Protein 2A8J (pdb70)

B-factor: mean 34.02, std 10.89, range [12.86, 68.75]

Radius of gyration: 23.07 Å; Cα contacts (8 Å, |Δi|>4): 1951; chains: 2; bounding box: 62×59×60 Å

InterPro domains:
  IPR000246 Peptidase T2, asparaginase 2 [PF01112] (44-325)
  IPR000246 Peptidase T2, asparaginase 2 [PTHR10188] (42-398)
  IPR029055 Nucleophile aminohydrolases, N-terminal [SSF56235] (43-391)
  IPR037464 Threonine aspartase 1 [cd04514] (42-416)

Sequence (623 aa):
GGFVLVHAGAGYHSESKAKEYKHVCKRACQKAIEKLQAGALATDAVTAALVELEDSPFTNAGMGSNLNLLGEIECDASIMDGKSLNFGAVGALSGIKNPVSVANRLLCEGQKGKLGRIPPCFLVGEGAYRWAVDHGIPSCPTVGAVVVDHEGNVAAAVSSGGLALKHPGRVGQAALYGCGCWAENTGAHNPYSTAVSTSGCGEHLVRTILARECSHALQAEDAHQALLETMQNKFISSPFLASEDGVLGGVIVLRSCLLVEFLWSHTTESMCVGYMSAQDGKAKTHISRLPPGAVAGQSVAIEGGVCRLEGGFVLVHAGAGYHSESKAKEYKHVCKRACQKAIEKLQAGALATDAVTAALVELEDSPFTNAGMGSNLNLLGEIECDASIMDGKSLNFGAVGALSGIKNPVSVANRLLCEGQKGKLSRIPPCFLVGEGAYRWAVDHGIPSCTVGAVVVDHEGNVAAAVSSGGLALKHPGRVGQAALYGCGCWAENTGAHNPYSTAVSTSGCGEHLVRTILARECSHALQAEDAHQALLETMQNKFISSPFLASEDGVLGGVIVLRSCRCQTLLVEFLWSHTTESMCVGYMSAQDGKAKTHISRLPPGAVAGQSVAIEGGVCRLE

Structure (mmCIF, N/CA/C/O backbone):
data_2A8J
#
_entry.id   2A8J
#
_cell.length_a   60.574
_cell.length_b   89.659
_cell.length_c   104.955
_cell.angle_alpha   90.00
_cell.angle_beta   90.00
_cell.angle_gamma   90.00
#
_symmetry.space_group_name_H-M   'P 21 21 21'
#
loop_
_entity.id
_entity.type
_entity.pdbx_description
1 polymer 'Threonine aspartase 1'
2 non-polymer 'CHLORIDE ION'
3 water water
#
loop_
_atom_site.group_PDB
_atom_site.id
_atom_site.type_symbol
_atom_site.label_atom_id
_atom_site.label_alt_id
_atom_site.label_comp_id
_atom_site.label_asym_id
_atom_site.label_entity_id
_atom_site.label_seq_id
_atom_site.pdbx_PDB_ins_code
_atom_site.Cartn_x
_atom_site.Cartn_y
_atom_site.Cartn_z
_atom_site.occupancy
_atom_site.B_iso_or_equiv
_atom_site.auth_seq_id
_atom_site.auth_comp_id
_atom_site.auth_asym_id
_atom_site.auth_atom_id
_atom_site.pdbx_PDB_model_num
ATOM 1 N N . GLY A 1 41 ? 1.629 70.824 10.800 1.00 48.80 41 GLY A N 1
ATOM 2 C CA . GLY A 1 41 ? 2.396 70.026 9.798 1.00 48.61 41 GLY A CA 1
ATOM 3 C C . GLY A 1 41 ? 2.515 68.564 10.183 1.00 48.07 41 GLY A C 1
ATOM 4 O O . GLY A 1 41 ? 2.211 68.177 11.317 1.00 48.70 41 GLY A O 1
ATOM 5 N N . GLY A 1 42 ? 2.957 67.744 9.233 1.00 47.00 42 GLY A N 1
ATOM 6 C CA . GLY A 1 42 ? 3.108 66.325 9.496 1.00 44.17 42 GLY A CA 1
ATOM 7 C C . GLY A 1 42 ? 2.730 65.471 8.304 1.00 42.60 42 GLY A C 1
ATOM 8 O O . GLY A 1 42 ? 1.815 65.812 7.550 1.00 42.35 42 GLY A O 1
ATOM 9 N N . PHE A 1 43 ? 3.438 64.357 8.131 1.00 39.81 43 PHE A N 1
ATOM 10 C CA . PHE A 1 43 ? 3.175 63.440 7.025 1.00 37.95 43 PHE A CA 1
ATOM 11 C C . PHE A 1 43 ? 3.201 62.006 7.528 1.00 37.76 43 PHE A C 1
ATOM 12 O O . PHE A 1 43 ? 3.876 61.700 8.513 1.00 35.69 43 PHE A O 1
ATOM 20 N N . VAL A 1 44 ? 2.472 61.129 6.842 1.00 36.21 44 VAL A N 1
ATOM 21 C CA . VAL A 1 44 ? 2.427 59.725 7.223 1.00 33.99 44 VAL A CA 1
ATOM 22 C C . VAL A 1 44 ? 2.292 58.791 6.022 1.00 33.35 44 VAL A C 1
ATOM 23 O O . VAL A 1 44 ? 1.531 59.060 5.087 1.00 34.42 44 VAL A O 1
ATOM 27 N N . LEU A 1 45 ? 3.044 57.695 6.060 1.00 29.33 45 LEU A N 1
ATOM 28 C CA . LEU A 1 45 ? 3.021 56.682 5.016 1.00 26.92 45 LEU A CA 1
ATOM 29 C C . LEU A 1 45 ? 2.842 55.318 5.695 1.00 25.65 45 LEU A C 1
ATOM 30 O O . LEU A 1 45 ? 3.508 55.022 6.684 1.00 25.71 45 LEU A O 1
ATOM 35 N N . VAL A 1 46 ? 1.934 54.499 5.175 1.00 25.43 46 VAL A N 1
ATOM 36 C CA . VAL A 1 46 ? 1.682 53.182 5.759 1.00 25.30 46 VAL A CA 1
ATOM 37 C C . VAL A 1 46 ? 1.650 52.090 4.704 1.00 24.60 46 VAL A C 1
ATOM 38 O O . VAL A 1 46 ? 1.562 52.366 3.505 1.00 25.00 46 VAL A O 1
ATOM 42 N N . HIS A 1 47 ? 1.712 50.841 5.157 1.00 25.76 47 HIS A N 1
ATOM 43 C CA . HIS A 1 47 ? 1.682 49.711 4.246 1.00 24.95 47 HIS A CA 1
ATOM 44 C C . HIS A 1 47 ? 0.963 48.519 4.866 1.00 25.47 47 HIS A C 1
ATOM 45 O O . HIS A 1 47 ? 0.922 48.369 6.085 1.00 24.12 47 HIS A O 1
ATOM 52 N N . ALA A 1 48 ? 0.381 47.688 4.010 1.00 24.92 48 ALA A N 1
ATOM 53 C CA . ALA A 1 48 ? -0.314 46.487 4.444 1.00 27.01 48 ALA A CA 1
ATOM 54 C C . ALA A 1 48 ? -0.391 45.499 3.288 1.00 29.13 48 ALA A C 1
ATOM 55 O O . ALA A 1 48 ? -0.279 45.881 2.122 1.00 31.78 48 ALA A O 1
ATOM 57 N N . GLY A 1 49 ? -0.546 44.226 3.626 1.00 31.07 49 GLY A N 1
ATOM 58 C CA . GLY A 1 49 ? -0.687 43.181 2.626 1.00 32.56 49 GLY A CA 1
ATOM 59 C C . GLY A 1 49 ? 0.330 42.980 1.517 1.00 33.27 49 GLY A C 1
ATOM 60 O O . GLY A 1 49 ? -0.027 42.461 0.454 1.00 33.61 49 GLY A O 1
ATOM 61 N N . ALA A 1 50 ? 1.581 43.376 1.732 1.00 32.41 50 ALA A N 1
ATOM 62 C CA . ALA A 1 50 ? 2.599 43.173 0.713 1.00 31.40 50 ALA A CA 1
ATOM 63 C C . ALA A 1 50 ? 2.672 41.675 0.419 1.00 33.03 50 ALA A C 1
ATOM 64 O O . ALA A 1 50 ? 2.655 40.844 1.336 1.00 32.11 50 ALA A O 1
ATOM 66 N N . GLY A 1 51 ? 2.757 41.330 -0.860 1.00 31.53 51 GLY A N 1
ATOM 67 C CA . GLY A 1 51 ? 2.825 39.933 -1.233 1.00 33.99 51 GLY A CA 1
ATOM 68 C C . GLY A 1 51 ? 2.139 39.741 -2.566 1.00 35.73 51 GLY A C 1
ATOM 69 O O . GLY A 1 51 ? 2.284 40.569 -3.458 1.00 34.25 51 GLY A O 1
ATOM 70 N N . TYR A 1 52 ? 1.387 38.659 -2.709 1.00 37.72 52 TYR A N 1
ATOM 71 C CA . TYR A 1 52 ? 0.693 38.420 -3.960 1.00 40.86 52 TYR A CA 1
ATOM 72 C C . TYR A 1 52 ? -0.572 39.257 -4.095 1.00 39.86 52 TYR A C 1
ATOM 73 O O . TYR A 1 52 ? -1.325 39.446 -3.137 1.00 38.40 52 TYR A O 1
ATOM 82 N N . HIS A 1 53 ? -0.765 39.787 -5.299 1.00 39.21 53 HIS A N 1
ATOM 83 C CA . HIS A 1 53 ? -1.890 40.654 -5.617 1.00 40.54 53 HIS A CA 1
ATOM 84 C C . HIS A 1 53 ? -3.248 39.965 -5.563 1.00 42.84 53 HIS A C 1
ATOM 85 O O . HIS A 1 53 ? -3.538 39.069 -6.356 1.00 42.44 53 HIS A O 1
ATOM 92 N N . SER A 1 54 ? -4.084 40.403 -4.630 1.00 45.03 54 SER A N 1
ATOM 93 C CA . SER A 1 54 ? -5.418 39.839 -4.486 1.00 47.61 54 SER A CA 1
ATOM 94 C C . SER A 1 54 ? -6.467 40.766 -5.089 1.00 49.07 54 SER A C 1
ATOM 95 O O . SER A 1 54 ? -6.719 41.854 -4.570 1.00 47.46 54 SER A O 1
ATOM 98 N N . GLU A 1 55 ? -7.074 40.327 -6.188 1.00 51.05 55 GLU A N 1
ATOM 99 C CA . GLU A 1 55 ? -8.103 41.109 -6.858 1.00 53.45 55 GLU A CA 1
ATOM 100 C C . GLU A 1 55 ? -9.417 41.103 -6.076 1.00 53.94 55 GLU A C 1
ATOM 101 O O . GLU A 1 55 ? -10.501 41.078 -6.663 1.00 55.20 55 GLU A O 1
ATOM 107 N N . SER A 1 56 ? -9.308 41.127 -4.750 1.00 52.92 56 SER A N 1
ATOM 108 C CA . SER A 1 56 ? -10.466 41.146 -3.860 1.00 52.32 56 SER A CA 1
ATOM 109 C C . SER A 1 56 ? -10.079 41.841 -2.552 1.00 51.74 56 SER A C 1
ATOM 110 O O . SER A 1 56 ? -10.715 42.812 -2.137 1.00 52.55 56 SER A O 1
ATOM 113 N N . LYS A 1 57 ? -9.025 41.345 -1.910 1.00 49.98 57 LYS A N 1
ATOM 114 C CA . LYS A 1 57 ? -8.556 41.924 -0.658 1.00 48.23 57 LYS A CA 1
ATOM 115 C C . LYS A 1 57 ? -8.013 43.337 -0.855 1.00 47.72 57 LYS A C 1
ATOM 116 O O . LYS A 1 57 ? -7.918 44.111 0.095 1.00 47.12 57 LYS A O 1
ATOM 122 N N . ALA A 1 58 ? -7.662 43.668 -2.094 1.00 46.48 58 ALA A N 1
ATOM 123 C CA . ALA A 1 58 ? -7.125 44.989 -2.412 1.00 45.29 58 ALA A CA 1
ATOM 124 C C . ALA A 1 58 ? -8.008 46.115 -1.876 1.00 44.02 58 ALA A C 1
ATOM 125 O O . ALA A 1 58 ? -7.513 47.065 -1.267 1.00 44.66 58 AL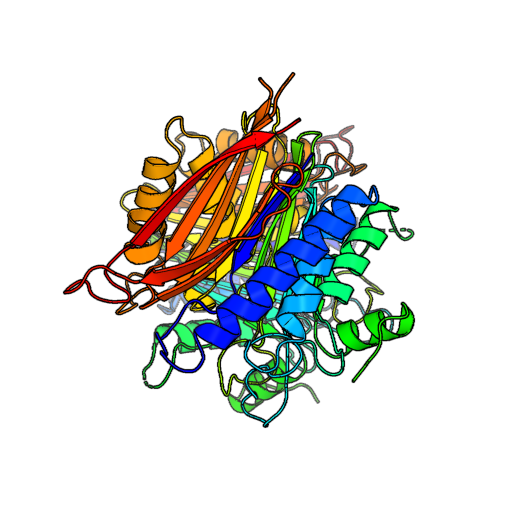A A O 1
ATOM 127 N N . LYS A 1 59 ? -9.314 46.008 -2.097 1.00 42.49 59 LYS A N 1
ATOM 128 C CA . LYS A 1 59 ? -10.239 47.037 -1.635 1.00 41.33 59 LYS A CA 1
ATOM 129 C C . LYS A 1 59 ? -10.171 47.202 -0.119 1.00 40.04 59 LYS A C 1
ATOM 130 O O . LYS A 1 59 ? -10.171 48.321 0.399 1.00 38.62 59 LYS A O 1
ATOM 136 N N . GLU A 1 60 ? -10.109 46.079 0.588 1.00 38.78 60 GLU A N 1
ATOM 137 C CA . GLU A 1 60 ? -10.048 46.099 2.043 1.00 39.81 60 GLU A CA 1
ATOM 138 C C . GLU A 1 60 ? -8.771 46.779 2.530 1.00 38.03 60 GLU A C 1
ATOM 139 O O . GLU A 1 60 ? -8.810 47.606 3.440 1.00 38.84 60 GLU A O 1
ATOM 145 N N . TYR A 1 61 ? -7.641 46.435 1.925 1.00 36.21 61 TYR A N 1
ATOM 146 C CA . TYR A 1 61 ? -6.373 47.035 2.332 1.00 36.25 61 TYR A CA 1
ATOM 147 C C . TYR A 1 61 ? -6.406 48.550 2.184 1.00 35.77 61 TYR A C 1
ATOM 148 O O . TYR A 1 61 ? -6.021 49.276 3.097 1.00 36.23 61 TYR A O 1
ATOM 157 N N . LYS A 1 62 ? -6.877 49.025 1.037 1.00 35.95 62 LYS A N 1
ATOM 158 C CA . LYS A 1 62 ? -6.953 50.461 0.792 1.00 38.06 62 LYS A CA 1
ATOM 159 C C . LYS A 1 62 ? -7.759 51.141 1.891 1.00 38.40 62 LYS A C 1
ATOM 160 O O . LYS A 1 62 ? -7.376 52.199 2.396 1.00 39.36 62 LYS A O 1
ATOM 166 N N . HIS A 1 63 ? -8.872 50.514 2.262 1.00 39.27 63 HIS A N 1
ATOM 167 C CA . HIS A 1 63 ? -9.758 51.037 3.294 1.00 39.80 63 HIS A CA 1
ATOM 168 C C . HIS A 1 63 ? -9.038 51.258 4.624 1.00 38.99 63 HIS A C 1
ATOM 169 O O . HIS A 1 63 ? -9.061 52.366 5.177 1.00 38.04 63 HIS A O 1
ATOM 176 N N . VAL A 1 64 ? -8.403 50.209 5.142 1.00 35.38 64 VAL A N 1
ATOM 177 C CA . VAL A 1 64 ? -7.707 50.334 6.408 1.00 33.82 64 VAL A CA 1
ATOM 178 C C . VAL A 1 64 ? -6.477 51.236 6.295 1.00 32.78 64 VAL A C 1
ATOM 179 O O . VAL A 1 64 ? -6.135 51.931 7.244 1.00 31.65 64 VAL A O 1
ATOM 183 N N . CYS A 1 65 ? -5.815 51.248 5.142 1.00 31.95 65 CYS A N 1
ATOM 184 C CA . CYS A 1 65 ? -4.653 52.118 5.000 1.00 33.73 65 CYS A CA 1
ATOM 185 C C . CYS A 1 65 ? -5.132 53.568 5.022 1.00 34.73 65 CYS A C 1
ATOM 186 O O . CYS A 1 65 ? -4.419 54.468 5.462 1.00 33.73 65 CYS A O 1
ATOM 189 N N . LYS A 1 66 ? -6.358 53.778 4.554 1.00 36.01 66 LYS A N 1
ATOM 190 C CA . LYS A 1 66 ? -6.960 55.103 4.531 1.00 36.70 66 LYS A CA 1
ATOM 191 C C . LYS A 1 66 ? -7.154 55.642 5.950 1.00 36.49 66 LYS A C 1
ATOM 192 O O . LYS A 1 66 ? -6.704 56.737 6.272 1.00 35.41 66 LYS A O 1
ATOM 198 N N . ARG A 1 67 ? -7.822 54.866 6.796 1.00 36.43 67 ARG A N 1
ATOM 199 C CA . ARG A 1 67 ? -8.087 55.293 8.163 1.00 37.51 67 ARG A CA 1
ATOM 200 C C . ARG A 1 67 ? -6.871 55.208 9.087 1.00 36.71 67 ARG A C 1
ATOM 201 O O . ARG A 1 67 ? -6.851 55.824 10.153 1.00 36.52 67 ARG A O 1
ATOM 209 N N . ALA A 1 68 ? -5.860 54.437 8.693 1.00 35.37 68 ALA A N 1
ATOM 210 C CA . ALA A 1 68 ? -4.653 54.348 9.504 1.00 33.63 68 ALA A CA 1
ATOM 211 C C . ALA A 1 68 ? -3.983 55.709 9.358 1.00 32.31 68 ALA A C 1
ATOM 212 O O . ALA A 1 68 ? -3.515 56.296 10.330 1.00 31.13 68 ALA A O 1
ATOM 214 N N . CYS A 1 69 ? -3.949 56.208 8.127 1.00 33.12 69 CYS A N 1
ATOM 215 C CA . CYS A 1 69 ? -3.354 57.506 7.855 1.00 34.08 69 CYS A CA 1
ATOM 216 C C . CYS A 1 69 ? -4.172 58.603 8.551 1.00 35.11 69 CYS A C 1
ATOM 217 O O . CYS A 1 69 ? -3.606 59.553 9.083 1.00 34.41 69 CYS A O 1
ATOM 220 N N . GLN A 1 70 ? -5.500 58.466 8.548 1.00 37.42 70 GLN A N 1
ATOM 221 C CA . GLN A 1 70 ? -6.378 59.454 9.183 1.00 39.21 70 GLN A CA 1
ATOM 222 C C . GLN A 1 70 ? -6.097 59.574 10.679 1.00 39.02 70 GLN A C 1
ATOM 223 O O . GLN A 1 70 ? -5.995 60.680 11.211 1.00 39.53 70 GLN A O 1
ATOM 229 N N . LYS A 1 71 ? -5.974 58.436 11.356 1.00 37.91 71 LYS A N 1
ATOM 230 C CA . LYS A 1 71 ? -5.700 58.432 12.788 1.00 37.60 71 LYS A CA 1
ATOM 231 C C . LYS A 1 71 ? -4.342 59.048 13.101 1.00 37.84 71 LYS A C 1
ATOM 232 O O . LYS A 1 71 ? -4.201 59.806 14.063 1.00 36.53 71 LYS A O 1
ATOM 238 N N . ALA A 1 72 ? -3.342 58.718 12.287 1.00 37.33 72 ALA A N 1
ATOM 239 C CA . ALA A 1 72 ? -2.000 59.252 12.482 1.00 38.02 72 ALA A CA 1
ATOM 240 C C . ALA A 1 72 ? -2.052 60.779 12.384 1.00 38.90 72 ALA A C 1
ATOM 241 O O . ALA A 1 72 ? -1.451 61.489 13.188 1.00 38.74 72 ALA A O 1
ATOM 243 N N . ILE A 1 73 ? -2.776 61.279 11.393 1.00 40.38 73 ILE A N 1
ATOM 244 C CA . ILE A 1 73 ? -2.896 62.716 11.208 1.00 42.58 73 ILE A CA 1
ATOM 245 C C . ILE A 1 73 ? -3.621 63.349 12.385 1.00 43.97 73 ILE A C 1
ATOM 246 O O . ILE A 1 73 ? -3.218 64.411 12.862 1.00 44.10 73 ILE A O 1
ATOM 251 N N . GLU A 1 74 ? -4.681 62.695 12.857 1.00 46.08 74 GLU A N 1
ATOM 252 C CA . GLU A 1 74 ? -5.432 63.206 13.999 1.00 47.86 74 GLU A CA 1
ATOM 253 C C . GLU A 1 74 ? -4.443 63.421 15.129 1.00 47.72 74 GLU A C 1
ATOM 254 O O . GLU A 1 74 ? -4.315 64.525 15.655 1.00 48.11 74 GLU A O 1
ATOM 260 N N . LYS A 1 75 ? -3.733 62.356 15.486 1.00 47.73 75 LYS A N 1
ATOM 261 C CA . LYS A 1 75 ? -2.749 62.417 16.559 1.00 47.75 75 LYS A CA 1
ATOM 262 C C . LYS A 1 75 ? -1.785 63.587 16.412 1.00 47.30 75 LYS A C 1
ATOM 263 O O . LYS A 1 75 ? -1.563 64.329 17.364 1.00 46.99 75 LYS A O 1
ATOM 269 N N . LEU A 1 76 ? -1.216 63.753 15.220 1.00 47.79 76 LEU A N 1
ATOM 270 C CA . LEU A 1 76 ? -0.269 64.838 14.971 1.00 48.20 76 LEU A CA 1
ATOM 271 C C . LEU A 1 76 ? -0.895 66.222 15.106 1.00 49.84 76 LEU A C 1
ATOM 272 O O . LEU A 1 76 ? -0.244 67.162 15.569 1.00 51.48 76 LEU A O 1
ATOM 277 N N . GLN A 1 77 ? -2.153 66.350 14.696 1.00 50.48 77 GLN A N 1
ATOM 278 C CA . GLN A 1 77 ? -2.845 67.629 14.774 1.00 50.90 77 GLN A CA 1
ATOM 279 C C . GLN A 1 77 ? -3.279 67.918 16.208 1.00 50.97 77 GLN A C 1
ATOM 280 O O . GLN A 1 77 ? -3.682 69.031 16.536 1.00 51.84 77 GLN A O 1
ATOM 286 N N . ALA A 1 78 ? -3.191 66.906 17.063 1.00 50.40 78 ALA A N 1
ATOM 287 C CA . ALA A 1 78 ? -3.544 67.064 18.464 1.00 49.20 78 ALA A CA 1
ATOM 288 C C . ALA A 1 78 ? -2.248 67.249 19.252 1.00 48.86 78 ALA A C 1
ATOM 289 O O . ALA A 1 78 ? -2.232 67.143 20.479 1.00 48.96 78 ALA A O 1
ATOM 291 N N . GLY A 1 79 ? -1.163 67.510 18.526 1.00 47.87 79 GLY A N 1
ATOM 292 C CA . GLY A 1 79 ? 0.136 67.720 19.148 1.00 47.48 79 GLY A CA 1
ATOM 293 C C . GLY A 1 79 ? 0.773 66.503 19.799 1.00 46.14 79 GLY A C 1
ATOM 294 O O . GLY A 1 79 ? 1.594 66.640 20.704 1.00 46.29 79 GLY A O 1
ATOM 295 N N . ALA A 1 80 ? 0.408 65.311 19.342 1.00 44.70 80 ALA A N 1
ATOM 296 C CA . ALA A 1 80 ? 0.960 64.088 19.916 1.00 43.35 80 ALA A CA 1
ATOM 297 C C . ALA A 1 80 ? 2.368 63.813 19.397 1.00 41.03 80 ALA A C 1
ATOM 298 O O . ALA A 1 80 ? 2.759 64.308 18.340 1.00 40.16 80 ALA A O 1
ATOM 300 N N . LEU A 1 81 ? 3.128 63.023 20.149 1.00 40.35 81 LEU A N 1
ATOM 301 C CA . LEU A 1 81 ? 4.489 62.673 19.755 1.00 38.60 81 LEU A CA 1
ATOM 302 C C . LEU A 1 81 ? 4.437 61.811 18.488 1.00 37.69 81 LEU A C 1
ATOM 303 O O . LEU A 1 81 ? 3.444 61.124 18.238 1.00 36.20 81 LEU A O 1
ATOM 308 N N . ALA A 1 82 ? 5.497 61.855 17.687 1.00 34.72 82 ALA A N 1
ATOM 309 C CA . ALA A 1 82 ? 5.540 61.068 16.464 1.00 33.30 82 ALA A CA 1
ATOM 310 C C . ALA A 1 82 ? 5.340 59.574 16.752 1.00 31.03 82 ALA A C 1
ATOM 311 O O . ALA A 1 82 ? 4.763 58.860 15.941 1.00 30.96 82 ALA A O 1
ATOM 313 N N . THR A 1 83 ? 5.800 59.103 17.907 1.00 30.64 83 THR A N 1
ATOM 314 C CA . THR A 1 83 ? 5.638 57.688 18.245 1.00 30.34 83 THR A CA 1
ATOM 315 C C . THR A 1 83 ? 4.184 57.308 18.523 1.00 30.82 83 THR A C 1
ATOM 316 O O . THR A 1 83 ? 3.764 56.180 18.234 1.00 29.16 83 THR A O 1
ATOM 320 N N . ASP A 1 84 ? 3.410 58.233 19.086 1.00 29.60 84 ASP A N 1
ATOM 321 C CA . ASP A 1 84 ? 2.005 57.938 19.364 1.00 29.99 84 ASP A CA 1
ATOM 322 C C . ASP A 1 84 ? 1.222 57.983 18.060 1.00 27.59 84 ASP A C 1
ATOM 323 O O . ASP A 1 84 ? 0.234 57.272 17.899 1.00 29.38 84 ASP A O 1
ATOM 328 N N . ALA A 1 85 ? 1.679 58.817 17.130 1.00 26.54 85 ALA A N 1
ATOM 329 C CA . ALA A 1 85 ? 1.025 58.945 15.840 1.00 25.44 85 ALA A CA 1
ATOM 330 C C . ALA A 1 85 ? 1.220 57.662 15.034 1.00 26.80 85 ALA A C 1
ATOM 331 O O . ALA A 1 85 ? 0.260 57.117 14.492 1.00 27.33 85 ALA A O 1
ATOM 333 N N . VAL A 1 86 ? 2.464 57.186 14.952 1.00 25.54 86 VAL A N 1
ATOM 334 C CA . VAL A 1 86 ? 2.749 55.961 14.208 1.00 25.49 86 VAL A CA 1
ATOM 335 C C . VAL A 1 86 ? 2.097 54.768 14.920 1.00 25.93 86 VAL A C 1
ATOM 336 O O . VAL A 1 86 ? 1.661 53.820 14.266 1.00 24.33 86 VAL A O 1
ATOM 340 N N . THR A 1 87 ? 2.014 54.822 16.255 1.00 25.86 87 THR A N 1
ATOM 341 C CA . THR A 1 87 ? 1.382 53.741 17.021 1.00 24.77 87 THR A CA 1
ATOM 342 C C . THR A 1 87 ? -0.116 53.676 16.725 1.00 25.08 87 THR A C 1
ATOM 343 O O . THR A 1 87 ? -0.693 52.594 16.624 1.00 25.08 87 THR A O 1
ATOM 347 N N . ALA A 1 88 ? -0.748 54.840 16.601 1.00 26.24 88 ALA A N 1
ATOM 348 C CA . ALA A 1 88 ? -2.185 54.898 16.328 1.00 25.68 88 ALA A CA 1
ATOM 349 C C . ALA A 1 88 ? -2.474 54.353 14.935 1.00 24.12 88 ALA A C 1
ATOM 350 O O . ALA A 1 88 ? -3.524 53.765 14.702 1.00 24.59 88 ALA A O 1
ATOM 352 N N . ALA A 1 89 ? -1.538 54.563 14.010 1.00 24.56 89 ALA A N 1
ATOM 353 C CA . ALA A 1 89 ? -1.690 54.065 12.652 1.00 22.92 89 ALA A CA 1
ATOM 354 C C . ALA A 1 89 ? -1.622 52.530 12.675 1.00 23.53 89 ALA A C 1
ATOM 355 O O . ALA A 1 89 ? -2.419 51.859 12.015 1.00 22.41 89 ALA A O 1
ATOM 357 N N . LEU A 1 90 ? -0.685 51.985 13.451 1.00 22.23 90 LEU A N 1
ATOM 358 C CA . LEU A 1 90 ? -0.520 50.538 13.554 1.00 22.75 90 LEU A CA 1
ATOM 359 C C . LEU A 1 90 ? -1.697 49.849 14.229 1.00 23.32 90 LEU A C 1
ATOM 360 O O . LEU A 1 90 ? -2.099 48.762 13.824 1.00 26.06 90 LEU A O 1
ATOM 365 N N . VAL A 1 91 ? -2.242 50.474 15.266 1.00 23.85 91 VAL A N 1
ATOM 366 C CA . VAL A 1 91 ? -3.391 49.920 15.968 1.00 22.77 91 VAL A CA 1
ATOM 367 C C . VAL A 1 91 ? -4.515 49.745 14.941 1.00 23.03 91 VAL A C 1
ATOM 368 O O . VAL A 1 91 ? -5.140 48.693 14.862 1.00 23.37 91 VAL A O 1
ATOM 372 N N . GLU A 1 92 ? -4.744 50.772 14.131 1.00 25.35 92 GLU A N 1
ATOM 373 C CA . GLU A 1 92 ? -5.792 50.718 13.117 1.00 27.68 92 GLU A CA 1
ATOM 374 C C . GLU A 1 92 ? -5.500 49.643 12.060 1.00 26.83 92 GLU A C 1
ATOM 375 O O . GLU A 1 92 ? -6.408 48.949 11.603 1.00 25.95 92 GLU A O 1
ATOM 381 N N . LEU A 1 93 ? -4.234 49.517 11.670 1.00 25.73 93 LEU A N 1
ATOM 382 C CA . LEU A 1 93 ? -3.843 48.521 10.680 1.00 24.73 93 LEU A CA 1
ATOM 383 C C . LEU A 1 93 ? -3.989 47.109 11.253 1.00 24.21 93 LEU A C 1
ATOM 384 O O . LEU A 1 93 ? -4.441 46.196 10.557 1.00 22.78 93 LEU A O 1
ATOM 389 N N . GLU A 1 94 ? -3.624 46.946 12.524 1.00 23.49 94 GLU A N 1
ATOM 390 C CA . GLU A 1 94 ? -3.717 45.655 13.205 1.00 23.52 94 GLU A CA 1
ATOM 391 C C . GLU A 1 94 ? -5.166 45.203 13.380 1.00 24.99 94 GLU A C 1
ATOM 392 O O . GLU A 1 94 ? -5.485 44.022 13.192 1.00 23.83 94 GLU A O 1
ATOM 398 N N . ASP A 1 95 ? -6.039 46.141 13.745 1.00 25.11 95 ASP A N 1
ATOM 399 C CA . ASP A 1 95 ? -7.442 45.823 13.987 1.00 27.21 95 ASP A CA 1
ATOM 400 C C . ASP A 1 95 ? -8.244 45.335 12.783 1.00 27.36 95 ASP A C 1
ATOM 401 O O . ASP A 1 95 ? -9.297 44.727 12.957 1.00 30.85 95 ASP A O 1
ATOM 406 N N . SER A 1 96 ? -7.773 45.597 11.568 1.00 27.09 96 SER A N 1
ATOM 407 C CA . SER A 1 96 ? -8.490 45.118 10.387 1.00 27.37 96 SER A CA 1
ATOM 408 C C . SER A 1 96 ? -8.387 43.594 10.349 1.00 26.50 96 SER A C 1
ATOM 409 O O . SER A 1 96 ? -7.288 43.041 10.363 1.00 26.61 96 SER A O 1
ATOM 412 N N . PRO A 1 97 ? -9.529 42.893 10.294 1.00 27.26 97 PRO A N 1
ATOM 413 C CA . PRO A 1 97 ? -9.491 41.424 10.259 1.00 26.83 97 PRO A CA 1
ATOM 414 C C . PRO A 1 97 ? -8.792 40.846 9.032 1.00 26.70 97 PRO A C 1
ATOM 415 O O . PRO A 1 97 ? -8.510 39.652 8.982 1.00 28.48 97 PRO A O 1
ATOM 419 N N . PHE A 1 98 ? -8.498 41.690 8.049 1.00 26.10 98 PHE A N 1
ATOM 420 C CA . PHE A 1 98 ? -7.834 41.223 6.836 1.00 27.92 98 PHE A CA 1
ATOM 421 C C . PHE A 1 98 ? -6.308 41.294 6.867 1.00 26.23 98 PHE A C 1
ATOM 422 O O . PHE A 1 98 ? -5.640 40.763 5.981 1.00 27.07 98 PHE A O 1
ATOM 430 N N . THR A 1 99 ? -5.745 41.943 7.877 1.00 25.24 99 THR A N 1
ATOM 431 C CA . THR A 1 99 ? -4.289 42.051 7.940 1.00 23.29 99 THR A CA 1
ATOM 432 C C . THR A 1 99 ? -3.672 40.979 8.818 1.00 22.87 99 THR A C 1
ATOM 433 O O . THR A 1 99 ? -4.235 40.600 9.855 1.00 21.88 99 THR A O 1
ATOM 437 N N . ASN A 1 100 ? -2.513 40.485 8.381 1.00 21.28 100 ASN A N 1
ATOM 438 C CA . ASN A 1 100 ? -1.763 39.483 9.117 1.00 21.67 100 ASN A CA 1
ATOM 439 C C . ASN A 1 100 ? -0.991 40.204 10.224 1.00 21.71 100 ASN A C 1
ATOM 440 O O . ASN A 1 100 ? 0.230 40.389 10.142 1.00 21.25 100 ASN A O 1
ATOM 445 N N . ALA A 1 101 ? -1.723 40.621 11.252 1.00 22.20 101 ALA A N 1
ATOM 446 C CA . ALA A 1 101 ? -1.157 41.338 12.396 1.00 22.68 101 ALA A CA 1
ATOM 447 C C . ALA A 1 101 ? -2.299 41.582 13.372 1.00 22.52 101 ALA A C 1
ATOM 448 O O . ALA A 1 101 ? -3.429 41.837 12.949 1.00 23.40 101 ALA A O 1
ATOM 450 N N . GLY A 1 102 ? -2.016 41.512 14.669 1.00 21.46 102 GLY A N 1
ATOM 451 C CA . GLY A 1 102 ? -3.072 41.725 15.645 1.00 22.31 102 GLY A CA 1
ATOM 452 C C . GLY A 1 102 ? -4.240 40.797 15.349 1.00 23.34 102 GLY A C 1
ATOM 453 O O . GLY A 1 102 ? -4.037 39.610 15.090 1.00 21.03 102 GLY A O 1
ATOM 454 N N . MET A 1 103 ? -5.465 41.314 15.390 1.00 22.63 103 MET A N 1
ATOM 455 C CA . MET A 1 103 ? -6.619 40.466 15.098 1.00 26.02 103 MET A CA 1
ATOM 456 C C . MET A 1 103 ? -6.597 39.992 13.649 1.00 24.61 103 MET A C 1
ATOM 457 O O . MET A 1 103 ? -6.425 40.784 12.726 1.00 23.84 103 MET A O 1
ATOM 462 N N . GLY A 1 104 ? -6.769 38.692 13.455 1.00 24.45 104 GLY A N 1
ATOM 463 C CA . GLY A 1 104 ? -6.743 38.157 12.107 1.00 25.29 104 GLY A CA 1
ATOM 464 C C . GLY A 1 104 ? -5.369 37.635 11.720 1.00 25.32 104 GLY A C 1
ATOM 465 O O . GLY A 1 104 ? -5.173 37.231 10.570 1.00 24.75 104 GLY A O 1
ATOM 466 N N . SER A 1 105 ? -4.418 37.663 12.660 1.00 24.18 105 SER A N 1
ATOM 467 C CA . SER A 1 105 ? -3.062 37.150 12.415 1.00 23.93 105 SER A CA 1
ATOM 468 C C . SER A 1 105 ? -3.154 35.662 12.060 1.00 23.91 105 SER A C 1
ATOM 469 O O . SER A 1 105 ? -4.088 34.987 12.478 1.00 25.13 105 SER A O 1
ATOM 472 N N . ASN A 1 106 ? -2.177 35.164 11.307 1.00 25.52 106 ASN A N 1
ATOM 473 C CA . ASN A 1 106 ? -2.121 33.754 10.910 1.00 27.04 106 ASN A CA 1
ATOM 474 C C . ASN A 1 106 ? -1.917 32.852 12.111 1.00 27.09 106 ASN A C 1
ATOM 475 O O . ASN A 1 106 ? -1.142 33.173 13.001 1.00 28.10 106 ASN A O 1
ATOM 480 N N . LEU A 1 107 ? -2.592 31.710 12.120 1.00 28.57 107 LEU A N 1
ATOM 481 C CA . LEU A 1 107 ? -2.450 30.757 13.213 1.00 30.32 107 LEU A CA 1
ATOM 482 C C . LEU A 1 107 ? -1.162 29.961 12.992 1.00 29.88 107 LEU A C 1
ATOM 483 O O . LEU A 1 107 ? -0.824 29.645 11.852 1.00 30.24 107 LEU A O 1
ATOM 488 N N . ASN A 1 108 ? -0.439 29.652 14.067 1.00 29.83 108 ASN A N 1
ATOM 489 C CA . ASN A 1 108 ? 0.794 28.880 13.937 1.00 31.72 108 ASN A CA 1
ATOM 490 C C . ASN A 1 108 ? 0.487 27.382 13.896 1.00 32.90 108 ASN A C 1
ATOM 491 O O . ASN A 1 108 ? -0.681 26.982 13.901 1.00 34.20 108 ASN A O 1
ATOM 496 N N . LEU A 1 109 ? 1.534 26.564 13.859 1.00 34.16 109 LEU A N 1
ATOM 497 C CA . LEU A 1 109 ? 1.386 25.109 13.804 1.00 35.72 109 LEU A CA 1
ATOM 498 C C . LEU A 1 109 ? 0.347 24.562 14.770 1.00 36.52 109 LEU A C 1
ATOM 499 O O . LEU A 1 109 ? -0.392 23.637 14.435 1.00 37.83 109 LEU A O 1
ATOM 504 N N . LEU A 1 110 ? 0.295 25.128 15.970 1.00 37.05 110 LEU A N 1
ATOM 505 C CA . LEU A 1 110 ? -0.654 24.684 16.986 1.00 37.08 110 LEU A CA 1
ATOM 506 C C . LEU A 1 110 ? -2.002 25.418 16.936 1.00 36.95 110 LEU A C 1
ATOM 507 O O . LEU A 1 110 ? -2.804 25.311 17.862 1.00 38.68 110 LEU A O 1
ATOM 512 N N . GLY A 1 111 ? -2.253 26.150 15.855 1.00 37.61 111 GLY A N 1
ATOM 513 C CA . GLY A 1 111 ? -3.502 26.886 15.738 1.00 37.25 111 GLY A CA 1
ATOM 514 C C . GLY A 1 111 ? -3.560 28.038 16.727 1.00 38.23 111 GLY A C 1
ATOM 515 O O . GLY A 1 111 ? -4.642 28.506 17.096 1.00 37.34 111 GLY A O 1
ATOM 516 N N . GLU A 1 112 ? -2.386 28.496 17.155 1.00 37.90 112 GLU A N 1
ATOM 517 C CA . GLU A 1 112 ? -2.277 29.596 18.111 1.00 36.96 112 GLU A CA 1
ATOM 518 C C . GLU A 1 112 ? -1.718 30.843 17.426 1.00 35.61 112 GLU A C 1
ATOM 519 O O . GLU A 1 112 ? -1.038 30.753 16.403 1.00 35.90 112 GLU A O 1
ATOM 525 N N . ILE A 1 113 ? -2.005 32.004 18.002 1.00 32.86 113 ILE A N 1
ATOM 526 C CA . ILE A 1 113 ? -1.532 33.269 17.458 1.00 29.04 113 ILE A CA 1
ATOM 527 C C . ILE A 1 113 ? -0.299 33.750 18.224 1.00 25.91 113 ILE A C 1
ATOM 528 O O . ILE A 1 113 ? -0.273 33.727 19.450 1.00 24.00 113 ILE A O 1
ATOM 533 N N . GLU A 1 114 ? 0.725 34.164 17.480 1.00 22.61 114 GLU A N 1
ATOM 534 C CA . GLU A 1 114 ? 1.975 34.674 18.048 1.00 21.90 114 GLU A CA 1
ATOM 535 C C . GLU A 1 114 ? 2.387 35.854 17.192 1.00 19.14 114 GLU A C 1
ATOM 536 O O . GLU A 1 114 ? 2.716 35.688 16.017 1.00 19.85 114 GLU A O 1
ATOM 542 N N . CYS A 1 115 ? 2.379 37.037 17.795 1.00 18.24 115 CYS A N 1
ATOM 543 C CA . CYS A 1 115 ? 2.672 38.279 17.095 1.00 18.77 115 CYS A CA 1
ATOM 544 C C . CYS A 1 115 ? 4.015 38.933 17.388 1.00 19.07 115 CYS A C 1
ATOM 545 O O . CYS A 1 115 ? 4.522 38.871 18.512 1.00 18.04 115 CYS A O 1
ATOM 548 N N . ASP A 1 116 ? 4.555 39.589 16.362 1.00 17.26 116 ASP A N 1
ATOM 549 C CA . ASP A 1 116 ? 5.822 40.310 16.447 1.00 19.51 116 ASP A CA 1
ATOM 550 C C . ASP A 1 116 ? 5.518 41.771 16.071 1.00 19.55 116 ASP A C 1
ATOM 551 O O . ASP A 1 116 ? 4.776 42.038 15.117 1.00 17.69 116 ASP A O 1
ATOM 556 N N . ALA A 1 117 ? 6.101 42.714 16.803 1.00 19.19 117 ALA A N 1
ATOM 557 C CA . ALA A 1 117 ? 5.899 44.130 16.510 1.00 18.49 117 ALA A CA 1
ATOM 558 C C . ALA A 1 117 ? 7.044 44.908 17.129 1.00 16.97 117 ALA A C 1
ATOM 559 O O . ALA A 1 117 ? 7.634 44.458 18.109 1.00 18.86 117 ALA A O 1
ATOM 561 N N . SER A 1 118 ? 7.381 46.051 16.539 1.00 17.20 118 SER A N 1
ATOM 562 C CA . SER A 1 118 ? 8.444 46.891 17.069 1.00 18.20 118 SER A CA 1
ATOM 563 C C . SER A 1 118 ? 8.211 48.343 16.651 1.00 17.96 118 SER A C 1
ATOM 564 O O . SER A 1 118 ? 7.453 48.625 15.721 1.00 19.67 118 SER A O 1
ATOM 567 N N . ILE A 1 119 ? 8.859 49.264 17.347 1.00 18.83 119 ILE A N 1
ATOM 568 C CA . ILE A 1 119 ? 8.696 50.684 17.053 1.00 19.36 119 ILE A CA 1
ATOM 569 C C . ILE A 1 119 ? 9.986 51.397 17.420 1.00 18.19 119 ILE A C 1
ATOM 570 O O . ILE A 1 119 ? 10.677 50.997 18.356 1.00 18.71 119 ILE A O 1
ATOM 575 N N . MET A 1 120 ? 10.322 52.440 16.670 1.00 20.86 120 MET A N 1
ATOM 576 C CA . MET A 1 120 ? 11.547 53.186 16.945 1.00 20.51 120 MET A CA 1
ATOM 577 C C . MET A 1 120 ? 11.297 54.691 16.824 1.00 20.62 120 MET A C 1
ATOM 578 O O . MET A 1 120 ? 10.578 55.136 15.933 1.00 19.91 120 MET A O 1
ATOM 583 N N . ASP A 1 121 ? 11.891 55.461 17.732 1.00 22.50 121 ASP A N 1
ATOM 584 C CA . ASP A 1 121 ? 11.752 56.918 17.739 1.00 24.29 121 ASP A CA 1
ATOM 585 C C . ASP A 1 121 ? 13.040 57.560 17.227 1.00 23.83 121 ASP A C 1
ATOM 586 O O . ASP A 1 121 ? 14.120 57.294 17.744 1.00 25.04 121 ASP A O 1
ATOM 591 N N . GLY A 1 122 ? 12.922 58.402 16.206 1.00 25.54 122 GLY A N 1
ATOM 592 C CA . GLY A 1 122 ? 14.091 59.051 15.637 1.00 28.46 122 GLY A CA 1
ATOM 593 C C . GLY A 1 122 ? 14.763 60.107 16.507 1.00 29.75 122 GLY A C 1
ATOM 594 O O . GLY A 1 122 ? 15.968 60.332 16.387 1.00 29.44 122 GLY A O 1
ATOM 595 N N . LYS A 1 123 ? 14.004 60.763 17.379 1.00 32.10 123 LYS A N 1
ATOM 596 C CA . LYS A 1 123 ? 14.592 61.787 18.239 1.00 34.23 123 LYS A CA 1
ATOM 597 C C . LYS A 1 123 ? 15.421 61.153 19.351 1.00 33.89 123 LYS A C 1
ATOM 598 O O . LYS A 1 123 ? 16.614 61.437 19.489 1.00 34.28 123 LYS A O 1
ATOM 604 N N . SER A 1 124 ? 14.787 60.287 20.137 1.00 33.25 124 SER A N 1
ATOM 605 C CA . SER A 1 124 ? 15.460 59.617 21.250 1.00 31.25 124 SER A CA 1
ATOM 606 C C . SER A 1 124 ? 16.298 58.421 20.803 1.00 30.72 124 SER A C 1
ATOM 607 O O . SER A 1 124 ? 17.193 57.974 21.523 1.00 30.00 124 SER A O 1
ATOM 610 N N . LEU A 1 125 ? 15.997 57.912 19.614 1.00 29.36 125 LEU A N 1
ATOM 611 C CA . LEU A 1 125 ? 16.673 56.743 19.059 1.00 28.54 125 LEU A CA 1
ATOM 612 C C . LEU A 1 125 ? 16.313 55.498 19.862 1.00 28.23 125 LEU A C 1
ATOM 613 O O . LEU A 1 125 ? 16.919 54.447 19.686 1.00 27.41 125 LEU A O 1
ATOM 618 N N . ASN A 1 126 ? 15.319 55.608 20.743 1.00 28.62 126 ASN A N 1
ATOM 619 C CA . ASN A 1 126 ? 14.928 54.443 21.524 1.00 28.96 126 ASN A CA 1
ATOM 620 C C . ASN A 1 126 ? 14.048 53.488 20.703 1.00 26.10 126 ASN A C 1
ATOM 621 O O . ASN A 1 126 ? 13.465 53.871 19.691 1.00 23.15 126 ASN A O 1
ATOM 626 N N . PHE A 1 127 ? 13.940 52.256 21.180 1.00 24.59 127 PHE A N 1
ATOM 627 C CA . PHE A 1 127 ? 13.235 51.202 20.467 1.00 23.38 127 PHE A CA 1
ATOM 628 C C . PHE A 1 127 ? 12.482 50.283 21.424 1.00 22.42 127 PHE A C 1
ATOM 629 O O . PHE A 1 127 ? 12.890 50.112 22.569 1.00 23.07 127 PHE A O 1
ATOM 637 N N . GLY A 1 128 ? 11.385 49.700 20.945 1.00 20.11 128 GLY A N 1
ATOM 638 C CA . GLY A 1 128 ? 10.604 48.778 21.748 1.00 18.60 128 GLY A CA 1
ATOM 639 C C . GLY A 1 128 ? 10.127 47.644 20.853 1.00 18.06 128 GLY A C 1
ATOM 640 O O . GLY A 1 128 ? 9.770 47.876 19.705 1.00 16.19 128 GLY A O 1
ATOM 641 N N . ALA A 1 129 ? 10.108 46.415 21.362 1.00 16.77 129 ALA A N 1
ATOM 642 C CA . ALA A 1 129 ? 9.685 45.300 20.533 1.00 17.29 129 ALA A CA 1
ATOM 643 C C . ALA A 1 129 ? 9.155 44.136 21.346 1.00 18.10 129 ALA A C 1
ATOM 644 O O . ALA A 1 129 ? 9.530 43.947 22.498 1.00 16.29 129 ALA A O 1
ATOM 646 N N . VAL A 1 130 ? 8.274 43.365 20.724 1.00 18.26 130 VAL A N 1
ATOM 647 C CA . VAL A 1 130 ? 7.713 42.172 21.340 1.00 17.69 130 VAL A CA 1
ATOM 648 C C . VAL A 1 130 ? 7.785 41.070 20.285 1.00 19.49 130 VAL A C 1
ATOM 649 O O . VAL A 1 130 ? 7.656 41.343 19.090 1.00 17.85 130 VAL A O 1
ATOM 653 N N . GLY A 1 131 ? 8.009 39.838 20.731 1.00 16.45 131 GLY A N 1
ATOM 654 C CA . GLY A 1 131 ? 8.071 38.716 19.812 1.00 19.33 131 GLY A CA 1
ATOM 655 C C . GLY A 1 131 ? 7.261 37.550 20.350 1.00 19.17 131 GLY A C 1
ATOM 656 O O . GLY A 1 131 ? 7.205 37.360 21.557 1.00 19.07 131 GLY A O 1
ATOM 657 N N . ALA A 1 132 ? 6.637 36.781 19.457 1.00 20.94 132 ALA A N 1
ATOM 658 C CA . ALA A 1 132 ? 5.823 35.626 19.834 1.00 20.73 132 ALA A CA 1
ATOM 659 C C . ALA A 1 132 ? 4.824 35.995 20.935 1.00 20.35 132 ALA A C 1
ATOM 660 O O . ALA A 1 132 ? 4.666 35.276 21.921 1.00 18.17 132 ALA A O 1
ATOM 662 N N . LEU A 1 133 ? 4.137 37.114 20.750 1.00 19.70 133 LEU A N 1
ATOM 663 C CA . LEU A 1 133 ? 3.180 37.578 21.736 1.00 20.06 133 LEU A CA 1
ATOM 664 C C . LEU A 1 133 ? 1.745 37.186 21.407 1.00 21.44 133 LEU A C 1
ATOM 665 O O . LEU A 1 133 ? 1.277 37.367 20.277 1.00 19.32 133 LEU A O 1
ATOM 670 N N . SER A 1 134 ? 1.047 36.660 22.406 1.00 22.47 134 SER A N 1
ATOM 671 C CA . SER A 1 134 ? -0.356 36.285 22.241 1.00 28.28 134 SER A CA 1
ATOM 672 C C . SER A 1 134 ? -1.150 36.799 23.432 1.00 28.20 134 SER A C 1
ATOM 673 O O . SER A 1 134 ? -0.579 37.108 24.476 1.00 28.78 134 SER A O 1
ATOM 676 N N . GLY A 1 135 ? -2.465 36.893 23.267 1.00 29.69 135 GLY A N 1
ATOM 677 C CA . GLY A 1 135 ? -3.313 37.355 24.351 1.00 28.33 135 GLY A CA 1
ATOM 678 C C . GLY A 1 135 ? -3.480 38.859 24.398 1.00 28.58 135 GLY A C 1
ATOM 679 O O . GLY A 1 135 ? -4.185 39.377 25.264 1.00 28.25 135 GLY A O 1
ATOM 680 N N . ILE A 1 136 ? -2.841 39.565 23.471 1.00 28.11 136 ILE A N 1
ATOM 681 C CA . ILE A 1 136 ? -2.923 41.028 23.428 1.00 25.46 136 ILE A CA 1
ATOM 682 C C . ILE A 1 136 ? -3.513 41.492 22.102 1.00 26.61 136 ILE A C 1
ATOM 683 O O . ILE A 1 136 ? -3.038 41.101 21.036 1.00 25.51 136 ILE A O 1
ATOM 688 N N . LYS A 1 137 ? -4.535 42.340 22.167 1.00 26.68 137 LYS A N 1
ATOM 689 C CA . LYS A 1 137 ? -5.182 42.828 20.955 1.00 27.42 137 LYS A CA 1
ATOM 690 C C . LYS A 1 137 ? -4.253 43.612 20.027 1.00 26.56 137 LYS A C 1
ATOM 691 O O . LYS A 1 137 ? -4.245 43.387 18.813 1.00 26.26 137 LYS A O 1
ATOM 697 N N . ASN A 1 138 ? -3.477 44.535 20.592 1.00 25.14 138 ASN A N 1
ATOM 698 C CA . ASN A 1 138 ? -2.578 45.348 19.785 1.00 24.98 138 ASN A CA 1
ATOM 699 C C . ASN A 1 138 ? -1.108 45.246 20.181 1.00 23.07 138 ASN A C 1
ATOM 700 O O . ASN A 1 138 ? -0.612 46.026 21.004 1.00 23.74 138 ASN A O 1
ATOM 705 N N . PRO A 1 139 ? -0.382 44.286 19.586 1.00 22.11 139 PRO A N 1
ATOM 706 C CA . PRO A 1 139 ? 1.039 44.116 19.904 1.00 19.89 139 PRO A CA 1
ATOM 707 C C . PRO A 1 139 ? 1.844 45.412 19.833 1.00 19.20 139 PRO A C 1
ATOM 708 O O . PRO A 1 139 ? 2.723 45.645 20.663 1.00 18.71 139 PRO A O 1
ATOM 712 N N . VAL A 1 140 ? 1.547 46.257 18.851 1.00 18.11 140 VAL A N 1
ATOM 713 C CA . VAL A 1 140 ? 2.289 47.499 18.714 1.00 20.26 140 VAL A CA 1
ATOM 714 C C . VAL A 1 140 ? 2.165 48.384 19.966 1.00 22.45 140 VAL A C 1
ATOM 715 O O . VAL A 1 140 ? 3.052 49.192 20.241 1.00 22.53 140 VAL A O 1
ATOM 719 N N . SER A 1 141 ? 1.072 48.230 20.715 1.00 22.85 141 SER A N 1
ATOM 720 C CA . SER A 1 141 ? 0.878 49.009 21.937 1.00 23.57 141 SER A CA 1
ATOM 721 C C . SER A 1 141 ? 1.873 48.551 22.999 1.00 23.33 141 SER A C 1
ATOM 722 O O . SER A 1 141 ? 2.359 49.360 23.773 1.00 24.91 141 SER A O 1
ATOM 725 N N . VAL A 1 142 ? 2.161 47.250 23.049 1.00 23.15 142 VAL A N 1
ATOM 726 C CA . VAL A 1 142 ? 3.131 46.746 24.015 1.00 22.42 142 VAL A CA 1
ATOM 727 C C . VAL A 1 142 ? 4.517 47.266 23.621 1.00 23.17 142 VAL A C 1
ATOM 728 O O . VAL A 1 142 ? 5.293 47.699 24.476 1.00 23.23 142 VAL A O 1
ATOM 732 N N . ALA A 1 143 ? 4.831 47.234 22.326 1.00 22.30 143 ALA A N 1
ATOM 733 C CA . ALA A 1 143 ? 6.135 47.724 21.867 1.00 23.13 143 ALA A CA 1
ATOM 734 C C . ALA A 1 143 ? 6.300 49.208 22.213 1.00 22.62 143 ALA A C 1
ATOM 735 O O . ALA A 1 143 ? 7.328 49.612 22.746 1.00 19.96 143 ALA A O 1
ATOM 737 N N . ASN A 1 144 ? 5.288 50.016 21.910 1.00 23.01 144 ASN A N 1
ATOM 738 C CA . ASN A 1 144 ? 5.358 51.453 22.193 1.00 25.18 144 ASN A CA 1
ATOM 739 C C . ASN A 1 144 ? 5.469 51.732 23.696 1.00 25.41 144 ASN A C 1
ATOM 740 O O . ASN A 1 144 ? 6.123 52.692 24.106 1.00 25.10 144 ASN A O 1
ATOM 745 N N . ARG A 1 145 ? 4.832 50.886 24.500 1.00 25.36 145 ARG A N 1
ATOM 746 C CA . ARG A 1 145 ? 4.874 51.028 25.949 1.00 28.28 145 ARG A CA 1
ATOM 747 C C . ARG A 1 145 ? 6.295 50.748 26.431 1.00 28.46 145 ARG A C 1
ATOM 748 O O . ARG A 1 145 ? 6.816 51.457 27.296 1.00 27.98 145 ARG A O 1
ATOM 756 N N . LEU A 1 146 ? 6.920 49.714 25.868 1.00 27.78 146 LEU A N 1
ATOM 757 C CA . LEU A 1 146 ? 8.290 49.366 26.221 1.00 26.88 146 LEU A CA 1
ATOM 758 C C . LEU A 1 146 ? 9.228 50.499 25.824 1.00 26.93 146 LEU A C 1
ATOM 759 O O . LEU A 1 146 ? 10.236 50.747 26.495 1.00 26.46 146 LEU A O 1
ATOM 764 N N . LEU A 1 147 ? 8.905 51.176 24.724 1.00 25.54 147 LEU A N 1
ATOM 765 C CA . LEU A 1 147 ? 9.720 52.291 24.245 1.00 26.48 147 LEU A CA 1
ATOM 766 C C . LEU A 1 147 ? 9.652 53.469 25.222 1.00 28.73 147 LEU A C 1
ATOM 767 O O . LEU A 1 147 ? 10.682 53.994 25.643 1.00 27.74 147 LEU A O 1
ATOM 772 N N . CYS A 1 148 ? 8.440 53.878 25.582 1.00 30.08 148 CYS A N 1
ATOM 773 C CA . CYS A 1 148 ? 8.266 54.998 26.504 1.00 34.59 148 CYS A CA 1
ATOM 774 C C . CYS A 1 148 ? 8.941 54.712 27.845 1.00 35.85 148 CYS A C 1
ATOM 775 O O . CYS A 1 148 ? 9.641 55.568 28.384 1.00 36.52 148 CYS A O 1
ATOM 778 N N . GLU A 1 149 ? 8.748 53.507 28.373 1.00 38.07 149 GLU A N 1
ATOM 779 C CA . GLU A 1 149 ? 9.379 53.129 29.633 1.00 40.85 149 GLU A CA 1
ATOM 780 C C . GLU A 1 149 ? 10.899 53.135 29.464 1.00 41.92 149 GLU A C 1
ATOM 781 O O . GLU A 1 149 ? 11.640 53.435 30.398 1.00 41.55 149 GLU A O 1
ATOM 787 N N . GLY A 1 150 ? 11.357 52.794 28.263 1.00 42.66 150 GLY A N 1
ATOM 788 C CA . GLY A 1 150 ? 12.783 52.774 27.994 1.00 43.50 150 GLY A CA 1
ATOM 789 C C . GLY A 1 150 ? 13.382 54.168 27.984 1.00 45.06 150 GLY A C 1
ATOM 790 O O . GLY A 1 150 ? 14.553 54.356 28.324 1.00 46.05 150 GLY A O 1
ATOM 791 N N . GLN A 1 151 ? 12.578 55.155 27.597 1.00 44.67 151 GLN A N 1
ATOM 792 C CA . GLN A 1 151 ? 13.039 56.536 27.536 1.00 44.17 151 GLN A CA 1
ATOM 793 C C . GLN A 1 151 ? 13.189 57.162 28.922 1.00 44.19 151 GLN A C 1
ATOM 794 O O . GLN A 1 151 ? 13.780 58.230 29.059 1.00 43.54 151 GLN A O 1
ATOM 800 N N . LYS A 1 152 ? 12.653 56.500 29.942 1.00 44.71 152 LYS A N 1
ATOM 801 C CA . LYS A 1 152 ? 12.746 57.004 31.311 1.00 46.47 152 LYS A CA 1
ATOM 802 C C . LYS A 1 152 ? 14.062 56.595 31.970 1.00 47.08 152 LYS A C 1
ATOM 803 O O . LYS A 1 152 ? 14.426 57.111 33.025 1.00 48.75 152 LYS A O 1
ATOM 809 N N . GLY A 1 153 ? 14.771 55.661 31.345 1.00 48.67 153 GLY A N 1
ATOM 810 C CA . GLY A 1 153 ? 16.045 55.210 31.878 1.00 49.74 153 GLY A CA 1
ATOM 811 C C . GLY A 1 153 ? 15.976 54.464 33.199 1.00 50.63 153 GLY A C 1
ATOM 812 O O . GLY A 1 153 ? 14.933 53.931 33.580 1.00 50.15 153 GLY A O 1
ATOM 813 N N . LYS A 1 154 ? 17.105 54.433 33.902 1.00 51.75 154 LYS A N 1
ATOM 814 C CA . LYS A 1 154 ? 17.204 53.751 35.188 1.00 52.59 154 LYS A CA 1
ATOM 815 C C . LYS A 1 154 ? 16.318 54.363 36.267 1.00 53.95 154 LYS A C 1
ATOM 816 O O . LYS A 1 154 ? 16.486 54.068 37.452 1.00 55.38 154 LYS A O 1
ATOM 822 N N . LEU A 1 155 ? 15.375 55.210 35.860 1.00 54.24 155 LEU A N 1
ATOM 823 C CA . LEU A 1 155 ? 14.463 55.852 36.800 1.00 54.13 155 LEU A CA 1
ATOM 824 C C . LEU A 1 155 ? 13.105 55.156 36.767 1.00 54.48 155 LEU A C 1
ATOM 825 O O . LEU A 1 155 ? 13.014 53.966 36.455 1.00 54.51 155 LEU A O 1
ATOM 830 N N . GLY A 1 158 ? 15.272 51.412 38.294 1.00 47.27 158 GLY A N 1
ATOM 831 C CA . GLY A 1 158 ? 16.593 51.317 38.889 1.00 47.30 158 GLY A CA 1
ATOM 832 C C . GLY A 1 158 ? 17.445 50.278 38.192 1.00 46.36 158 GLY A C 1
ATOM 833 O O . GLY A 1 158 ? 18.153 49.506 38.838 1.00 46.61 158 GLY A O 1
ATOM 834 N N . ARG A 1 159 ? 17.382 50.271 36.864 1.00 45.44 159 ARG A N 1
ATOM 835 C CA . ARG A 1 159 ? 18.131 49.320 36.049 1.00 44.82 159 ARG A CA 1
ATOM 836 C C . ARG A 1 159 ? 17.874 49.639 34.571 1.00 42.00 159 ARG A C 1
ATOM 837 O O . ARG A 1 159 ? 16.885 50.287 34.239 1.00 40.35 159 ARG A O 1
ATOM 845 N N . ILE A 1 160 ? 18.766 49.207 33.685 1.00 40.54 160 ILE A N 1
ATOM 846 C CA . ILE A 1 160 ? 18.566 49.463 32.257 1.00 38.69 160 ILE A CA 1
ATOM 847 C C . ILE A 1 160 ? 17.307 48.700 31.825 1.00 37.16 160 ILE A C 1
ATOM 848 O O . ILE A 1 160 ? 17.254 47.470 31.899 1.00 36.40 160 ILE A O 1
ATOM 853 N N . PRO A 1 161 ? 16.265 49.434 31.390 1.00 34.52 161 PRO A N 1
ATOM 854 C CA . PRO A 1 161 ? 14.972 48.902 30.946 1.00 33.33 161 PRO A CA 1
ATOM 855 C C . PRO A 1 161 ? 15.055 47.982 29.729 1.00 32.35 161 PRO A C 1
ATOM 856 O O . PRO A 1 161 ? 15.910 48.160 28.866 1.00 31.74 161 PRO A O 1
ATOM 860 N N . PRO A 1 162 ? 14.147 46.996 29.648 1.00 31.13 162 PRO A N 1
ATOM 861 C CA . PRO A 1 162 ? 14.082 46.025 28.553 1.00 31.29 162 PRO A CA 1
ATOM 862 C C . PRO A 1 162 ? 13.511 46.663 27.297 1.00 29.49 162 PRO A C 1
ATOM 863 O O . PRO A 1 162 ? 12.557 47.440 27.371 1.00 29.64 162 PRO A O 1
ATOM 867 N N . CYS A 1 163 ? 14.087 46.334 26.147 1.00 28.88 163 CYS A N 1
ATOM 868 C CA . CYS A 1 163 ? 13.586 46.867 24.889 1.00 27.71 163 CYS A CA 1
ATOM 869 C C . CYS A 1 163 ? 12.935 45.756 24.071 1.00 26.19 163 CYS A C 1
ATOM 870 O O . CYS A 1 163 ? 12.197 46.028 23.130 1.00 24.95 163 CYS A O 1
ATOM 873 N N . PHE A 1 164 ? 13.190 44.505 24.451 1.00 23.61 164 PHE A N 1
ATOM 874 C CA . PHE A 1 164 ? 12.650 43.369 23.714 1.00 21.96 164 PHE A CA 1
ATOM 875 C C . PHE A 1 164 ? 12.199 42.239 24.632 1.00 20.08 164 PHE A C 1
ATOM 876 O O . PHE A 1 164 ? 13.012 41.610 25.317 1.00 19.46 164 PHE A O 1
ATOM 884 N N . LEU A 1 165 ? 10.890 42.004 24.637 1.00 18.90 165 LEU A N 1
ATOM 885 C CA . LEU A 1 165 ? 10.271 40.957 25.442 1.00 17.53 165 LEU A CA 1
ATOM 886 C C . LEU A 1 165 ? 9.551 39.947 24.544 1.00 17.85 165 LEU A C 1
ATOM 887 O O . LEU A 1 165 ? 8.937 40.323 23.546 1.00 17.64 165 LEU A O 1
ATOM 892 N N . VAL A 1 166 ? 9.603 38.673 24.908 1.00 18.37 166 VAL A N 1
ATOM 893 C CA . VAL A 1 166 ? 8.922 37.663 24.117 1.00 20.46 166 VAL A CA 1
ATOM 894 C C . VAL A 1 166 ? 8.080 36.715 24.961 1.00 22.87 166 VAL A C 1
ATOM 895 O O . VAL A 1 166 ? 8.232 36.639 26.180 1.00 22.98 166 VAL A O 1
ATOM 899 N N . GLY A 1 167 ? 7.185 36.002 24.283 1.00 23.50 167 GLY A N 1
ATOM 900 C CA . GLY A 1 167 ? 6.335 35.017 24.919 1.00 25.22 167 GLY A CA 1
ATOM 901 C C . GLY A 1 167 ? 5.493 35.433 26.105 1.00 26.73 167 GLY A C 1
ATOM 902 O O . GLY A 1 167 ? 4.981 36.555 26.179 1.00 27.87 167 GLY A O 1
ATOM 903 N N . GLU A 1 168 ? 5.360 34.500 27.044 1.00 28.82 168 GLU A N 1
ATOM 904 C CA . GLU A 1 168 ? 4.565 34.705 28.248 1.00 30.85 168 GLU A CA 1
ATOM 905 C C . GLU A 1 168 ? 5.018 35.933 29.023 1.00 29.99 168 GLU A C 1
ATOM 906 O O . GLU A 1 168 ? 4.194 36.685 29.537 1.00 29.84 168 GLU A O 1
ATOM 912 N N . GLY A 1 169 ? 6.332 36.128 29.098 1.00 28.01 169 GLY A N 1
ATOM 913 C CA . GLY A 1 169 ? 6.873 37.262 29.818 1.00 26.44 169 GLY A CA 1
ATOM 914 C C . GLY A 1 169 ? 6.424 38.586 29.238 1.00 25.23 169 GLY A C 1
ATOM 915 O O . GLY A 1 169 ? 6.210 39.558 29.973 1.00 23.93 169 GLY A O 1
ATOM 916 N N . ALA A 1 170 ? 6.297 38.630 27.915 1.00 22.72 170 ALA A N 1
ATOM 917 C CA . ALA A 1 170 ? 5.852 39.837 27.234 1.00 23.31 170 ALA A CA 1
ATOM 918 C C . ALA A 1 170 ? 4.374 40.052 27.573 1.00 23.06 170 ALA A C 1
ATOM 919 O O . ALA A 1 170 ? 3.939 41.184 27.789 1.00 23.47 170 ALA A O 1
ATOM 921 N N . TYR A 1 171 ? 3.612 38.961 27.634 1.00 23.70 171 TYR A N 1
ATOM 922 C CA . TYR A 1 171 ? 2.187 39.052 27.964 1.00 27.74 171 TYR A CA 1
ATOM 923 C C . TYR A 1 171 ? 1.985 39.584 29.384 1.00 27.31 171 TYR A C 1
ATOM 924 O O . TYR A 1 171 ? 1.201 40.500 29.605 1.00 28.39 171 TYR A O 1
ATOM 933 N N . ARG A 1 172 ? 2.698 38.999 30.339 1.00 29.38 172 ARG A N 1
ATOM 934 C CA . ARG A 1 172 ? 2.584 39.406 31.736 1.00 30.61 172 ARG A CA 1
ATOM 935 C C . ARG A 1 172 ? 2.997 40.855 31.903 1.00 30.08 172 ARG A C 1
ATOM 936 O O . ARG A 1 172 ? 2.361 41.617 32.633 1.00 28.84 172 ARG A O 1
ATOM 944 N N . TRP A 1 173 ? 4.064 41.237 31.216 1.00 29.43 173 TRP A N 1
ATOM 945 C CA . TRP A 1 173 ? 4.554 42.601 31.293 1.00 29.15 173 TRP A CA 1
ATOM 946 C C . TRP A 1 173 ? 3.503 43.570 30.758 1.00 30.13 173 TRP A C 1
ATOM 947 O O . TRP A 1 173 ? 3.271 44.628 31.344 1.00 30.65 173 TRP A O 1
ATOM 958 N N . ALA A 1 174 ? 2.875 43.210 29.639 1.00 29.03 174 ALA A N 1
ATOM 959 C CA . ALA A 1 174 ? 1.858 44.060 29.031 1.00 29.59 174 ALA A CA 1
ATOM 960 C C . ALA A 1 174 ? 0.663 44.201 29.970 1.00 32.24 174 ALA A C 1
ATOM 961 O O . ALA A 1 174 ? 0.191 45.309 30.225 1.00 32.20 174 ALA A O 1
ATOM 963 N N . VAL A 1 175 ? 0.173 43.072 30.470 1.00 33.73 175 VAL A N 1
ATOM 964 C CA . VAL A 1 175 ? -0.967 43.083 31.377 1.00 38.62 175 VAL A CA 1
ATOM 965 C C . VAL A 1 175 ? -0.633 43.895 32.625 1.00 40.10 175 VAL A C 1
ATOM 966 O O . VAL A 1 175 ? -1.462 44.661 33.115 1.00 41.44 175 VAL A O 1
ATOM 970 N N . ASP A 1 176 ? 0.590 43.744 33.125 1.00 39.93 176 ASP A N 1
ATOM 971 C CA . ASP A 1 176 ? 1.007 44.466 34.317 1.00 40.75 176 ASP A CA 1
ATOM 972 C C . ASP A 1 176 ? 1.091 45.969 34.097 1.00 40.65 176 ASP A C 1
ATOM 973 O O . ASP A 1 176 ? 1.151 46.734 35.056 1.00 41.61 176 ASP A O 1
ATOM 978 N N . HIS A 1 177 ? 1.098 46.394 32.838 1.00 40.51 177 HIS A N 1
ATOM 979 C CA . HIS A 1 177 ? 1.149 47.816 32.533 1.00 40.55 177 HIS A CA 1
ATOM 980 C C . HIS A 1 177 ? -0.189 48.313 32.016 1.00 42.46 177 HIS A C 1
ATOM 981 O O . HIS A 1 177 ? -0.279 49.372 31.394 1.00 41.95 177 HIS A O 1
ATOM 988 N N . GLY A 1 178 ? -1.228 47.524 32.284 1.00 44.58 178 GLY A N 1
ATOM 989 C CA . GLY A 1 178 ? -2.578 47.886 31.892 1.00 46.30 178 GLY A CA 1
ATOM 990 C C . GLY A 1 178 ? -2.968 47.675 30.445 1.00 46.81 178 GLY A C 1
ATOM 991 O O . GLY A 1 178 ? -4.055 48.077 30.039 1.00 47.34 178 GLY A O 1
ATOM 992 N N . ILE A 1 179 ? -2.104 47.052 29.655 1.00 46.64 179 ILE A N 1
ATOM 993 C CA . ILE A 1 179 ? -2.444 46.834 28.260 1.00 45.75 179 ILE A CA 1
ATOM 994 C C . ILE A 1 179 ? -3.546 45.785 28.121 1.00 47.26 179 ILE A C 1
ATOM 995 O O . ILE A 1 179 ? -3.364 44.616 28.459 1.00 47.30 179 ILE A O 1
ATOM 1000 N N . PRO A 1 180 ? -4.713 46.208 27.610 1.00 48.73 180 PRO A N 1
ATOM 1001 C CA . PRO A 1 180 ? -5.915 45.403 27.385 1.00 50.29 180 PRO A CA 1
ATOM 1002 C C . PRO A 1 180 ? -5.690 43.961 26.941 1.00 51.24 180 PRO A C 1
ATOM 1003 O O . PRO A 1 180 ? -5.387 43.690 25.777 1.00 51.27 180 PRO A O 1
ATOM 1007 N N . SER A 1 181 ? -5.850 43.036 27.879 1.00 52.55 181 SER A N 1
ATOM 1008 C CA . SER A 1 181 ? -5.700 41.625 27.569 1.00 53.81 181 SER A CA 1
ATOM 1009 C C . SER A 1 181 ? -7.029 41.150 27.008 1.00 54.29 181 SER A C 1
ATOM 1010 O O . SER A 1 181 ? -8.083 41.421 27.585 1.00 55.19 181 SER A O 1
ATOM 1013 N N . CYS A 1 182 ? -6.985 40.456 25.878 1.00 53.92 182 CYS A N 1
ATOM 1014 C CA . CYS A 1 182 ? -8.201 39.943 25.265 1.00 54.24 182 CYS A CA 1
ATOM 1015 C C . CYS A 1 182 ? -8.862 38.939 26.207 1.00 54.50 182 CYS A C 1
ATOM 1016 O O . CYS A 1 182 ? -8.222 38.422 27.127 1.00 53.83 182 CYS A O 1
ATOM 1019 N N . PRO A 1 183 ? -10.161 38.661 25.996 1.00 54.62 183 PRO A N 1
ATOM 1020 C CA . PRO A 1 183 ? -10.892 37.705 26.834 1.00 54.28 183 PRO A CA 1
ATOM 1021 C C . PRO A 1 183 ? -10.281 36.312 26.692 1.00 54.23 183 PRO A C 1
ATOM 1022 O O . PRO A 1 183 ? -9.575 36.036 25.716 1.00 53.90 183 PRO A O 1
ATOM 1026 N N . THR A 1 234 ? 1.583 41.500 7.256 1.00 25.20 234 THR A N 1
ATOM 1027 C CA . THR A 1 234 ? 2.425 42.450 7.979 1.00 24.52 234 THR A CA 1
ATOM 1028 C C . THR A 1 234 ? 2.003 43.868 7.603 1.00 22.52 234 THR A C 1
ATOM 1029 O O . THR A 1 234 ? 1.701 44.146 6.443 1.00 21.53 234 THR A O 1
ATOM 1033 N N . VAL A 1 235 ? 1.962 44.750 8.595 1.00 21.47 235 VAL A N 1
ATOM 1034 C CA . VAL A 1 235 ? 1.571 46.138 8.380 1.00 19.27 235 VAL A CA 1
ATOM 1035 C C . VAL A 1 235 ? 2.643 47.038 8.977 1.00 19.75 235 VAL A C 1
ATOM 1036 O O . VAL A 1 235 ? 3.445 46.598 9.803 1.00 19.31 235 VAL A O 1
ATOM 1040 N N . GLY A 1 236 ? 2.657 48.303 8.570 1.00 20.05 236 GLY A N 1
ATOM 1041 C CA . GLY A 1 236 ? 3.652 49.212 9.104 1.00 20.71 236 GLY A CA 1
ATOM 1042 C C . GLY A 1 236 ? 3.353 50.654 8.755 1.00 22.39 236 GLY A C 1
ATOM 1043 O O . GLY A 1 236 ? 2.419 50.945 8.003 1.00 21.98 236 GLY A O 1
ATOM 1044 N N . ALA A 1 237 ? 4.163 51.557 9.291 1.00 21.69 237 ALA A N 1
ATOM 1045 C CA . ALA A 1 237 ? 3.975 52.973 9.042 1.00 23.17 237 ALA A CA 1
ATOM 1046 C C . ALA A 1 237 ? 5.210 53.758 9.421 1.00 24.16 237 ALA A C 1
ATOM 1047 O O . ALA A 1 237 ? 6.000 53.332 10.267 1.00 22.47 237 ALA A O 1
ATOM 1049 N N . VAL A 1 238 ? 5.367 54.910 8.780 1.00 25.31 238 VAL A N 1
ATOM 1050 C CA . VAL A 1 238 ? 6.466 55.816 9.061 1.00 25.27 238 VAL A CA 1
ATOM 1051 C C . VAL A 1 238 ? 5.816 57.184 9.195 1.00 28.45 238 VAL A C 1
ATOM 1052 O O . VAL A 1 238 ? 4.881 57.509 8.461 1.00 29.23 238 VAL A O 1
ATOM 1056 N N . VAL A 1 239 ? 6.298 57.974 10.146 1.00 29.63 239 VAL A N 1
ATOM 1057 C CA . VAL A 1 239 ? 5.730 59.289 10.400 1.00 31.07 239 VAL A CA 1
ATOM 1058 C C . VAL A 1 239 ? 6.803 60.332 10.675 1.00 31.90 239 VAL A C 1
ATOM 1059 O O . VAL A 1 239 ? 7.888 60.007 11.159 1.00 30.73 239 VAL A O 1
ATOM 1063 N N . VAL A 1 240 ? 6.485 61.582 10.350 1.00 34.06 240 VAL A N 1
ATOM 1064 C CA . VAL A 1 240 ? 7.362 62.720 10.595 1.00 36.40 240 VAL A CA 1
ATOM 1065 C C . VAL A 1 240 ? 6.446 63.872 11.018 1.00 38.25 240 VAL A C 1
ATOM 1066 O O . VAL A 1 240 ? 5.443 64.145 10.359 1.00 38.09 240 VAL A O 1
ATOM 1070 N N . ASP A 1 241 ? 6.769 64.530 12.128 1.00 39.65 241 ASP A N 1
ATOM 1071 C CA . ASP A 1 241 ? 5.932 65.628 12.605 1.00 41.77 241 ASP A CA 1
ATOM 1072 C C . ASP A 1 241 ? 6.369 66.997 12.088 1.00 43.43 241 ASP A C 1
ATOM 1073 O O . ASP A 1 241 ? 7.310 67.099 11.297 1.00 43.26 241 ASP A O 1
ATOM 1078 N N . HIS A 1 242 ? 5.681 68.047 12.535 1.00 46.68 242 HIS A N 1
ATOM 1079 C CA . HIS A 1 242 ? 5.988 69.407 12.095 1.00 48.87 242 HIS A CA 1
ATOM 1080 C C . HIS A 1 242 ? 7.395 69.856 12.473 1.00 49.32 242 HIS A C 1
ATOM 1081 O O . HIS A 1 242 ? 7.972 70.723 11.816 1.00 49.74 242 HIS A O 1
ATOM 1088 N N . GLU A 1 243 ? 7.951 69.257 13.521 1.00 48.75 243 GLU A N 1
ATOM 1089 C CA . GLU A 1 243 ? 9.297 69.598 13.970 1.00 48.18 243 GLU A CA 1
ATOM 1090 C C . GLU A 1 243 ? 10.370 68.825 13.204 1.00 47.00 243 GLU A C 1
ATOM 1091 O O . GLU A 1 243 ? 11.556 69.147 13.287 1.00 47.40 243 GLU A O 1
ATOM 1097 N N . GLY A 1 244 ? 9.952 67.805 12.461 1.00 45.03 244 GLY A N 1
ATOM 1098 C CA . GLY A 1 244 ? 10.904 67.013 11.700 1.00 42.10 244 GLY A CA 1
ATOM 1099 C C . GLY A 1 244 ? 11.335 65.742 12.413 1.00 39.73 244 GLY A C 1
ATOM 1100 O O . GLY A 1 244 ? 12.307 65.095 12.015 1.00 37.90 244 GLY A O 1
ATOM 1101 N N . ASN A 1 245 ? 10.623 65.393 13.480 1.00 37.50 245 ASN A N 1
ATOM 1102 C CA . ASN A 1 245 ? 10.925 64.180 14.230 1.00 36.24 245 ASN A CA 1
ATOM 1103 C C . ASN A 1 245 ? 10.281 63.019 13.487 1.00 33.61 245 ASN A C 1
ATOM 1104 O O . ASN A 1 245 ? 9.150 63.129 13.023 1.00 31.44 245 ASN A O 1
ATOM 1109 N N . VAL A 1 246 ? 11.000 61.909 13.382 1.00 33.09 246 VAL A N 1
ATOM 1110 C CA . VAL A 1 246 ? 10.479 60.748 12.678 1.00 31.50 246 VAL A CA 1
ATOM 1111 C C . VAL A 1 246 ? 10.308 59.544 13.586 1.00 31.04 246 VAL A C 1
ATOM 1112 O O . VAL A 1 246 ? 10.960 59.433 14.624 1.00 30.32 246 VAL A O 1
ATOM 1116 N N . ALA A 1 247 ? 9.418 58.647 13.178 1.00 29.14 247 ALA A N 1
ATOM 1117 C CA . ALA A 1 247 ? 9.136 57.428 13.921 1.00 28.83 247 ALA A CA 1
ATOM 1118 C C . ALA A 1 247 ? 8.660 56.350 12.958 1.00 28.22 247 ALA A C 1
ATOM 1119 O O . ALA A 1 247 ? 8.121 56.652 11.890 1.00 28.47 247 ALA A O 1
ATOM 1121 N N . ALA A 1 248 ? 8.865 55.094 13.344 1.00 27.56 248 ALA A N 1
ATOM 1122 C CA . ALA A 1 248 ? 8.468 53.961 12.521 1.00 24.85 248 ALA A CA 1
ATOM 1123 C C . ALA A 1 248 ? 8.037 52.773 13.380 1.00 23.98 248 ALA A C 1
ATOM 1124 O O . ALA A 1 248 ? 8.509 52.591 14.505 1.00 22.46 248 ALA A O 1
ATOM 1126 N N . ALA A 1 249 ? 7.124 51.973 12.845 1.00 23.48 249 ALA A N 1
ATOM 1127 C CA . ALA A 1 249 ? 6.639 50.788 13.546 1.00 22.43 249 ALA A CA 1
ATOM 1128 C C . ALA A 1 249 ? 6.195 49.735 12.525 1.00 21.83 249 ALA A C 1
ATOM 1129 O O . ALA A 1 249 ? 5.887 50.048 11.372 1.00 22.26 249 ALA A O 1
ATOM 1131 N N . VAL A 1 250 ? 6.187 48.484 12.956 1.00 21.69 250 VAL A N 1
ATOM 1132 C CA . VAL A 1 250 ? 5.805 47.371 12.106 1.00 19.70 250 VAL A CA 1
ATOM 1133 C C . VAL A 1 250 ? 5.180 46.329 13.024 1.00 20.02 250 VAL A C 1
ATOM 1134 O O . VAL A 1 250 ? 5.572 46.195 14.185 1.00 18.96 250 VAL A O 1
ATOM 1138 N N . SER A 1 251 ? 4.190 45.614 12.511 1.00 17.79 251 SER A N 1
ATOM 1139 C CA . SER A 1 251 ? 3.497 44.599 13.286 1.00 17.24 251 SER A CA 1
ATOM 1140 C C . SER A 1 251 ? 3.119 43.467 12.334 1.00 16.92 251 SER A C 1
ATOM 1141 O O . SER A 1 251 ? 2.710 43.727 11.207 1.00 18.05 251 SER A O 1
ATOM 1144 N N . SER A 1 252 ? 3.252 42.221 12.784 1.00 18.64 252 SER A N 1
ATOM 1145 C CA . SER A 1 252 ? 2.928 41.076 11.942 1.00 17.80 252 SER A CA 1
ATOM 1146 C C . SER A 1 252 ? 2.521 39.845 12.746 1.00 19.47 252 SER A C 1
ATOM 1147 O O . SER A 1 252 ? 2.852 39.710 13.929 1.00 21.12 252 SER A O 1
ATOM 1150 N N . GLY A 1 253 ? 1.785 38.956 12.089 1.00 18.55 253 GLY A N 1
ATOM 1151 C CA . GLY A 1 253 ? 1.355 37.727 12.722 1.00 19.66 253 GLY A CA 1
ATOM 1152 C C . GLY A 1 253 ? 2.305 36.622 12.301 1.00 20.24 253 GLY A C 1
ATOM 1153 O O . GLY A 1 253 ? 2.207 35.477 12.764 1.00 20.61 253 GLY A O 1
ATOM 1154 N N . GLY A 1 254 ? 3.229 36.970 11.408 1.00 21.83 254 GLY A N 1
ATOM 1155 C CA . GLY A 1 254 ? 4.203 36.005 10.937 1.00 23.15 254 GLY A CA 1
ATOM 1156 C C . GLY A 1 254 ? 3.619 34.953 10.004 1.00 25.10 254 GLY A C 1
ATOM 1157 O O . GLY A 1 254 ? 2.474 35.059 9.558 1.00 22.98 254 GLY A O 1
ATOM 1158 N N . LEU A 1 255 ? 4.416 33.925 9.731 1.00 26.06 255 LEU A N 1
ATOM 1159 C CA . LEU A 1 255 ? 4.039 32.846 8.816 1.00 27.51 255 LEU A CA 1
ATOM 1160 C C . LEU A 1 255 ? 2.976 31.860 9.286 1.00 24.70 255 LEU A C 1
ATOM 1161 O O . LEU A 1 255 ? 3.032 31.327 10.393 1.00 24.37 255 LEU A O 1
ATOM 1166 N N . ALA A 1 256 ? 2.010 31.604 8.410 1.00 26.01 256 ALA A N 1
ATOM 1167 C CA . ALA A 1 256 ? 0.945 30.654 8.706 1.00 26.15 256 ALA A CA 1
ATOM 1168 C C . ALA A 1 256 ? 1.554 29.283 9.012 1.00 24.86 256 ALA A C 1
ATOM 1169 O O . ALA A 1 256 ? 2.448 28.830 8.313 1.00 26.83 256 ALA A O 1
ATOM 1171 N N . LEU A 1 257 ? 1.062 28.642 10.067 1.00 26.38 257 LEU A N 1
ATOM 1172 C CA . LEU A 1 257 ? 1.527 27.331 10.506 1.00 29.08 257 LEU A CA 1
ATOM 1173 C C . LEU A 1 257 ? 2.973 27.269 10.988 1.00 29.58 257 LEU A C 1
ATOM 1174 O O . LEU A 1 257 ? 3.528 26.182 11.169 1.00 29.00 257 LEU A O 1
ATOM 1179 N N . LYS A 1 258 ? 3.581 28.432 11.215 1.00 29.09 258 LYS A N 1
ATOM 1180 C CA . LYS A 1 258 ? 4.958 28.480 11.698 1.00 26.41 258 LYS A CA 1
ATOM 1181 C C . LYS A 1 258 ? 5.068 27.686 12.986 1.00 24.54 258 LYS A C 1
ATOM 1182 O O . LYS A 1 258 ? 4.088 27.534 13.718 1.00 25.16 258 LYS A O 1
ATOM 1188 N N . HIS A 1 259 ? 6.267 27.187 13.268 1.00 24.97 259 HIS A N 1
ATOM 1189 C CA . HIS A 1 259 ? 6.496 26.431 14.486 1.00 25.82 259 HIS A CA 1
ATOM 1190 C C . HIS A 1 259 ? 6.354 27.422 15.634 1.00 25.57 259 HIS A C 1
ATOM 1191 O O . HIS A 1 259 ? 6.691 28.598 15.483 1.00 24.60 259 HIS A O 1
ATOM 1198 N N . PRO A 1 260 ? 5.821 26.971 16.780 1.00 24.42 260 PRO A N 1
ATOM 1199 C CA . PRO A 1 260 ? 5.648 27.844 17.946 1.00 25.19 260 PRO A CA 1
ATOM 1200 C C . PRO A 1 260 ? 6.982 28.484 18.346 1.00 24.63 260 PRO A C 1
ATOM 1201 O O . PRO A 1 260 ? 8.012 27.815 18.353 1.00 24.41 260 PRO A O 1
ATOM 1205 N N . GLY A 1 261 ? 6.954 29.775 18.671 1.00 24.31 261 GLY A N 1
ATOM 1206 C CA . GLY A 1 261 ? 8.165 30.465 19.088 1.00 20.86 261 GLY A CA 1
ATOM 1207 C C . GLY A 1 261 ? 8.982 31.096 17.976 1.00 22.07 261 GLY A C 1
ATOM 1208 O O . GLY A 1 261 ? 9.978 31.769 18.238 1.00 21.64 261 GLY A O 1
ATOM 1209 N N . ARG A 1 262 ? 8.565 30.898 16.731 1.00 22.26 262 ARG A N 1
ATOM 1210 C CA . ARG A 1 262 ? 9.296 31.468 15.610 1.00 22.24 262 ARG A CA 1
ATOM 1211 C C . ARG A 1 262 ? 9.076 32.967 15.541 1.00 21.81 262 ARG A C 1
ATOM 1212 O O . ARG A 1 262 ? 7.938 33.427 15.407 1.00 21.25 262 ARG A O 1
ATOM 1220 N N . VAL A 1 263 ? 10.174 33.714 15.614 1.00 20.65 263 VAL A N 1
ATOM 1221 C CA . VAL A 1 263 ? 10.144 35.176 15.580 1.00 20.58 263 VAL A CA 1
ATOM 1222 C C . VAL A 1 263 ? 10.715 35.733 14.275 1.00 21.67 263 VAL A C 1
ATOM 1223 O O . VAL A 1 263 ? 11.801 35.348 13.837 1.00 23.19 263 VAL A O 1
ATOM 1227 N N . GLY A 1 264 ? 9.982 36.662 13.673 1.00 22.73 264 GLY A N 1
ATOM 1228 C CA . GLY A 1 264 ? 10.400 37.257 12.415 1.00 21.49 264 GLY A CA 1
ATOM 1229 C C . GLY A 1 264 ? 10.969 38.661 12.515 1.00 21.54 264 GLY A C 1
ATOM 1230 O O . GLY A 1 264 ? 11.269 39.154 13.605 1.00 20.22 264 GLY A O 1
ATOM 1231 N N . GLN A 1 265 ? 11.097 39.314 11.365 1.00 20.12 265 GLN A N 1
ATOM 1232 C CA . GLN A 1 265 ? 11.677 40.647 11.291 1.00 19.86 265 GLN A CA 1
ATOM 1233 C C . GLN A 1 265 ? 10.929 41.766 12.012 1.00 20.22 265 GLN A C 1
ATOM 1234 O O . GLN A 1 265 ? 11.554 42.731 12.446 1.00 21.23 265 GLN A O 1
ATOM 1240 N N . ALA A 1 266 ? 9.613 41.646 12.154 1.00 20.44 266 ALA A N 1
ATOM 1241 C CA . ALA A 1 266 ? 8.831 42.696 12.821 1.00 21.84 266 ALA A CA 1
ATOM 1242 C C . ALA A 1 266 ? 9.214 42.933 14.287 1.00 20.76 266 ALA A C 1
ATOM 1243 O O . ALA A 1 266 ? 8.886 43.970 14.874 1.00 21.73 266 ALA A O 1
ATOM 1245 N N . ALA A 1 267 ? 9.904 41.968 14.874 1.00 21.08 267 ALA A N 1
ATOM 1246 C CA . ALA A 1 267 ? 10.333 42.077 16.256 1.00 21.79 267 ALA A CA 1
ATOM 1247 C C . ALA A 1 267 ? 11.826 42.394 16.387 1.00 20.78 267 ALA A C 1
ATOM 1248 O O . ALA A 1 267 ? 12.298 42.743 17.476 1.00 22.26 267 ALA A O 1
ATOM 1250 N N . LEU A 1 268 ? 12.565 42.309 15.285 1.00 19.60 268 LEU A N 1
ATOM 1251 C CA . LEU A 1 268 ? 14.015 42.509 15.346 1.00 20.02 268 LEU A CA 1
ATOM 1252 C C . LEU A 1 268 ? 14.594 43.885 15.011 1.00 20.66 268 LEU A C 1
ATOM 1253 O O . LEU A 1 268 ? 14.395 44.415 13.914 1.00 20.45 268 LEU A O 1
ATOM 1258 N N . TYR A 1 269 ? 15.350 44.430 15.967 1.00 19.16 269 TYR A N 1
ATOM 1259 C CA . TYR A 1 269 ? 15.996 45.737 15.838 1.00 21.02 269 TYR A CA 1
ATOM 1260 C C . TYR A 1 269 ? 16.772 45.828 14.526 1.00 20.82 269 TYR A C 1
ATOM 1261 O O . TYR A 1 269 ? 17.542 44.933 14.187 1.00 19.59 269 TYR A O 1
ATOM 1270 N N . GLY A 1 270 ? 16.553 46.912 13.786 1.00 20.55 270 GLY A N 1
ATOM 1271 C CA . GLY A 1 270 ? 17.250 47.108 12.521 1.00 22.83 270 GLY A CA 1
ATOM 1272 C C . GLY A 1 270 ? 16.632 46.424 11.311 1.00 21.93 270 GLY A C 1
ATOM 1273 O O . GLY A 1 270 ? 16.882 46.816 10.168 1.00 19.71 270 GLY A O 1
ATOM 1274 N N . CYS A 1 271 ? 15.799 45.419 11.558 1.00 23.13 271 CYS A N 1
ATOM 1275 C CA . CYS A 1 271 ? 15.185 44.665 10.473 1.00 21.62 271 CYS A CA 1
ATOM 1276 C C . CYS A 1 271 ? 13.743 45.052 10.115 1.00 20.62 271 CYS A C 1
ATOM 1277 O O . CYS A 1 271 ? 13.427 45.269 8.942 1.00 22.66 271 CYS A O 1
ATOM 1280 N N . GLY A 1 272 ? 12.874 45.138 11.116 1.00 19.71 272 GLY A N 1
ATOM 1281 C CA . GLY A 1 272 ? 11.485 45.473 10.861 1.00 18.36 272 GLY A CA 1
ATOM 1282 C C . GLY A 1 272 ? 11.214 46.943 10.610 1.00 18.11 272 GLY A C 1
ATOM 1283 O O . GLY A 1 272 ? 10.390 47.291 9.771 1.00 18.05 272 GLY A O 1
ATOM 1284 N N . CYS A 1 273 ? 11.895 47.815 11.338 1.00 16.78 273 CYS A N 1
ATOM 1285 C CA . CYS A 1 273 ? 11.683 49.248 11.149 1.00 17.66 273 CYS A CA 1
ATOM 1286 C C . CYS A 1 273 ? 12.905 50.004 11.605 1.00 18.34 273 CYS A C 1
ATOM 1287 O O . CYS A 1 273 ? 13.823 49.423 12.180 1.00 18.34 273 CYS A O 1
ATOM 1290 N N . TRP A 1 274 ? 12.923 51.303 11.333 1.00 16.89 274 TRP A N 1
ATOM 1291 C CA . TRP A 1 274 ? 14.034 52.137 11.754 1.00 20.39 274 TRP A CA 1
ATOM 1292 C C . TRP A 1 274 ? 13.608 53.591 11.694 1.00 20.21 274 TRP A C 1
ATOM 1293 O O . TRP A 1 274 ? 12.780 53.965 10.860 1.00 19.13 274 TRP A O 1
ATOM 1304 N N . ALA A 1 275 ? 14.156 54.401 12.592 1.00 22.50 275 ALA A N 1
ATOM 1305 C CA . ALA A 1 275 ? 13.844 55.826 12.620 1.00 23.53 275 ALA A CA 1
ATOM 1306 C C . ALA A 1 275 ? 15.040 56.530 13.240 1.00 24.55 275 ALA A C 1
ATOM 1307 O O . ALA A 1 275 ? 15.459 56.199 14.351 1.00 23.75 275 ALA A O 1
ATOM 1309 N N . GLU A 1 276 ? 15.586 57.506 12.523 1.00 24.69 276 GLU A N 1
ATOM 1310 C CA . GLU A 1 276 ? 16.757 58.217 12.999 1.00 27.98 276 GLU A CA 1
ATOM 1311 C C . GLU A 1 276 ? 16.717 59.681 12.578 1.00 28.86 276 GLU A C 1
ATOM 1312 O O . GLU A 1 276 ? 16.749 59.987 11.386 1.00 28.81 276 GLU A O 1
ATOM 1318 N N . ASN A 1 277 ? 16.644 60.577 13.557 1.00 29.58 277 ASN A N 1
ATOM 1319 C CA . ASN A 1 277 ? 16.621 62.014 13.279 1.00 32.75 277 ASN A CA 1
ATOM 1320 C C . ASN A 1 277 ? 17.958 62.465 12.700 1.00 32.54 277 ASN A C 1
ATOM 1321 O O . ASN A 1 277 ? 18.973 61.784 12.851 1.00 31.40 277 ASN A O 1
ATOM 1326 N N . THR A 1 278 ? 17.952 63.621 12.045 1.00 36.18 278 THR A N 1
ATOM 1327 C CA . THR A 1 278 ? 19.169 64.189 11.469 1.00 39.02 278 THR A CA 1
ATOM 1328 C C . THR A 1 278 ? 20.247 64.288 12.540 1.00 39.83 278 THR A C 1
ATOM 1329 O O . THR A 1 278 ? 19.961 64.621 13.688 1.00 39.44 278 THR A O 1
ATOM 1333 N N . GLY A 1 279 ? 21.486 64.010 12.152 1.00 41.52 279 GLY A N 1
ATOM 1334 C CA . GLY A 1 279 ? 22.589 64.083 13.087 1.00 44.71 279 GLY A CA 1
ATOM 1335 C C . GLY A 1 279 ? 23.874 64.445 12.369 1.00 47.30 279 GLY A C 1
ATOM 1336 O O . GLY A 1 279 ? 23.848 64.824 11.194 1.00 47.77 279 GLY A O 1
ATOM 1337 N N . ALA A 1 280 ? 24.998 64.328 13.068 1.00 48.83 280 ALA A N 1
ATOM 1338 C CA . ALA A 1 280 ? 26.298 64.644 12.486 1.00 50.98 280 ALA A CA 1
ATOM 1339 C C . ALA A 1 280 ? 26.585 63.767 11.267 1.00 52.95 280 ALA A C 1
ATOM 1340 O O . ALA A 1 280 ? 27.068 64.254 10.240 1.00 53.39 280 ALA A O 1
ATOM 1342 N N . HIS A 1 281 ? 26.282 62.476 11.391 1.00 54.63 281 HIS A N 1
ATOM 1343 C CA . HIS A 1 281 ? 26.511 61.510 10.316 1.00 56.71 281 HIS A CA 1
ATOM 1344 C C . HIS A 1 281 ? 25.189 61.124 9.662 1.00 57.01 281 HIS A C 1
ATOM 1345 O O . HIS A 1 281 ? 25.103 60.104 8.974 1.00 57.34 281 HIS A O 1
ATOM 1352 N N . ASN A 1 282 ? 24.162 61.938 9.884 1.00 56.93 282 ASN A N 1
ATOM 1353 C CA . ASN A 1 282 ? 22.842 61.663 9.334 1.00 56.01 282 ASN A CA 1
ATOM 1354 C C . ASN A 1 282 ? 22.195 62.962 8.863 1.00 54.62 282 ASN A C 1
ATOM 1355 O O . ASN A 1 282 ? 21.325 63.511 9.533 1.00 55.85 282 ASN A O 1
ATOM 1360 N N . PRO A 1 283 ? 22.620 63.468 7.695 1.00 52.92 283 PRO A N 1
ATOM 1361 C CA . PRO A 1 283 ? 22.109 64.707 7.098 1.00 50.39 283 PRO A CA 1
ATOM 1362 C C . PRO A 1 283 ? 20.590 64.739 6.950 1.00 48.05 283 PRO A C 1
ATOM 1363 O O . PRO A 1 283 ? 19.989 65.808 6.859 1.00 47.61 283 PRO A O 1
ATOM 1367 N N . TYR A 1 284 ? 19.974 63.562 6.931 1.00 44.59 284 TYR A N 1
ATOM 1368 C CA . TYR A 1 284 ? 18.528 63.458 6.769 1.00 41.06 284 TYR A CA 1
ATOM 1369 C C . TYR A 1 284 ? 17.868 62.687 7.894 1.00 39.84 284 TYR A C 1
ATOM 1370 O O . TYR A 1 284 ? 18.465 61.784 8.466 1.00 39.43 284 TYR A O 1
ATOM 1379 N N . SER A 1 285 ? 16.628 63.047 8.203 1.00 38.21 285 SER A N 1
ATOM 1380 C CA . SER A 1 285 ? 15.862 62.327 9.205 1.00 37.32 285 SER A CA 1
ATOM 1381 C C . SER A 1 285 ? 15.171 61.262 8.367 1.00 36.23 285 SER A C 1
ATOM 1382 O O . SER A 1 285 ? 14.474 61.590 7.406 1.00 36.22 285 SER A O 1
ATOM 1385 N N . THR A 1 286 ? 15.376 59.994 8.707 1.00 32.82 286 THR A N 1
ATOM 1386 C CA . THR A 1 286 ? 14.768 58.917 7.938 1.00 31.87 286 THR A CA 1
ATOM 1387 C C . THR A 1 286 ? 13.984 57.924 8.787 1.00 29.43 286 THR A C 1
ATOM 1388 O O . THR A 1 286 ? 14.319 57.666 9.945 1.00 27.58 286 THR A O 1
ATOM 1392 N N . ALA A 1 287 ? 12.933 57.373 8.189 1.00 28.15 287 ALA A N 1
ATOM 1393 C CA . ALA A 1 287 ? 12.075 56.397 8.850 1.00 25.01 287 ALA A CA 1
ATOM 1394 C C . ALA A 1 287 ? 11.809 55.286 7.850 1.00 23.27 287 ALA A C 1
ATOM 1395 O O . ALA A 1 287 ? 11.535 55.548 6.686 1.00 24.49 287 ALA A O 1
ATOM 1397 N N . VAL A 1 288 ? 11.887 54.040 8.307 1.00 23.81 288 VAL A N 1
ATOM 1398 C CA . VAL A 1 288 ? 11.694 52.893 7.432 1.00 20.91 288 VAL A CA 1
ATOM 1399 C C . VAL A 1 288 ? 10.835 51.823 8.111 1.00 21.43 288 VAL A C 1
ATOM 1400 O O . VAL A 1 288 ? 10.878 51.664 9.332 1.00 21.13 288 VAL A O 1
ATOM 1404 N N . SER A 1 289 ? 10.034 51.121 7.315 1.00 19.23 289 SER A N 1
ATOM 1405 C CA . SER A 1 289 ? 9.202 50.022 7.800 1.00 18.82 289 SER A CA 1
ATOM 1406 C C . SER A 1 289 ? 9.193 48.974 6.681 1.00 20.90 289 SER A C 1
ATOM 1407 O O . SER A 1 289 ? 9.080 49.321 5.500 1.00 20.14 289 SER A O 1
ATOM 1410 N N . THR A 1 290 ? 9.306 47.702 7.053 1.00 20.49 290 THR A N 1
ATOM 1411 C CA . THR A 1 290 ? 9.379 46.625 6.068 1.00 20.64 290 THR A CA 1
ATOM 1412 C C . THR A 1 290 ? 8.247 45.597 6.126 1.00 20.77 290 THR A C 1
ATOM 1413 O O . THR A 1 290 ? 7.417 45.595 7.036 1.00 18.75 290 THR A O 1
ATOM 1417 N N . SER A 1 291 ? 8.235 44.713 5.136 1.00 21.32 291 SER A N 1
ATOM 1418 C CA . SER A 1 291 ? 7.231 43.664 5.043 1.00 21.70 291 SER A CA 1
ATOM 1419 C C . SER A 1 291 ? 7.764 42.601 4.086 1.00 22.38 291 SER A C 1
ATOM 1420 O O . SER A 1 291 ? 8.723 42.849 3.358 1.00 21.02 291 SER A O 1
ATOM 1423 N N . GLY A 1 292 ? 7.149 41.424 4.100 1.00 20.60 292 GLY A N 1
ATOM 1424 C CA . GLY A 1 292 ? 7.587 40.350 3.225 1.00 23.90 292 GLY A CA 1
ATOM 1425 C C . GLY A 1 292 ? 8.109 39.160 4.007 1.00 25.48 292 GLY A C 1
ATOM 1426 O O . GLY A 1 292 ? 7.770 38.977 5.179 1.00 22.85 292 GLY A O 1
ATOM 1427 N N . CYS A 1 293 ? 8.937 38.349 3.357 1.00 25.97 293 CYS A N 1
ATOM 1428 C CA . CYS A 1 293 ? 9.514 37.171 3.991 1.00 27.33 293 CYS A CA 1
ATOM 1429 C C . CYS A 1 293 ? 10.424 37.540 5.158 1.00 26.34 293 CYS A C 1
ATOM 1430 O O . CYS A 1 293 ? 11.519 38.056 4.961 1.00 25.11 293 CYS A O 1
ATOM 1433 N N . GLY A 1 294 ? 9.972 37.249 6.372 1.00 27.02 294 GLY A N 1
ATOM 1434 C CA . GLY A 1 294 ? 10.747 37.573 7.555 1.00 28.22 294 GLY A CA 1
ATOM 1435 C C . GLY A 1 294 ? 12.234 37.266 7.498 1.00 29.71 294 GLY A C 1
ATOM 1436 O O . GLY A 1 294 ? 13.065 38.152 7.694 1.00 28.53 294 GLY A O 1
ATOM 1437 N N . GLU A 1 295 ? 12.583 36.014 7.222 1.00 28.86 295 GLU A N 1
ATOM 1438 C CA . GLU A 1 295 ? 13.987 35.620 7.180 1.00 28.67 295 GLU A CA 1
ATOM 1439 C C . GLU A 1 295 ? 14.828 36.455 6.218 1.00 27.86 295 GLU A C 1
ATOM 1440 O O . GLU A 1 295 ? 15.970 36.804 6.523 1.00 25.51 295 GLU A O 1
ATOM 1446 N N . HIS A 1 296 ? 14.258 36.784 5.063 1.00 25.75 296 HIS A N 1
ATOM 1447 C CA . HIS A 1 296 ? 14.971 37.566 4.062 1.00 26.45 296 HIS A CA 1
ATOM 1448 C C . HIS A 1 296 ? 15.297 38.970 4.551 1.00 25.76 296 HIS A C 1
ATOM 1449 O O . HIS A 1 296 ? 16.384 39.480 4.294 1.00 26.02 296 HIS A O 1
ATOM 1456 N N . LEU A 1 297 ? 14.341 39.586 5.244 1.00 25.02 297 LEU A N 1
ATOM 1457 C CA . LEU A 1 297 ? 14.503 40.936 5.769 1.00 22.86 297 LEU A CA 1
ATOM 1458 C C . LEU A 1 297 ? 15.501 40.961 6.930 1.00 23.67 297 LEU A C 1
ATOM 1459 O O . LEU A 1 297 ? 16.252 41.923 7.097 1.00 22.09 297 LEU A O 1
ATOM 1464 N N . VAL A 1 298 ? 15.506 39.895 7.722 1.00 22.78 298 VAL A N 1
ATOM 1465 C CA . VAL A 1 298 ? 16.414 39.800 8.864 1.00 24.08 298 VAL A CA 1
ATOM 1466 C C . VAL A 1 298 ? 17.873 39.655 8.418 1.00 22.97 298 VAL A C 1
ATOM 1467 O O . VAL A 1 298 ? 18.735 40.430 8.838 1.00 21.63 298 VAL A O 1
ATOM 1471 N N . ARG A 1 299 ? 18.136 38.676 7.551 1.00 21.67 299 ARG A N 1
ATOM 1472 C CA . ARG A 1 299 ? 19.497 38.414 7.082 1.00 21.09 299 ARG A CA 1
ATOM 1473 C C . ARG A 1 299 ? 20.157 39.620 6.441 1.00 19.44 299 ARG A C 1
ATOM 1474 O O . ARG A 1 299 ? 21.369 39.755 6.480 1.00 20.16 299 ARG A O 1
ATOM 1482 N N . THR A 1 300 ? 19.358 40.499 5.853 1.00 19.91 300 THR A N 1
ATOM 1483 C CA . THR A 1 300 ? 19.897 41.687 5.208 1.00 20.58 300 THR A CA 1
ATOM 1484 C C . THR A 1 300 ? 19.734 42.946 6.055 1.00 20.80 300 THR A C 1
ATOM 1485 O O . THR A 1 300 ? 20.117 44.027 5.617 1.00 20.56 300 THR A O 1
ATOM 1489 N N . ILE A 1 301 ? 19.162 42.805 7.253 1.00 22.48 301 ILE A N 1
ATOM 1490 C CA . ILE A 1 301 ? 18.944 43.944 8.155 1.00 20.07 301 ILE A CA 1
ATOM 1491 C C . ILE A 1 301 ? 18.486 45.116 7.293 1.00 21.55 301 ILE A C 1
ATOM 1492 O O . ILE A 1 301 ? 19.008 46.230 7.384 1.00 17.36 301 ILE A O 1
ATOM 1497 N N . LEU A 1 302 ? 17.492 44.833 6.450 1.00 22.32 302 LEU A N 1
ATOM 1498 C CA . LEU A 1 302 ? 16.966 45.786 5.487 1.00 21.96 302 LEU A CA 1
ATOM 1499 C C . LEU A 1 302 ? 16.589 47.181 5.950 1.00 19.91 302 LEU A C 1
ATOM 1500 O O . LEU A 1 302 ? 17.029 48.159 5.361 1.00 20.48 302 LEU A O 1
ATOM 1505 N N . ALA A 1 303 ? 15.755 47.276 6.978 1.00 19.60 303 ALA A N 1
ATOM 1506 C CA . ALA A 1 303 ? 15.300 48.574 7.470 1.00 20.74 303 ALA A CA 1
ATOM 1507 C C . ALA A 1 303 ? 16.465 49.531 7.716 1.00 22.47 303 ALA A C 1
ATOM 1508 O O . ALA A 1 303 ? 16.487 50.648 7.179 1.00 21.38 303 ALA A O 1
ATOM 1510 N N . ARG A 1 304 ? 17.441 49.091 8.506 1.00 23.67 304 ARG A N 1
ATOM 1511 C CA . ARG A 1 304 ? 18.595 49.936 8.805 1.00 26.13 304 ARG A CA 1
ATOM 1512 C C . ARG A 1 304 ? 19.436 50.197 7.558 1.00 25.29 304 ARG A C 1
ATOM 1513 O O . ARG A 1 304 ? 19.989 51.280 7.393 1.00 24.63 304 ARG A O 1
ATOM 1521 N N . GLU A 1 305 ? 19.543 49.197 6.690 1.00 24.48 305 GLU A N 1
ATOM 1522 C CA . GLU A 1 305 ? 20.328 49.354 5.473 1.00 25.76 305 GLU A CA 1
ATOM 1523 C C . GLU A 1 305 ? 19.759 50.468 4.607 1.00 25.16 305 GLU A C 1
ATOM 1524 O O . GLU A 1 305 ? 20.512 51.283 4.067 1.00 26.73 305 GLU A O 1
ATOM 1530 N N . CYS A 1 306 ? 18.433 50.498 4.471 1.00 23.92 306 CYS A N 1
ATOM 1531 C CA . CYS A 1 306 ? 17.766 51.518 3.664 1.00 25.35 306 CYS A CA 1
ATOM 1532 C C . CYS A 1 306 ? 18.018 52.901 4.263 1.00 26.95 306 CYS A C 1
ATOM 1533 O O . CYS A 1 306 ? 18.296 53.865 3.546 1.00 25.43 306 CYS A O 1
ATOM 1536 N N . SER A 1 307 ? 17.922 52.997 5.583 1.00 26.65 307 SER A N 1
ATOM 1537 C CA . SER A 1 307 ? 18.147 54.272 6.239 1.00 29.06 307 SER A CA 1
ATOM 1538 C C . SER A 1 307 ? 19.555 54.801 5.936 1.00 28.91 307 SER A C 1
ATOM 1539 O O . SER A 1 307 ? 19.742 56.000 5.708 1.00 28.25 307 SER A O 1
ATOM 1542 N N . HIS A 1 308 ? 20.545 53.912 5.935 1.00 28.42 308 HIS A N 1
ATOM 1543 C CA . HIS A 1 308 ? 21.916 54.335 5.656 1.00 29.13 308 HIS A CA 1
ATOM 1544 C C . HIS A 1 308 ? 22.118 54.743 4.198 1.00 29.63 308 HIS A C 1
ATOM 1545 O O . HIS A 1 308 ? 22.778 55.746 3.911 1.00 27.36 308 HIS A O 1
ATOM 1552 N N . ALA A 1 309 ? 21.538 53.975 3.278 1.00 27.50 309 ALA A N 1
ATOM 1553 C CA . ALA A 1 309 ? 21.657 54.278 1.857 1.00 28.62 309 ALA A CA 1
ATOM 1554 C C . ALA A 1 309 ? 20.987 55.615 1.555 1.00 27.99 309 ALA A C 1
ATOM 1555 O O . ALA A 1 309 ? 21.427 56.356 0.670 1.00 28.97 309 ALA A O 1
ATOM 1557 N N . LEU A 1 310 ? 19.921 55.907 2.296 1.00 28.19 310 LEU A N 1
ATOM 1558 C CA . LEU A 1 310 ? 19.148 57.131 2.118 1.00 31.02 310 LEU A CA 1
ATOM 1559 C C . LEU A 1 310 ? 19.865 58.396 2.545 1.00 32.33 310 LEU A C 1
ATOM 1560 O O . LEU A 1 310 ? 19.320 59.492 2.433 1.00 32.55 310 LEU A O 1
ATOM 1565 N N . GLN A 1 311 ? 21.082 58.255 3.048 1.00 34.17 311 GLN A N 1
ATOM 1566 C CA . GLN A 1 311 ? 21.827 59.431 3.447 1.00 36.09 311 GLN A CA 1
ATOM 1567 C C . GLN A 1 311 ? 22.457 60.049 2.204 1.00 37.02 311 GLN A C 1
ATOM 1568 O O . GLN A 1 311 ? 23.052 61.124 2.269 1.00 37.86 311 GLN A O 1
ATOM 1574 N N . ALA A 1 312 ? 22.312 59.369 1.070 1.00 36.44 312 ALA A N 1
ATOM 1575 C CA . ALA A 1 312 ? 22.854 59.869 -0.192 1.00 36.86 312 ALA A CA 1
ATOM 1576 C C . ALA A 1 312 ? 21.915 60.920 -0.784 1.00 37.45 312 ALA A C 1
ATOM 1577 O O . ALA A 1 312 ? 20.791 61.110 -0.311 1.00 38.80 312 ALA A O 1
ATOM 1579 N N . GLU A 1 313 ? 22.389 61.600 -1.821 1.00 37.33 313 GLU A N 1
ATOM 1580 C CA . GLU A 1 313 ? 21.635 62.655 -2.484 1.00 38.01 313 GLU A CA 1
ATOM 1581 C C . GLU A 1 313 ? 20.346 62.159 -3.150 1.00 37.32 313 GLU A C 1
ATOM 1582 O O . GLU A 1 313 ? 19.256 62.674 -2.885 1.00 35.40 313 GLU A O 1
ATOM 1588 N N . ASP A 1 314 ? 20.484 61.153 -4.007 1.00 36.45 314 ASP A N 1
ATOM 1589 C CA . ASP A 1 314 ? 19.361 60.583 -4.752 1.00 36.75 314 ASP A CA 1
ATOM 1590 C C . ASP A 1 314 ? 18.623 59.484 -3.980 1.00 34.76 314 ASP A C 1
ATOM 1591 O O . ASP A 1 314 ? 19.035 58.324 -3.989 1.00 31.71 314 ASP A O 1
ATOM 1596 N N . ALA A 1 315 ? 17.524 59.856 -3.329 1.00 32.68 315 ALA A N 1
ATOM 1597 C CA . ALA A 1 315 ? 16.730 58.911 -2.551 1.00 32.53 315 ALA A CA 1
ATOM 1598 C C . ALA A 1 315 ? 16.258 57.752 -3.415 1.00 32.17 315 ALA A C 1
ATOM 1599 O O . ALA A 1 315 ? 16.405 56.587 -3.040 1.00 30.44 315 ALA A O 1
ATOM 1601 N N . HIS A 1 316 ? 15.693 58.075 -4.576 1.00 32.81 316 HIS A N 1
ATOM 1602 C CA . HIS A 1 316 ? 15.195 57.050 -5.488 1.00 33.26 316 HIS A CA 1
ATOM 1603 C C . HIS A 1 316 ? 16.279 56.042 -5.862 1.00 33.18 316 HIS A C 1
ATOM 1604 O O . HIS A 1 316 ? 16.078 54.836 -5.728 1.00 32.65 316 HIS A O 1
ATOM 1611 N N . GLN A 1 317 ? 17.430 56.525 -6.324 1.00 32.71 317 GLN A N 1
ATOM 1612 C CA . GLN A 1 317 ? 18.497 55.608 -6.691 1.00 32.29 317 GLN A CA 1
ATOM 1613 C C . GLN A 1 317 ? 19.050 54.900 -5.458 1.00 31.45 317 GLN A C 1
ATOM 1614 O O . GLN A 1 317 ? 19.458 53.737 -5.542 1.00 30.15 317 GLN A O 1
ATOM 1620 N N . ALA A 1 318 ? 19.053 55.586 -4.314 1.00 29.43 318 ALA A N 1
ATOM 1621 C CA . ALA A 1 318 ? 19.566 54.983 -3.081 1.00 29.10 318 ALA A CA 1
ATOM 1622 C C . ALA A 1 318 ? 18.737 53.759 -2.686 1.00 26.17 318 ALA A C 1
ATOM 1623 O O . ALA A 1 318 ? 19.282 52.724 -2.305 1.00 25.12 318 ALA A O 1
ATOM 1625 N N . LEU A 1 319 ? 17.418 53.884 -2.765 1.00 25.99 319 LEU A N 1
ATOM 1626 C CA . LEU A 1 319 ? 16.547 52.770 -2.420 1.00 26.93 319 LEU A CA 1
ATOM 1627 C C . LEU A 1 319 ? 16.675 51.662 -3.453 1.00 27.50 319 LEU A C 1
ATOM 1628 O O . LEU A 1 319 ? 16.834 50.494 -3.098 1.00 26.12 319 LEU A O 1
ATOM 1633 N N . LEU A 1 320 ? 16.618 52.028 -4.733 1.00 29.11 320 LEU A N 1
ATOM 1634 C CA . LEU A 1 320 ? 16.729 51.037 -5.801 1.00 27.71 320 LEU A CA 1
ATOM 1635 C C . LEU A 1 320 ? 17.998 50.204 -5.669 1.00 27.38 320 LEU A C 1
ATOM 1636 O O . LEU A 1 320 ? 17.961 48.972 -5.767 1.00 25.88 320 LEU A O 1
ATOM 1641 N N . GLU A 1 321 ? 19.124 50.878 -5.449 1.00 27.19 321 GLU A N 1
ATOM 1642 C CA . GLU A 1 321 ? 20.402 50.195 -5.289 1.00 27.46 321 GLU A CA 1
ATOM 1643 C C . GLU A 1 321 ? 20.373 49.217 -4.122 1.00 27.10 321 GLU A C 1
ATOM 1644 O O . GLU A 1 321 ? 20.933 48.124 -4.206 1.00 26.12 321 GLU A O 1
ATOM 1650 N N . THR A 1 322 ? 19.723 49.621 -3.036 1.00 25.64 322 THR A N 1
ATOM 1651 C CA . THR A 1 322 ? 19.618 48.772 -1.855 1.00 25.97 322 THR A CA 1
ATOM 1652 C C . THR A 1 322 ? 18.741 47.549 -2.119 1.00 25.13 322 THR A C 1
ATOM 1653 O O . THR A 1 322 ? 19.091 46.434 -1.734 1.00 23.48 322 THR A O 1
ATOM 1657 N N . MET A 1 323 ? 17.602 47.756 -2.775 1.00 24.25 323 MET A N 1
ATOM 1658 C CA . MET A 1 323 ? 16.697 46.646 -3.052 1.00 25.06 323 MET A CA 1
ATOM 1659 C C . MET A 1 323 ? 17.328 45.675 -4.030 1.00 26.87 323 MET A C 1
ATOM 1660 O O . MET A 1 323 ? 17.075 44.472 -3.980 1.00 25.38 323 MET A O 1
ATOM 1665 N N . GLN A 1 324 ? 18.167 46.197 -4.916 1.00 28.73 324 GLN A N 1
ATOM 1666 C CA . GLN A 1 324 ? 18.815 45.351 -5.908 1.00 31.27 324 GLN A CA 1
ATOM 1667 C C . GLN A 1 324 ? 20.080 44.684 -5.382 1.00 30.53 324 GLN A C 1
ATOM 1668 O O . GLN A 1 324 ? 20.177 43.456 -5.356 1.00 30.57 324 GLN A O 1
ATOM 1674 N N . ASN A 1 325 ? 21.033 45.496 -4.934 1.00 29.45 325 ASN A N 1
ATOM 1675 C CA . ASN A 1 325 ? 22.312 44.995 -4.446 1.00 30.41 325 ASN A CA 1
ATOM 1676 C C . ASN A 1 325 ? 22.341 44.447 -3.019 1.00 28.40 325 ASN A C 1
ATOM 1677 O O . ASN A 1 325 ? 22.979 43.423 -2.759 1.00 28.66 325 ASN A O 1
ATOM 1682 N N . LYS A 1 326 ? 21.653 45.125 -2.105 1.00 26.43 326 LYS A N 1
ATOM 1683 C CA . LYS A 1 326 ? 21.633 44.724 -0.703 1.00 25.23 326 LYS A CA 1
ATOM 1684 C C . LYS A 1 326 ? 20.476 43.801 -0.337 1.00 24.69 326 LYS A C 1
ATOM 1685 O O . LYS A 1 326 ? 20.356 43.380 0.812 1.00 21.15 326 LYS A O 1
ATOM 1691 N N . PHE A 1 327 ? 19.609 43.509 -1.298 1.00 23.71 327 PHE A N 1
ATOM 1692 C CA . PHE A 1 327 ? 18.481 42.636 -1.025 1.00 24.02 327 PHE A CA 1
ATOM 1693 C C . PHE A 1 327 ? 18.389 41.518 -2.054 1.00 24.70 327 PHE A C 1
ATOM 1694 O O . PHE A 1 327 ? 18.763 40.381 -1.772 1.00 25.20 327 PHE A O 1
ATOM 1702 N N . ILE A 1 328 ? 17.898 41.829 -3.251 1.00 25.62 328 ILE A N 1
ATOM 1703 C CA . ILE A 1 328 ? 17.783 40.798 -4.280 1.00 26.98 328 ILE A CA 1
ATOM 1704 C C . ILE A 1 328 ? 19.101 40.064 -4.495 1.00 25.15 328 ILE A C 1
ATOM 1705 O O . ILE A 1 328 ? 19.149 38.844 -4.400 1.00 25.54 328 ILE A O 1
ATOM 1710 N N . SER A 1 329 ? 20.170 40.810 -4.747 1.00 23.46 329 SER A N 1
ATOM 1711 C CA . SER A 1 329 ? 21.472 40.212 -4.997 1.00 25.47 329 SER A CA 1
ATOM 1712 C C . SER A 1 329 ? 22.404 40.122 -3.789 1.00 26.21 329 SER A C 1
ATOM 1713 O O . SER A 1 329 ? 23.628 40.094 -3.943 1.00 25.44 329 SER A O 1
ATOM 1716 N N . SER A 1 330 ? 21.835 40.075 -2.588 1.00 26.19 330 SER A N 1
ATOM 1717 C CA . SER A 1 330 ? 22.651 39.974 -1.383 1.00 25.53 330 SER A CA 1
ATOM 1718 C C . SER A 1 330 ? 23.260 38.572 -1.265 1.00 25.40 330 SER A C 1
ATOM 1719 O O . SER A 1 330 ? 22.564 37.576 -1.426 1.00 23.96 330 SER A O 1
ATOM 1722 N N . PRO A 1 331 ? 24.573 38.480 -0.983 1.00 27.44 331 PRO A N 1
ATOM 1723 C CA . PRO A 1 331 ? 25.221 37.171 -0.847 1.00 26.76 331 PRO A CA 1
ATOM 1724 C C . PRO A 1 331 ? 24.593 36.414 0.315 1.00 26.11 331 PRO A C 1
ATOM 1725 O O . PRO A 1 331 ? 24.613 35.179 0.362 1.00 24.38 331 PRO A O 1
ATOM 1729 N N . PHE A 1 332 ? 24.028 37.167 1.255 1.00 25.25 332 PHE A N 1
ATOM 1730 C CA . PHE A 1 332 ? 23.392 36.564 2.417 1.00 25.74 332 PHE A CA 1
ATOM 1731 C C . PHE A 1 332 ? 22.118 35.824 2.031 1.00 24.82 332 PHE A C 1
ATOM 1732 O O . PHE A 1 332 ? 21.634 34.989 2.780 1.00 26.34 332 PHE A O 1
ATOM 1740 N N . LEU A 1 333 ? 21.592 36.121 0.847 1.00 25.31 333 LEU A N 1
ATOM 1741 C CA . LEU A 1 333 ? 20.375 35.477 0.369 1.00 26.70 333 LEU A CA 1
ATOM 1742 C C . LEU A 1 333 ? 20.618 34.736 -0.945 1.00 28.86 333 LEU A C 1
ATOM 1743 O O . LEU A 1 333 ? 19.673 34.404 -1.665 1.00 29.67 333 LEU A O 1
ATOM 1748 N N . ALA A 1 334 ? 21.884 34.480 -1.254 1.00 30.09 334 ALA A N 1
ATOM 1749 C CA . ALA A 1 334 ? 22.247 33.797 -2.492 1.00 33.70 334 ALA A CA 1
ATOM 1750 C C . ALA A 1 334 ? 21.589 32.431 -2.670 1.00 35.30 334 ALA A C 1
ATOM 1751 O O . ALA A 1 334 ? 21.209 32.061 -3.780 1.00 36.14 334 ALA A O 1
ATOM 1753 N N . SER A 1 335 ? 21.454 31.683 -1.583 1.00 37.42 335 SER A N 1
ATOM 1754 C CA . SER A 1 335 ? 20.849 30.358 -1.656 1.00 39.15 335 SER A CA 1
ATOM 1755 C C . SER A 1 335 ? 19.344 30.423 -1.883 1.00 41.22 335 SER A C 1
ATOM 1756 O O . SER A 1 335 ? 18.701 29.397 -2.118 1.00 41.70 335 SER A O 1
ATOM 1759 N N . GLU A 1 336 ? 18.779 31.624 -1.822 1.00 41.01 336 GLU A N 1
ATOM 1760 C CA . GLU A 1 336 ? 17.347 31.765 -2.011 1.00 41.93 336 GLU A CA 1
ATOM 1761 C C . GLU A 1 336 ? 16.906 31.845 -3.453 1.00 42.35 336 GLU A C 1
ATOM 1762 O O . GLU A 1 336 ? 17.523 32.513 -4.284 1.00 42.63 336 GLU A O 1
ATOM 1768 N N . ASP A 1 337 ? 15.823 31.135 -3.737 1.00 43.38 337 ASP A N 1
ATOM 1769 C CA . ASP A 1 337 ? 15.237 31.117 -5.063 1.00 44.04 337 ASP A CA 1
ATOM 1770 C C . ASP A 1 337 ? 14.111 32.140 -4.991 1.00 43.37 337 ASP A C 1
ATOM 1771 O O . ASP A 1 337 ? 12.935 31.798 -4.839 1.00 43.21 337 ASP A O 1
ATOM 1776 N N . GLY A 1 338 ? 14.496 33.406 -5.075 1.00 41.41 338 GLY A N 1
ATOM 1777 C CA . GLY A 1 338 ? 13.531 34.483 -4.992 1.00 39.81 338 GLY A CA 1
ATOM 1778 C C . GLY A 1 338 ? 13.668 35.175 -3.649 1.00 37.57 338 GLY A C 1
ATOM 1779 O O . GLY A 1 338 ? 13.774 34.516 -2.615 1.00 36.96 338 GLY A O 1
ATOM 1780 N N . VAL A 1 339 ? 13.683 36.503 -3.675 1.00 35.64 339 VAL A N 1
ATOM 1781 C CA . VAL A 1 339 ? 13.808 37.325 -2.472 1.00 32.70 339 VAL A CA 1
ATOM 1782 C C . VAL A 1 339 ? 12.551 38.192 -2.403 1.00 29.84 339 VAL A C 1
ATOM 1783 O O . VAL A 1 339 ? 12.315 39.012 -3.285 1.00 30.26 339 VAL A O 1
ATOM 1787 N N . LEU A 1 340 ? 11.757 38.008 -1.350 1.00 27.31 340 LEU A N 1
ATOM 1788 C CA . LEU A 1 340 ? 10.487 38.718 -1.180 1.00 25.31 340 LEU A CA 1
ATOM 1789 C C . LEU A 1 340 ? 10.464 39.752 -0.050 1.00 25.35 340 LEU A C 1
ATOM 1790 O O . LEU A 1 340 ? 10.611 39.421 1.127 1.00 23.33 340 LEU A O 1
ATOM 1795 N N . GLY A 1 341 ? 10.261 41.010 -0.413 1.00 24.77 341 GLY A N 1
ATOM 1796 C CA . GLY A 1 341 ? 10.218 42.050 0.596 1.00 23.81 341 GLY A CA 1
ATOM 1797 C C . GLY A 1 341 ? 9.627 43.339 0.080 1.00 24.87 341 GLY A C 1
ATOM 1798 O O . GLY A 1 341 ? 9.571 43.580 -1.126 1.00 26.43 341 GLY A O 1
ATOM 1799 N N . GLY A 1 342 ? 9.163 44.162 1.006 1.00 23.59 342 GLY A N 1
ATOM 1800 C CA . GLY A 1 342 ? 8.597 45.447 0.655 1.00 25.23 342 GLY A CA 1
ATOM 1801 C C . GLY A 1 342 ? 9.017 46.429 1.732 1.00 26.41 342 GLY A C 1
ATOM 1802 O O . GLY A 1 342 ? 9.257 46.036 2.878 1.00 23.40 342 GLY A O 1
ATOM 1803 N N . VAL A 1 343 ? 9.132 47.700 1.375 1.00 25.23 343 VAL A N 1
ATOM 1804 C CA . VAL A 1 343 ? 9.508 48.701 2.354 1.00 25.93 343 VAL A CA 1
ATOM 1805 C C . VAL A 1 343 ? 8.899 50.041 2.013 1.00 25.75 343 VAL A C 1
ATOM 1806 O O . VAL A 1 343 ? 8.691 50.364 0.843 1.00 25.56 343 VAL A O 1
ATOM 1810 N N . ILE A 1 344 ? 8.581 50.804 3.050 1.00 23.67 344 ILE A N 1
ATOM 1811 C CA . ILE A 1 344 ? 8.080 52.151 2.859 1.00 24.19 344 ILE A CA 1
ATOM 1812 C C . ILE A 1 344 ? 9.146 53.023 3.503 1.00 24.11 344 ILE A C 1
ATOM 1813 O O . ILE A 1 344 ? 9.694 52.679 4.558 1.00 22.50 344 ILE A O 1
ATOM 1818 N N . VAL A 1 345 ? 9.447 54.139 2.850 1.00 24.80 345 VAL A N 1
ATOM 1819 C CA . VAL A 1 345 ? 10.479 55.051 3.304 1.00 26.53 345 VAL A CA 1
ATOM 1820 C C . VAL A 1 345 ? 10.061 56.518 3.365 1.00 26.91 345 VAL A C 1
ATOM 1821 O O . VAL A 1 345 ? 9.308 57.012 2.529 1.00 26.07 345 VAL A O 1
ATOM 1825 N N . LEU A 1 346 ? 10.588 57.209 4.362 1.00 28.77 346 LEU A N 1
ATOM 1826 C CA . LEU A 1 346 ? 10.312 58.619 4.565 1.00 31.57 346 LEU A CA 1
ATOM 1827 C C . LEU A 1 346 ? 11.636 59.316 4.895 1.00 33.60 346 LEU A C 1
ATOM 1828 O O . LEU A 1 346 ? 12.392 58.867 5.761 1.00 32.01 346 LEU A O 1
ATOM 1833 N N . ARG A 1 347 ? 11.923 60.400 4.185 1.00 35.38 347 ARG A N 1
ATOM 1834 C CA . ARG A 1 347 ? 13.148 61.164 4.413 1.00 37.69 347 ARG A CA 1
ATOM 1835 C C . ARG A 1 347 ? 12.798 62.655 4.414 1.00 39.94 347 ARG A C 1
ATOM 1836 O O . ARG A 1 347 ? 12.135 63.145 3.500 1.00 40.57 347 ARG A O 1
ATOM 1844 N N . SER A 1 348 ? 13.240 63.374 5.439 1.00 42.45 348 SER A N 1
ATOM 1845 C CA . SER A 1 348 ? 12.948 64.801 5.538 1.00 45.87 348 SER A CA 1
ATOM 1846 C C . SER A 1 348 ? 14.179 65.631 5.889 1.00 46.33 348 SER A C 1
ATOM 1847 O O . SER A 1 348 ? 15.227 65.089 6.236 1.00 46.09 348 SER A O 1
ATOM 1850 N N . CYS A 1 349 ? 14.042 66.951 5.797 1.00 48.57 349 CYS A N 1
ATOM 1851 C CA . CYS A 1 349 ? 15.141 67.859 6.115 1.00 49.22 349 CYS A CA 1
ATOM 1852 C C . CYS A 1 349 ? 14.666 69.310 6.164 1.00 49.16 349 CYS A C 1
ATOM 1853 O O . CYS A 1 349 ? 13.773 69.707 5.412 1.00 48.03 349 CYS A O 1
ATOM 1856 N N . LEU A 1 364 ? 9.934 72.065 5.529 1.00 43.40 364 LEU A N 1
ATOM 1857 C CA . LEU A 1 364 ? 10.252 70.642 5.605 1.00 42.41 364 LEU A CA 1
ATOM 1858 C C . LEU A 1 364 ? 10.010 69.940 4.280 1.00 41.62 364 LEU A C 1
ATOM 1859 O O . LEU A 1 364 ? 8.887 69.909 3.779 1.00 42.56 364 LEU A O 1
ATOM 1864 N N . LEU A 1 365 ? 11.075 69.385 3.715 1.00 41.14 365 LEU A N 1
ATOM 1865 C CA . LEU A 1 365 ? 10.998 68.661 2.457 1.00 40.61 365 LEU A CA 1
ATOM 1866 C C . LEU A 1 365 ? 10.921 67.173 2.784 1.00 39.82 365 LEU A C 1
ATOM 1867 O O . LEU A 1 365 ? 11.892 66.591 3.275 1.00 39.95 365 LEU A O 1
ATOM 1872 N N . VAL A 1 366 ? 9.769 66.566 2.518 1.00 38.20 366 VAL A N 1
ATOM 1873 C CA . VAL A 1 366 ? 9.571 65.146 2.794 1.00 36.71 366 VAL A CA 1
ATOM 1874 C C . VAL A 1 366 ? 9.487 64.316 1.522 1.00 36.32 366 VAL A C 1
ATOM 1875 O O . VAL A 1 366 ? 8.562 64.471 0.729 1.00 37.56 366 VAL A O 1
ATOM 1879 N N . GLU A 1 367 ? 10.462 63.437 1.336 1.00 36.08 367 GLU A N 1
ATOM 1880 C CA . GLU A 1 367 ? 10.481 62.553 0.184 1.00 37.22 367 GLU A CA 1
ATOM 1881 C C . GLU A 1 367 ? 10.027 61.199 0.706 1.00 37.47 367 GLU A C 1
ATOM 1882 O O . GLU A 1 367 ? 10.624 60.647 1.630 1.00 37.97 367 GLU A O 1
ATOM 1888 N N . PHE A 1 368 ? 8.950 60.679 0.135 1.00 36.66 368 PHE A N 1
ATOM 1889 C CA . PHE A 1 368 ? 8.411 59.404 0.576 1.00 36.43 368 PHE A CA 1
ATOM 1890 C C . PHE A 1 368 ? 8.389 58.406 -0.569 1.00 34.86 368 PHE A C 1
ATOM 1891 O O . PHE A 1 368 ? 8.019 58.745 -1.692 1.00 36.36 368 PHE A O 1
ATOM 1899 N N . LEU A 1 369 ? 8.793 57.175 -0.282 1.00 32.02 369 LEU A N 1
ATOM 1900 C CA . LEU A 1 369 ? 8.826 56.142 -1.302 1.00 30.86 369 LEU A CA 1
ATOM 1901 C C . LEU A 1 369 ? 8.478 54.773 -0.753 1.00 29.87 369 LEU A C 1
ATOM 1902 O O . LEU A 1 369 ? 8.545 54.533 0.454 1.00 30.18 369 LEU A O 1
ATOM 1907 N N . TRP A 1 370 ? 8.103 53.882 -1.662 1.00 27.35 370 TRP A N 1
ATOM 1908 C CA . TRP A 1 370 ? 7.797 52.501 -1.328 1.00 27.77 370 TRP A CA 1
ATOM 1909 C C . TRP A 1 370 ? 8.403 51.653 -2.435 1.00 26.88 370 TRP A C 1
ATOM 1910 O O . TRP A 1 370 ? 8.475 52.079 -3.595 1.00 26.90 370 TRP A O 1
ATOM 1921 N N . SER A 1 371 ? 8.870 50.467 -2.070 1.00 24.80 371 SER A N 1
ATOM 1922 C CA . SER A 1 371 ? 9.480 49.565 -3.028 1.00 23.69 371 SER A CA 1
ATOM 1923 C C . SER A 1 371 ? 9.205 48.141 -2.566 1.00 24.25 371 SER A C 1
ATOM 1924 O O . SER A 1 371 ? 9.031 47.889 -1.371 1.00 23.67 371 SER A O 1
ATOM 1927 N N . HIS A 1 372 ? 9.151 47.215 -3.510 1.00 22.71 372 HIS A N 1
ATOM 1928 C CA . HIS A 1 372 ? 8.890 45.824 -3.173 1.00 24.98 372 HIS A CA 1
ATOM 1929 C C . HIS A 1 372 ? 9.315 44.883 -4.288 1.00 26.05 372 HIS A C 1
ATOM 1930 O O . HIS A 1 372 ? 9.460 45.296 -5.440 1.00 27.50 372 HIS A O 1
ATOM 1937 N N . THR A 1 373 ? 9.541 43.623 -3.928 1.00 26.19 373 THR A N 1
ATOM 1938 C CA . THR A 1 373 ? 9.925 42.604 -4.887 1.00 26.68 373 THR A CA 1
ATOM 1939 C C . THR A 1 373 ? 8.786 41.610 -4.949 1.00 26.47 373 THR A C 1
ATOM 1940 O O . THR A 1 373 ? 8.838 40.631 -5.685 1.00 27.59 373 THR A O 1
ATOM 1944 N N . THR A 1 374 ? 7.760 41.871 -4.145 1.00 28.50 374 THR A N 1
ATOM 1945 C CA . THR A 1 374 ? 6.571 41.027 -4.089 1.00 26.70 374 THR A CA 1
ATOM 1946 C C . THR A 1 374 ? 5.675 41.452 -5.252 1.00 26.81 374 THR A C 1
ATOM 1947 O O . THR A 1 374 ? 5.856 42.527 -5.817 1.00 25.87 374 THR A O 1
ATOM 1951 N N . GLU A 1 375 ? 4.709 40.613 -5.598 1.00 26.49 375 GLU A N 1
ATOM 1952 C CA . GLU A 1 375 ? 3.789 40.920 -6.685 1.00 28.41 375 GLU A CA 1
ATOM 1953 C C . GLU A 1 375 ? 3.231 42.321 -6.473 1.00 27.25 375 GLU A C 1
ATOM 1954 O O . GLU A 1 375 ? 3.235 43.148 -7.382 1.00 27.69 375 GLU A O 1
ATOM 1960 N N . SER A 1 376 ? 2.770 42.587 -5.255 1.00 26.45 376 SER A N 1
ATOM 1961 C CA . SER A 1 376 ? 2.193 43.887 -4.936 1.00 25.27 376 SER A CA 1
ATOM 1962 C C . SER A 1 376 ? 2.293 44.261 -3.457 1.00 25.75 376 SER A C 1
ATOM 1963 O O . SER A 1 376 ? 2.773 43.490 -2.629 1.00 25.58 376 SER A O 1
ATOM 1966 N N . MET A 1 377 ? 1.811 45.457 -3.145 1.00 25.21 377 MET A N 1
ATOM 1967 C CA . MET A 1 377 ? 1.809 45.970 -1.785 1.00 27.15 377 MET A CA 1
ATOM 1968 C C . MET A 1 377 ? 0.900 47.183 -1.748 1.00 25.91 377 MET A C 1
ATOM 1969 O O . MET A 1 377 ? 0.950 48.014 -2.653 1.00 28.52 377 MET A O 1
ATOM 1974 N N . CYS A 1 378 ? 0.065 47.285 -0.716 1.00 25.02 378 CYS A N 1
ATOM 1975 C CA . CYS A 1 378 ? -0.830 48.432 -0.593 1.00 26.72 378 CYS A CA 1
ATOM 1976 C C . CYS A 1 378 ? -0.219 49.491 0.315 1.00 27.14 378 CYS A C 1
ATOM 1977 O O . CYS A 1 378 ? 0.370 49.174 1.348 1.00 25.03 378 CYS A O 1
ATOM 1980 N N . VAL A 1 379 ? -0.341 50.751 -0.091 1.00 27.92 379 VAL A N 1
ATOM 1981 C CA . VAL A 1 379 ? 0.171 51.857 0.696 1.00 29.62 379 VAL A CA 1
ATOM 1982 C C . VAL A 1 379 ? -0.854 52.979 0.760 1.00 31.42 379 VAL A C 1
ATOM 1983 O O . VAL A 1 379 ? -1.708 53.121 -0.117 1.00 30.31 379 VAL A O 1
ATOM 1987 N N . GLY A 1 380 ? -0.758 53.767 1.820 1.00 31.79 380 GLY A N 1
ATOM 1988 C CA . GLY A 1 380 ? -1.643 54.896 2.000 1.00 33.55 380 GLY A CA 1
ATOM 1989 C C . GLY A 1 380 ? -0.784 56.015 2.552 1.00 35.83 380 GLY A C 1
ATOM 1990 O O . GLY A 1 380 ? 0.064 55.773 3.412 1.00 36.49 380 GLY A O 1
ATOM 1991 N N . TYR A 1 381 ? -0.961 57.231 2.052 1.00 36.11 381 TYR A N 1
ATOM 1992 C CA . TYR A 1 381 ? -0.181 58.344 2.570 1.00 37.53 381 TYR A CA 1
ATOM 1993 C C . TYR A 1 381 ? -0.999 59.627 2.676 1.00 39.38 381 TYR A C 1
ATOM 1994 O O . TYR A 1 381 ? -1.955 59.839 1.922 1.00 38.40 381 TYR A O 1
ATOM 2003 N N . MET A 1 382 ? -0.612 60.480 3.621 1.00 41.23 382 MET A N 1
ATOM 2004 C CA . MET A 1 382 ? -1.313 61.732 3.839 1.00 42.94 382 MET A CA 1
ATOM 2005 C C . MET A 1 382 ? -0.491 62.803 4.547 1.00 44.74 382 MET A C 1
ATOM 2006 O O . MET A 1 382 ? 0.389 62.505 5.356 1.00 44.01 382 MET A O 1
ATOM 2011 N N . SER A 1 383 ? -0.795 64.055 4.214 1.00 46.00 383 SER A N 1
ATOM 2012 C CA . SER A 1 383 ? -0.150 65.224 4.797 1.00 47.11 383 SER A CA 1
ATOM 2013 C C . SER A 1 383 ? -1.216 65.859 5.690 1.00 48.47 383 SER A C 1
ATOM 2014 O O . SER A 1 383 ? -2.400 65.837 5.348 1.00 48.98 383 SER A O 1
ATOM 2017 N N . ALA A 1 384 ? -0.814 66.405 6.834 1.00 49.40 384 ALA A N 1
ATOM 2018 C CA . ALA A 1 384 ? -1.773 67.016 7.752 1.00 51.80 384 ALA A CA 1
ATOM 2019 C C . ALA A 1 384 ? -2.504 68.185 7.104 1.00 53.47 384 ALA A C 1
ATOM 2020 O O . ALA A 1 384 ? -3.624 68.518 7.488 1.00 54.20 384 ALA A O 1
ATOM 2022 N N . GLN A 1 385 ? -1.859 68.805 6.121 1.00 55.78 385 GLN A N 1
ATOM 2023 C CA . GLN A 1 385 ? -2.429 69.937 5.399 1.00 57.62 385 GLN A CA 1
ATOM 2024 C C . GLN A 1 385 ? -2.856 69.433 4.023 1.00 58.18 385 GLN A C 1
ATOM 2025 O O . GLN A 1 385 ? -2.794 70.161 3.031 1.00 58.70 385 GLN A O 1
ATOM 2031 N N . ASP A 1 386 ? -3.294 68.177 3.982 1.00 58.56 386 ASP A N 1
ATOM 2032 C CA . ASP A 1 386 ? -3.711 67.530 2.743 1.00 58.59 386 ASP A CA 1
ATOM 2033 C C . ASP A 1 386 ? -5.181 67.112 2.763 1.00 58.08 386 ASP A C 1
ATOM 2034 O O . ASP A 1 386 ? -5.870 67.202 1.745 1.00 58.46 386 ASP A O 1
ATOM 2039 N N . GLY A 1 387 ? -5.663 66.662 3.918 1.00 56.74 387 GLY A N 1
ATOM 2040 C CA . GLY A 1 387 ? -7.051 66.245 4.016 1.00 55.75 387 GLY A CA 1
ATOM 2041 C C . GLY A 1 387 ? -7.319 65.008 3.177 1.00 55.58 387 GLY A C 1
ATOM 2042 O O . GLY A 1 387 ? -7.054 64.992 1.973 1.00 55.66 387 GLY A O 1
ATOM 2043 N N . LYS A 1 388 ? -7.853 63.971 3.817 1.00 54.65 388 LYS A N 1
ATOM 2044 C CA . LYS A 1 388 ? -8.147 62.707 3.151 1.00 53.64 388 LYS A CA 1
ATOM 2045 C C . LYS A 1 388 ? -6.873 62.007 2.697 1.00 52.07 388 LYS A C 1
ATOM 2046 O O . LYS A 1 388 ? -6.030 62.594 2.017 1.00 51.26 388 LYS A O 1
ATOM 2052 N N . ALA A 1 389 ? -6.743 60.742 3.076 1.00 50.58 389 ALA A N 1
ATOM 2053 C CA . ALA A 1 389 ? -5.579 59.952 2.712 1.00 49.70 389 ALA A CA 1
ATOM 2054 C C . ALA A 1 389 ? -5.723 59.354 1.319 1.00 48.84 389 ALA A C 1
ATOM 2055 O O . ALA A 1 389 ? -6.833 59.129 0.837 1.00 50.26 389 ALA A O 1
ATOM 2057 N N . LYS A 1 390 ? -4.591 59.109 0.670 1.00 47.57 390 LYS A N 1
ATOM 2058 C CA . LYS A 1 390 ? -4.581 58.513 -0.658 1.00 45.68 390 LYS A CA 1
ATOM 2059 C C . LYS A 1 390 ? -4.052 57.092 -0.528 1.00 44.14 390 LYS A C 1
ATOM 2060 O O . LYS A 1 390 ? -3.073 56.853 0.177 1.00 43.04 390 LYS A O 1
ATOM 2066 N N . THR A 1 391 ? -4.715 56.146 -1.183 1.00 41.41 391 THR A N 1
ATOM 2067 C CA . THR A 1 391 ? -4.275 54.763 -1.129 1.00 41.27 391 THR A CA 1
ATOM 2068 C C . THR A 1 391 ? -3.875 54.330 -2.522 1.00 40.29 391 THR A C 1
ATOM 2069 O O . THR A 1 391 ? -4.304 54.916 -3.519 1.00 41.88 391 THR A O 1
ATOM 2073 N N . HIS A 1 392 ? -3.049 53.299 -2.596 1.00 38.90 392 HIS A N 1
ATOM 2074 C CA . HIS A 1 392 ? -2.557 52.845 -3.881 1.00 37.00 392 HIS A CA 1
ATOM 2075 C C . HIS A 1 392 ? -2.032 51.424 -3.795 1.00 35.95 392 HIS A C 1
ATOM 2076 O O . HIS A 1 392 ? -1.312 51.076 -2.860 1.00 33.76 392 HIS A O 1
ATOM 2083 N N . ILE A 1 393 ? -2.408 50.606 -4.771 1.00 33.87 393 ILE A N 1
ATOM 2084 C CA . ILE A 1 393 ? -1.950 49.230 -4.824 1.00 32.69 393 ILE A CA 1
ATOM 2085 C C . ILE A 1 393 ? -0.742 49.215 -5.747 1.00 33.20 393 ILE A C 1
ATOM 2086 O O . ILE A 1 393 ? -0.890 49.309 -6.964 1.00 33.00 393 ILE A O 1
ATOM 2091 N N . SER A 1 394 ? 0.452 49.115 -5.175 1.00 30.46 394 SER A N 1
ATOM 2092 C CA . SER A 1 394 ? 1.659 49.086 -5.984 1.00 31.16 394 SER A CA 1
ATOM 2093 C C . SER A 1 394 ? 1.842 47.686 -6.543 1.00 31.59 394 SER A C 1
ATOM 2094 O O . SER A 1 394 ? 1.733 46.698 -5.814 1.00 32.63 394 SER A O 1
ATOM 2097 N N . ARG A 1 395 ? 2.119 47.605 -7.840 1.00 31.36 395 ARG A N 1
ATOM 2098 C CA . ARG A 1 395 ? 2.310 46.321 -8.497 1.00 32.42 395 ARG A CA 1
ATOM 2099 C C . ARG A 1 395 ? 3.585 46.279 -9.321 1.00 32.04 395 ARG A C 1
ATOM 2100 O O . ARG A 1 395 ? 4.054 47.309 -9.814 1.00 32.42 395 ARG A O 1
ATOM 2108 N N . LEU A 1 396 ? 4.153 45.085 -9.449 1.00 31.13 396 LEU A N 1
ATOM 2109 C CA . LEU A 1 396 ? 5.362 44.896 -10.236 1.00 33.93 396 LEU A CA 1
ATOM 2110 C C . LEU A 1 396 ? 5.013 45.083 -11.708 1.00 36.63 396 LEU A C 1
ATOM 2111 O O . LEU A 1 396 ? 3.928 44.704 -12.148 1.00 36.45 396 LEU A O 1
ATOM 2116 N N . PRO A 1 397 ? 5.935 45.667 -12.489 1.00 38.40 397 PRO A N 1
ATOM 2117 C CA . PRO A 1 397 ? 5.721 45.901 -13.920 1.00 40.02 397 PRO A CA 1
ATOM 2118 C C . PRO A 1 397 ? 5.366 44.606 -14.652 1.00 41.83 397 PRO A C 1
ATOM 2119 O O . PRO A 1 397 ? 5.724 43.511 -14.212 1.00 40.83 397 PRO A O 1
ATOM 2123 N N . PRO A 1 398 ? 4.658 44.716 -15.786 1.00 43.81 398 PRO A N 1
ATOM 2124 C CA . PRO A 1 398 ? 4.272 43.534 -16.562 1.00 43.71 398 PRO A CA 1
ATOM 2125 C C . PRO A 1 398 ? 5.487 42.693 -16.957 1.00 43.81 398 PRO A C 1
ATOM 2126 O O . PRO A 1 398 ? 6.514 43.226 -17.396 1.00 43.06 398 PRO A O 1
ATOM 2130 N N . GLY A 1 399 ? 5.369 41.379 -16.789 1.00 43.97 399 GLY A N 1
ATOM 2131 C CA . GLY A 1 399 ? 6.460 40.491 -17.145 1.00 42.61 399 GLY A CA 1
ATOM 2132 C C . GLY A 1 399 ? 7.547 40.383 -16.094 1.00 42.89 399 GLY A C 1
ATOM 2133 O O . GLY A 1 399 ? 8.430 39.527 -16.202 1.00 42.58 399 GLY A O 1
ATOM 2134 N N . ALA A 1 400 ? 7.499 41.248 -15.084 1.00 40.76 400 ALA A N 1
ATOM 2135 C CA . ALA A 1 400 ? 8.496 41.215 -14.019 1.00 39.10 400 ALA A CA 1
ATOM 2136 C C . ALA A 1 400 ? 8.179 40.023 -13.132 1.00 37.84 400 ALA A C 1
ATOM 2137 O O . ALA A 1 400 ? 7.020 39.773 -12.811 1.00 38.54 400 ALA A O 1
ATOM 2139 N N . VAL A 1 401 ? 9.205 39.285 -12.737 1.00 34.90 401 VAL A N 1
ATOM 2140 C CA . VAL A 1 401 ? 8.986 38.120 -11.898 1.00 33.85 401 VAL A CA 1
ATOM 2141 C C . VAL A 1 401 ? 9.122 38.478 -10.420 1.00 31.47 401 VAL A C 1
ATOM 2142 O O . VAL A 1 401 ? 10.118 39.066 -10.005 1.00 29.97 401 VAL A O 1
ATOM 2146 N N . ALA A 1 402 ? 8.113 38.119 -9.638 1.00 29.70 402 ALA A N 1
ATOM 2147 C CA . ALA A 1 402 ? 8.127 38.394 -8.210 1.00 30.37 402 ALA A CA 1
ATOM 2148 C C . ALA A 1 402 ? 9.328 37.714 -7.575 1.00 29.41 402 ALA A C 1
ATOM 2149 O O . ALA A 1 402 ? 9.649 36.573 -7.902 1.00 29.49 402 ALA A O 1
ATOM 2151 N N . GLY A 1 403 ? 9.995 38.424 -6.672 1.00 30.15 403 GLY A N 1
ATOM 2152 C CA . GLY A 1 403 ? 11.153 37.869 -5.995 1.00 29.69 403 GLY A CA 1
ATOM 2153 C C . GLY A 1 403 ? 12.431 37.932 -6.808 1.00 30.90 403 GLY A C 1
ATOM 2154 O O . GLY A 1 403 ? 13.478 37.508 -6.337 1.00 30.57 403 GLY A O 1
ATOM 2155 N N . GLN A 1 404 ? 12.347 38.461 -8.025 1.00 34.34 404 GLN A N 1
ATOM 2156 C CA . GLN A 1 404 ? 13.509 38.565 -8.910 1.00 37.00 404 GLN A CA 1
ATOM 2157 C C . GLN A 1 404 ? 13.665 39.977 -9.460 1.00 36.81 404 GLN A C 1
ATOM 2158 O O . GLN A 1 404 ? 14.698 40.315 -10.039 1.00 38.19 404 GLN A O 1
ATOM 2164 N N . SER A 1 405 ? 12.632 40.796 -9.292 1.00 35.74 405 SER A N 1
ATOM 2165 C CA . SER A 1 405 ? 12.668 42.164 -9.789 1.00 35.15 405 SER A CA 1
ATOM 2166 C C . SER A 1 405 ? 12.163 43.142 -8.746 1.00 34.65 405 SER A C 1
ATOM 2167 O O . SER A 1 405 ? 11.635 42.743 -7.704 1.00 34.58 405 SER A O 1
ATOM 2170 N N . VAL A 1 406 ? 12.309 44.426 -9.057 1.00 33.59 406 VAL A N 1
ATOM 2171 C CA . VAL A 1 406 ? 11.928 45.504 -8.160 1.00 34.06 406 VAL A CA 1
ATOM 2172 C C . VAL A 1 406 ? 10.926 46.498 -8.735 1.00 33.38 406 VAL A C 1
ATOM 2173 O O . VAL A 1 406 ? 10.906 46.767 -9.933 1.00 34.24 406 VAL A O 1
ATOM 2177 N N . ALA A 1 407 ? 10.105 47.048 -7.851 1.00 31.88 407 ALA A N 1
ATOM 2178 C CA . ALA A 1 407 ? 9.135 48.061 -8.218 1.00 30.22 407 ALA A CA 1
ATOM 2179 C C . ALA A 1 407 ? 9.381 49.188 -7.222 1.00 31.92 407 ALA A C 1
ATOM 2180 O O . ALA A 1 407 ? 9.560 48.942 -6.022 1.00 29.94 407 ALA A O 1
ATOM 2182 N N . ILE A 1 408 ? 9.415 50.420 -7.711 1.00 30.72 408 ILE A N 1
ATOM 2183 C CA . ILE A 1 408 ? 9.643 51.546 -6.822 1.00 31.16 408 ILE A CA 1
ATOM 2184 C C . ILE A 1 408 ? 8.901 52.785 -7.292 1.00 32.60 408 ILE A C 1
ATOM 2185 O O . ILE A 1 408 ? 8.964 53.161 -8.466 1.00 31.75 408 ILE A O 1
ATOM 2190 N N . GLU A 1 409 ? 8.193 53.412 -6.361 1.00 33.20 409 GLU A N 1
ATOM 2191 C CA . GLU A 1 409 ? 7.414 54.605 -6.650 1.00 33.92 409 GLU A CA 1
ATOM 2192 C C . GLU A 1 409 ? 7.521 55.530 -5.448 1.00 35.82 409 GLU A C 1
ATOM 2193 O O . GLU A 1 409 ? 7.857 55.093 -4.346 1.00 35.44 409 GLU A O 1
ATOM 2199 N N . GLY A 1 410 ? 7.227 56.806 -5.655 1.00 33.40 410 GLY A N 1
ATOM 2200 C CA . GLY A 1 410 ? 7.297 57.742 -4.553 1.00 37.17 410 GLY A CA 1
ATOM 2201 C C . GLY A 1 410 ? 6.993 59.159 -4.978 1.00 38.30 410 GLY A C 1
ATOM 2202 O O . GLY A 1 410 ? 6.522 59.399 -6.090 1.00 39.81 410 GLY A O 1
ATOM 2203 N N . GLY A 1 411 ? 7.257 60.101 -4.084 1.00 38.69 411 GLY A N 1
ATOM 2204 C CA . GLY A 1 411 ? 7.008 61.491 -4.395 1.00 40.99 411 GLY A CA 1
ATOM 2205 C C . GLY A 1 411 ? 7.607 62.396 -3.346 1.00 42.28 411 GLY A C 1
ATOM 2206 O O . GLY A 1 411 ? 8.338 61.943 -2.462 1.00 39.93 411 GLY A O 1
ATOM 2207 N N . VAL A 1 412 ? 7.301 63.683 -3.455 1.00 43.84 412 VAL A N 1
ATOM 2208 C CA . VAL A 1 412 ? 7.797 64.665 -2.511 1.00 46.58 412 VAL A CA 1
ATOM 2209 C C . VAL A 1 412 ? 6.614 65.426 -1.937 1.00 48.34 412 VAL A C 1
ATOM 2210 O O . VAL A 1 412 ? 5.525 65.434 -2.514 1.00 48.61 412 VAL A O 1
ATOM 2214 N N . CYS A 1 413 ? 6.833 66.062 -0.796 1.00 49.72 413 CYS A N 1
ATOM 2215 C CA . CYS A 1 413 ? 5.784 66.811 -0.127 1.00 51.51 413 CYS A CA 1
ATOM 2216 C C . CYS A 1 413 ? 6.451 67.873 0.732 1.00 52.89 413 CYS A C 1
ATOM 2217 O O . CYS A 1 413 ? 7.475 67.607 1.361 1.00 52.60 413 CYS A O 1
ATOM 2220 N N . ARG A 1 414 ? 5.892 69.078 0.748 1.00 55.09 414 ARG A N 1
ATOM 2221 C CA . ARG A 1 414 ? 6.467 70.147 1.555 1.00 57.38 414 ARG A CA 1
ATOM 2222 C C . ARG A 1 414 ? 5.554 70.531 2.712 1.00 58.46 414 ARG A C 1
ATOM 2223 O O . ARG A 1 414 ? 4.437 71.017 2.509 1.00 58.18 414 ARG A O 1
ATOM 2231 N N . LEU A 1 415 ? 6.048 70.306 3.927 1.00 58.94 415 LEU A N 1
ATOM 2232 C CA . LEU A 1 415 ? 5.307 70.608 5.145 1.00 60.08 415 LEU A CA 1
ATOM 2233 C C . LEU A 1 415 ? 5.593 72.006 5.679 1.00 60.81 415 LEU A C 1
ATOM 2234 O O . LEU A 1 415 ? 6.545 72.665 5.260 1.00 60.40 415 LEU A O 1
ATOM 2239 N N . GLU A 1 416 ? 4.757 72.444 6.615 1.00 61.93 416 GLU A N 1
ATOM 2240 C CA . GLU A 1 416 ? 4.904 73.757 7.232 1.00 63.04 416 GLU A CA 1
ATOM 2241 C C . GLU A 1 416 ? 4.593 73.693 8.725 1.00 63.51 416 GLU A C 1
ATOM 2242 O O . GLU A 1 416 ? 3.964 72.698 9.156 1.00 63.42 416 GLU A O 1
ATOM 2248 N N . GLY B 1 41 ? 45.386 22.371 10.565 1.00 44.85 41 GLY B N 1
ATOM 2249 C CA . GLY B 1 41 ? 45.340 23.863 10.682 1.00 43.96 41 GLY B CA 1
ATOM 2250 C C . GLY B 1 41 ? 44.058 24.362 11.324 1.00 42.82 41 GLY B C 1
ATOM 2251 O O . GLY B 1 41 ? 43.001 23.726 11.226 1.00 44.09 41 GLY B O 1
ATOM 2252 N N . GLY B 1 42 ? 44.149 25.508 11.991 1.00 40.61 42 GLY B N 1
ATOM 2253 C CA . GLY B 1 42 ? 42.980 26.072 12.637 1.00 35.19 42 GLY B CA 1
ATOM 2254 C C . GLY B 1 42 ? 43.328 26.969 13.809 1.00 32.96 42 GLY B C 1
ATOM 2255 O O . GLY B 1 42 ? 44.404 26.850 14.400 1.00 30.50 42 GLY B O 1
ATOM 2256 N N . PHE B 1 43 ? 42.410 27.871 14.141 1.00 29.46 43 PHE B N 1
ATOM 2257 C CA . PHE B 1 43 ? 42.605 28.790 15.246 1.00 27.81 43 PHE B CA 1
ATOM 2258 C C . PHE B 1 43 ? 41.281 29.085 15.951 1.00 27.91 43 PHE B C 1
ATOM 2259 O O . PHE B 1 43 ? 40.214 29.122 15.328 1.00 25.78 43 PHE B O 1
ATOM 2267 N N . VAL B 1 44 ? 41.361 29.302 17.255 1.00 25.20 44 VAL B N 1
ATOM 2268 C CA . VAL B 1 44 ? 40.177 29.600 18.049 1.00 25.07 44 VAL B CA 1
ATOM 2269 C C . VAL B 1 44 ? 40.518 30.653 19.090 1.00 23.89 44 VAL B C 1
ATOM 2270 O O . VAL B 1 44 ? 41.646 30.711 19.582 1.00 24.60 44 VAL B O 1
ATOM 2274 N N . LEU B 1 45 ? 39.539 31.495 19.399 1.00 24.62 45 LEU B N 1
ATOM 2275 C CA . LEU B 1 45 ? 39.676 32.535 20.414 1.00 22.96 45 LEU B CA 1
ATOM 2276 C C . LEU B 1 45 ? 38.345 32.516 21.157 1.00 24.05 45 LEU B C 1
ATOM 2277 O O . LEU B 1 45 ? 37.291 32.475 20.528 1.00 23.84 45 LEU B O 1
ATOM 2282 N N . VAL B 1 46 ? 38.389 32.532 22.488 1.00 22.71 46 VAL B N 1
ATOM 2283 C CA . VAL B 1 46 ? 37.161 32.499 23.277 1.00 22.55 46 VAL B CA 1
ATOM 2284 C C . VAL B 1 46 ? 37.194 33.484 24.433 1.00 23.51 46 VAL B C 1
ATOM 2285 O O . VAL B 1 46 ? 38.245 34.046 24.757 1.00 23.39 46 VAL B O 1
ATOM 2289 N N . HIS B 1 47 ? 36.033 33.702 25.048 1.00 24.74 47 HIS B N 1
ATOM 2290 C CA . HIS B 1 47 ? 35.936 34.609 26.190 1.00 28.06 47 HIS B CA 1
ATOM 2291 C C . HIS B 1 47 ? 34.847 34.067 27.110 1.00 29.36 47 HIS B C 1
ATOM 2292 O O . HIS B 1 47 ? 33.947 33.365 26.652 1.00 27.59 47 HIS B O 1
ATOM 2299 N N . ALA B 1 48 ? 34.919 34.375 28.403 1.00 32.43 48 ALA B N 1
ATOM 2300 C CA . ALA B 1 48 ? 33.905 33.852 29.314 1.00 35.46 48 ALA B CA 1
ATOM 2301 C C . ALA B 1 48 ? 33.495 34.706 30.514 1.00 38.21 48 ALA B C 1
ATOM 2302 O O . ALA B 1 48 ? 33.134 34.154 31.559 1.00 41.63 48 ALA B O 1
ATOM 2304 N N . GLY B 1 49 ? 33.523 36.030 30.392 1.00 38.47 49 GLY B N 1
ATOM 2305 C CA . GLY B 1 49 ? 33.125 36.837 31.533 1.00 37.56 49 GLY B CA 1
ATOM 2306 C C . GLY B 1 49 ? 33.456 38.317 31.541 1.00 36.09 49 GLY B C 1
ATOM 2307 O O . GLY B 1 49 ? 33.969 38.827 32.542 1.00 38.11 49 GLY B O 1
ATOM 2308 N N . ALA B 1 50 ? 33.160 39.018 30.453 1.00 33.88 50 ALA B N 1
ATOM 2309 C CA . ALA B 1 50 ? 33.424 40.454 30.393 1.00 34.27 50 ALA B CA 1
ATOM 2310 C C . ALA B 1 50 ? 32.570 41.176 31.430 1.00 33.26 50 ALA B C 1
ATOM 2311 O O . ALA B 1 50 ? 31.357 41.305 31.263 1.00 33.35 50 ALA B O 1
ATOM 2313 N N . GLY B 1 51 ? 33.205 41.646 32.497 1.00 33.58 51 GLY B N 1
ATOM 2314 C CA . GLY B 1 51 ? 32.478 42.349 33.541 1.00 34.18 51 GLY B CA 1
ATOM 2315 C C . GLY B 1 51 ? 33.402 42.755 34.672 1.00 35.20 51 GLY B C 1
ATOM 2316 O O . GLY B 1 51 ? 34.518 43.214 34.424 1.00 34.28 51 GLY B O 1
ATOM 2317 N N . TYR B 1 52 ? 32.937 42.588 35.909 1.00 35.20 52 TYR B N 1
ATOM 2318 C CA . TYR B 1 52 ? 33.725 42.929 37.093 1.00 37.10 52 TYR B CA 1
ATOM 2319 C C . TYR B 1 52 ? 34.913 41.980 37.225 1.00 39.18 52 TYR B C 1
ATOM 2320 O O . TYR B 1 52 ? 34.802 40.785 36.934 1.00 36.42 52 TYR B O 1
ATOM 2329 N N . HIS B 1 53 ? 36.043 42.510 37.683 1.00 42.74 53 HIS B N 1
ATOM 2330 C CA . HIS B 1 53 ? 37.231 41.695 37.880 1.00 46.44 53 HIS B CA 1
ATOM 2331 C C . HIS B 1 53 ? 37.103 40.972 39.217 1.00 48.28 53 HIS B C 1
ATOM 2332 O O . HIS B 1 53 ? 36.652 41.558 40.200 1.00 47.81 53 HIS B O 1
ATOM 2339 N N . SER B 1 54 ? 37.502 39.703 39.256 1.00 50.01 54 SER B N 1
ATOM 2340 C CA . SER B 1 54 ? 37.413 38.924 40.486 1.00 51.92 54 SER B CA 1
ATOM 2341 C C . SER B 1 54 ? 38.568 37.948 40.684 1.00 53.98 54 SER B C 1
ATOM 2342 O O . SER B 1 54 ? 38.574 36.858 40.106 1.00 53.43 54 SER B O 1
ATOM 2345 N N . GLU B 1 55 ? 39.538 38.342 41.508 1.00 56.25 55 GLU B N 1
ATOM 2346 C CA . GLU B 1 55 ? 40.692 37.498 41.809 1.00 58.09 55 GLU B CA 1
ATOM 2347 C C . GLU B 1 55 ? 40.224 36.384 42.739 1.00 59.00 55 GLU B C 1
ATOM 2348 O O . GLU B 1 55 ? 40.536 36.380 43.933 1.00 59.88 55 GLU B O 1
ATOM 2354 N N . SER B 1 56 ? 39.464 35.444 42.195 1.00 58.87 56 SER B N 1
ATOM 2355 C CA . SER B 1 56 ? 38.965 34.351 43.005 1.00 59.21 56 SER B CA 1
ATOM 2356 C C . SER B 1 56 ? 38.103 33.463 42.145 1.00 59.06 56 SER B C 1
ATOM 2357 O O . SER B 1 56 ? 37.696 32.371 42.545 1.00 60.68 56 SER B O 1
ATOM 2358 N N . LYS B 1 57 ? 37.820 33.961 40.948 1.00 58.14 57 LYS B N 1
ATOM 2359 C CA . LYS B 1 57 ? 37.019 33.249 39.968 1.00 56.30 57 LYS B CA 1
ATOM 2360 C C . LYS B 1 57 ? 37.754 33.439 38.644 1.00 55.61 57 LYS B C 1
ATOM 2361 O O . LYS B 1 57 ? 37.307 32.991 37.586 1.00 54.52 57 LYS B O 1
ATOM 2367 N N . ALA B 1 58 ? 38.900 34.110 38.731 1.00 54.08 58 ALA B N 1
ATOM 2368 C CA . ALA B 1 58 ? 39.738 34.384 37.573 1.00 53.54 58 ALA B CA 1
ATOM 2369 C C . ALA B 1 58 ? 40.420 33.102 37.123 1.00 52.57 58 ALA B C 1
ATOM 2370 O O . ALA B 1 58 ? 40.587 32.862 35.927 1.00 53.13 58 ALA B O 1
ATOM 2372 N N . LYS B 1 59 ? 40.820 32.281 38.086 1.00 51.14 59 LYS B N 1
ATOM 2373 C CA . LYS B 1 59 ? 41.474 31.023 37.767 1.00 50.28 59 LYS B CA 1
ATOM 2374 C C . LYS B 1 59 ? 40.422 30.108 37.158 1.00 48.79 59 LYS B C 1
ATOM 2375 O O . LYS B 1 59 ? 40.709 29.320 36.254 1.00 48.68 59 LYS B O 1
ATOM 2381 N N . GLU B 1 60 ? 39.196 30.231 37.657 1.00 47.54 60 GLU B N 1
ATOM 2382 C CA . GLU B 1 60 ? 38.084 29.428 37.165 1.00 45.99 60 GLU B CA 1
ATOM 2383 C C . GLU B 1 60 ? 37.805 29.748 35.696 1.00 44.30 60 GLU B C 1
ATOM 2384 O O . GLU B 1 60 ? 37.614 28.844 34.881 1.00 41.15 60 GLU B O 1
ATOM 2390 N N . TYR B 1 61 ? 37.783 31.038 35.365 1.00 42.31 61 TYR B N 1
ATOM 2391 C CA . TYR B 1 61 ? 37.533 31.473 33.993 1.00 42.13 61 TYR B CA 1
ATOM 2392 C C . TYR B 1 61 ? 38.623 31.009 33.034 1.00 41.34 61 TYR B C 1
ATOM 2393 O O . TYR B 1 61 ? 38.335 30.557 31.926 1.00 40.98 61 TYR B O 1
ATOM 2402 N N . LYS B 1 62 ? 39.875 31.124 33.460 1.00 40.07 62 LYS B N 1
ATOM 2403 C CA . LYS B 1 62 ? 40.993 30.700 32.626 1.00 39.56 62 LYS B CA 1
ATOM 2404 C C . LYS B 1 62 ? 40.894 29.201 32.376 1.00 40.17 62 LYS B C 1
ATOM 2405 O O . LYS B 1 62 ? 41.029 28.737 31.246 1.00 41.31 62 LYS B O 1
ATOM 2411 N N . HIS B 1 63 ? 40.635 28.445 33.434 1.00 40.27 63 HIS B N 1
ATOM 2412 C CA . HIS B 1 63 ? 40.525 26.996 33.318 1.00 41.74 63 HIS B CA 1
ATOM 2413 C C . HIS B 1 63 ? 39.517 26.560 32.254 1.00 40.39 63 HIS B C 1
ATOM 2414 O O . HIS B 1 63 ? 39.827 25.726 31.400 1.00 39.76 63 HIS B O 1
ATOM 2421 N N . VAL B 1 64 ? 38.311 27.119 32.296 1.00 37.89 64 VAL B N 1
ATOM 2422 C CA . VAL B 1 64 ? 37.301 26.727 31.325 1.00 34.81 64 VAL B CA 1
ATOM 2423 C C . VAL B 1 64 ? 37.630 27.240 29.920 1.00 32.96 64 VAL B C 1
ATOM 2424 O O . VAL B 1 64 ? 37.357 26.559 28.934 1.00 32.17 64 VAL B O 1
ATOM 2428 N N . CYS B 1 65 ? 38.230 28.425 29.822 1.00 31.60 65 CYS B N 1
ATOM 2429 C CA . CYS B 1 65 ? 38.601 28.968 28.516 1.00 31.19 65 CYS B CA 1
ATOM 2430 C C . CYS B 1 65 ? 39.616 28.057 27.838 1.00 32.05 65 CYS B C 1
ATOM 2431 O O . CYS B 1 65 ? 39.510 27.784 26.644 1.00 29.40 65 CYS B O 1
ATOM 2434 N N . LYS B 1 66 ? 40.599 27.585 28.604 1.00 33.55 66 LYS B N 1
ATOM 2435 C CA . LYS B 1 66 ? 41.608 26.690 28.048 1.00 35.20 66 LYS B CA 1
ATOM 2436 C C . LYS B 1 66 ? 40.947 25.423 27.517 1.00 33.67 66 LYS B C 1
ATOM 2437 O O . LYS B 1 66 ? 41.251 24.975 26.420 1.00 33.39 66 LYS B O 1
ATOM 2443 N N . ARG B 1 67 ? 40.040 24.845 28.298 1.00 34.37 67 ARG B N 1
ATOM 2444 C CA . ARG B 1 67 ? 39.346 23.636 27.868 1.00 34.44 67 ARG B CA 1
ATOM 2445 C C . ARG B 1 67 ? 38.480 23.889 26.635 1.00 32.27 67 ARG B C 1
ATOM 2446 O O . ARG B 1 67 ? 38.422 23.061 25.732 1.00 33.41 67 ARG B O 1
ATOM 2454 N N . ALA B 1 68 ? 37.803 25.029 26.596 1.00 31.09 68 ALA B N 1
ATOM 2455 C CA . ALA B 1 68 ? 36.957 25.347 25.451 1.00 31.30 68 ALA B CA 1
ATOM 2456 C C . ALA B 1 68 ? 37.787 25.352 24.166 1.00 31.17 68 ALA B C 1
ATOM 2457 O O . ALA B 1 68 ? 37.395 24.766 23.159 1.00 32.22 68 ALA B O 1
ATOM 2459 N N . CYS B 1 69 ? 38.936 26.015 24.201 1.00 31.88 69 CYS B N 1
ATOM 2460 C CA . CYS B 1 69 ? 39.797 26.067 23.026 1.00 33.11 69 CYS B CA 1
ATOM 2461 C C . CYS B 1 69 ? 40.210 24.657 22.611 1.00 34.00 69 CYS B C 1
ATOM 2462 O O . CYS B 1 69 ? 40.176 24.312 21.427 1.00 32.53 69 CYS B O 1
ATOM 2465 N N . GLN B 1 70 ? 40.599 23.848 23.594 1.00 33.91 70 GLN B N 1
ATOM 2466 C CA . GLN B 1 70 ? 41.029 22.480 23.325 1.00 38.17 70 GLN B CA 1
ATOM 2467 C C . GLN B 1 70 ? 39.939 21.676 22.630 1.00 37.39 70 GLN B C 1
ATOM 2468 O O . GLN B 1 70 ? 40.221 20.922 21.705 1.00 38.61 70 GLN B O 1
ATOM 2474 N N . LYS B 1 71 ? 38.695 21.834 23.068 1.00 36.55 71 LYS B N 1
ATOM 2475 C CA . LYS B 1 71 ? 37.603 21.107 22.434 1.00 37.78 71 LYS B CA 1
ATOM 2476 C C . LYS B 1 71 ? 37.359 21.616 21.023 1.00 36.05 71 LYS B C 1
ATOM 2477 O O . LYS B 1 71 ? 36.996 20.844 20.135 1.00 35.85 71 LYS B O 1
ATOM 2483 N N . ALA B 1 72 ? 37.569 22.916 20.820 1.00 33.77 72 ALA B N 1
ATOM 2484 C CA . ALA B 1 72 ? 37.384 23.528 19.509 1.00 33.78 72 ALA B CA 1
ATOM 2485 C C . ALA B 1 72 ? 38.447 23.015 18.542 1.00 33.93 72 ALA B C 1
ATOM 2486 O O . ALA B 1 72 ? 38.145 22.677 17.399 1.00 30.47 72 ALA B O 1
ATOM 2488 N N . ILE B 1 73 ? 39.694 22.967 19.004 1.00 35.18 73 ILE B N 1
ATOM 2489 C CA . ILE B 1 73 ? 40.787 22.487 18.163 1.00 37.75 73 ILE B CA 1
ATOM 2490 C C . ILE B 1 73 ? 40.651 20.985 17.935 1.00 39.50 73 ILE B C 1
ATOM 2491 O O . ILE B 1 73 ? 40.882 20.496 16.831 1.00 40.37 73 ILE B O 1
ATOM 2496 N N . GLU B 1 74 ? 40.270 20.258 18.982 1.00 40.91 74 GLU B N 1
ATOM 2497 C CA . GLU B 1 74 ? 40.085 18.816 18.872 1.00 43.20 74 GLU B CA 1
ATOM 2498 C C . GLU B 1 74 ? 39.042 18.520 17.802 1.00 42.68 74 GLU B C 1
ATOM 2499 O O . GLU B 1 74 ? 39.214 17.618 16.991 1.00 42.36 74 GLU B O 1
ATOM 2505 N N . LYS B 1 75 ? 37.965 19.298 17.801 1.00 43.24 75 LYS B N 1
ATOM 2506 C CA . LYS B 1 75 ? 36.897 19.132 16.824 1.00 43.94 75 LYS B CA 1
ATOM 2507 C C . LYS B 1 75 ? 37.415 19.403 15.420 1.00 43.53 75 LYS B C 1
ATOM 2508 O O . LYS B 1 75 ? 37.080 18.694 14.475 1.00 42.96 75 LYS B O 1
ATOM 2514 N N . LEU B 1 76 ? 38.240 20.435 15.297 1.00 44.00 76 LEU B N 1
ATOM 2515 C CA . LEU B 1 76 ? 38.811 20.824 14.015 1.00 43.78 76 LEU B CA 1
ATOM 2516 C C . LEU B 1 76 ? 39.822 19.782 13.529 1.00 45.06 76 LEU B C 1
ATOM 2517 O O . LEU B 1 76 ? 39.873 19.463 12.339 1.00 44.39 76 LEU B O 1
ATOM 2522 N N . GLN B 1 77 ? 40.619 19.246 14.449 1.00 45.75 77 GLN B N 1
ATOM 2523 C CA . GLN B 1 77 ? 41.614 18.237 14.093 1.00 47.10 77 GLN B CA 1
ATOM 2524 C C . GLN B 1 77 ? 40.926 16.945 13.663 1.00 47.43 77 GLN B C 1
ATOM 2525 O O . GLN B 1 77 ? 41.512 16.124 12.961 1.00 47.81 77 GLN B O 1
ATOM 2531 N N . ALA B 1 78 ? 39.677 16.773 14.082 1.00 46.21 78 ALA B N 1
ATOM 2532 C CA . ALA B 1 78 ? 38.916 15.582 13.733 1.00 44.76 78 ALA B CA 1
ATOM 2533 C C . ALA B 1 78 ? 38.157 15.763 12.418 1.00 44.58 78 ALA B C 1
ATOM 2534 O O . ALA B 1 78 ? 37.390 14.887 12.010 1.00 43.94 78 ALA B O 1
ATOM 2536 N N . GLY B 1 79 ? 38.374 16.902 11.762 1.00 43.72 79 GLY B N 1
ATOM 2537 C CA . GLY B 1 79 ? 37.715 17.175 10.494 1.00 42.77 79 GLY B CA 1
ATOM 2538 C C . GLY B 1 79 ? 36.296 17.719 10.597 1.00 42.83 79 GLY B C 1
ATOM 2539 O O . GLY B 1 79 ? 35.493 17.550 9.678 1.00 42.11 79 GLY B O 1
ATOM 2540 N N . ALA B 1 80 ? 35.980 18.379 11.709 1.00 42.76 80 ALA B N 1
ATOM 2541 C CA . ALA B 1 80 ? 34.645 18.938 11.907 1.00 40.76 80 ALA B CA 1
ATOM 2542 C C . ALA B 1 80 ? 34.550 20.333 11.296 1.00 40.08 80 ALA B C 1
ATOM 2543 O O . ALA B 1 80 ? 35.570 20.977 11.055 1.00 41.01 80 ALA B O 1
ATOM 2545 N N . LEU B 1 81 ? 33.323 20.785 11.033 1.00 38.98 81 LEU B N 1
ATOM 2546 C CA . LEU B 1 81 ? 33.084 22.108 10.452 1.00 37.17 81 LEU B CA 1
ATOM 2547 C C . LEU B 1 81 ? 33.441 23.180 11.477 1.00 35.51 81 LEU B C 1
ATOM 2548 O O . LEU B 1 81 ? 33.460 22.916 12.681 1.00 34.28 81 LEU B O 1
ATOM 2553 N N . ALA B 1 82 ? 33.732 24.385 10.998 1.00 34.46 82 ALA B N 1
ATOM 2554 C CA . ALA B 1 82 ? 34.079 25.485 11.890 1.00 33.99 82 ALA B CA 1
ATOM 2555 C C . ALA B 1 82 ? 32.924 25.715 12.873 1.00 33.10 82 ALA B C 1
ATOM 2556 O O . ALA B 1 82 ? 33.145 26.019 14.043 1.00 31.68 82 ALA B O 1
ATOM 2558 N N . THR B 1 83 ? 31.695 25.554 12.389 1.00 32.25 83 THR B N 1
ATOM 2559 C CA . THR B 1 83 ? 30.515 25.725 13.230 1.00 33.69 83 THR B CA 1
ATOM 2560 C C . THR B 1 83 ? 30.458 24.693 14.368 1.00 33.33 83 THR B C 1
ATOM 2561 O O . THR B 1 83 ? 30.142 25.042 15.505 1.00 32.84 83 THR B O 1
ATOM 2565 N N . ASP B 1 84 ? 30.763 23.430 14.078 1.00 32.86 84 ASP B N 1
ATOM 2566 C CA . ASP B 1 84 ? 30.758 22.415 15.135 1.00 31.92 84 ASP B CA 1
ATOM 2567 C C . ASP B 1 84 ? 31.884 22.734 16.111 1.00 30.23 84 ASP B C 1
ATOM 2568 O O . ASP B 1 84 ? 31.784 22.461 17.303 1.00 30.14 84 ASP B O 1
ATOM 2573 N N . ALA B 1 85 ? 32.963 23.311 15.596 1.00 29.92 85 ALA B N 1
ATOM 2574 C CA . ALA B 1 85 ? 34.096 23.668 16.438 1.00 29.06 85 ALA B CA 1
ATOM 2575 C C . ALA B 1 85 ? 33.730 24.782 17.424 1.00 28.29 85 ALA B C 1
ATOM 2576 O O . ALA B 1 85 ? 34.106 24.723 18.593 1.00 27.49 85 ALA B O 1
ATOM 2578 N N . VAL B 1 86 ? 33.002 25.800 16.969 1.00 27.84 86 VAL B N 1
ATOM 2579 C CA . VAL B 1 86 ? 32.626 26.871 17.888 1.00 28.93 86 VAL B CA 1
ATOM 2580 C C . VAL B 1 86 ? 31.557 26.395 18.865 1.00 27.03 86 VAL B C 1
ATOM 2581 O O . VAL B 1 86 ? 31.508 26.846 20.013 1.00 28.65 86 VAL B O 1
ATOM 2585 N N . THR B 1 87 ? 30.708 25.478 18.412 1.00 27.18 87 THR B N 1
ATOM 2586 C CA . THR B 1 87 ? 29.646 24.947 19.254 1.00 27.06 87 THR B CA 1
ATOM 2587 C C . THR B 1 87 ? 30.238 24.165 20.415 1.00 28.72 87 THR B C 1
ATOM 2588 O O . THR B 1 87 ? 29.811 24.323 21.560 1.00 30.05 87 THR B O 1
ATOM 2592 N N . ALA B 1 88 ? 31.233 23.329 20.119 1.00 30.10 88 ALA B N 1
ATOM 2593 C CA . ALA B 1 88 ? 31.875 22.516 21.145 1.00 29.65 88 ALA B CA 1
ATOM 2594 C C . ALA B 1 88 ? 32.556 23.400 22.187 1.00 29.82 88 ALA B C 1
ATOM 2595 O O . ALA B 1 88 ? 32.518 23.100 23.377 1.00 29.89 88 ALA B O 1
ATOM 2597 N N . ALA B 1 89 ? 33.176 24.491 21.741 1.00 29.73 89 ALA B N 1
ATOM 2598 C CA . ALA B 1 89 ? 33.832 25.410 22.669 1.00 29.52 89 ALA B CA 1
ATOM 2599 C C . ALA B 1 89 ? 32.789 26.039 23.596 1.00 28.98 89 ALA B C 1
ATOM 2600 O O . ALA B 1 89 ? 32.996 26.132 24.809 1.00 29.34 89 ALA B O 1
ATOM 2602 N N . LEU B 1 90 ? 31.666 26.468 23.021 1.00 29.76 90 LEU B N 1
ATOM 2603 C CA . LEU B 1 90 ? 30.600 27.091 23.804 1.00 28.78 90 LEU B CA 1
ATOM 2604 C C . LEU B 1 90 ? 29.941 26.088 24.749 1.00 28.41 90 LEU B C 1
ATOM 2605 O O . LEU B 1 90 ? 29.546 26.443 25.856 1.00 27.91 90 LEU B O 1
ATOM 2610 N N . VAL B 1 91 ? 29.814 24.838 24.309 1.00 30.19 91 VAL B N 1
ATOM 2611 C CA . VAL B 1 91 ? 29.224 23.803 25.152 1.00 30.45 91 VAL B CA 1
ATOM 2612 C C . VAL B 1 91 ? 30.067 23.694 26.417 1.00 30.97 91 VAL B C 1
ATOM 2613 O O . VAL B 1 91 ? 29.535 23.640 27.527 1.00 31.81 91 VAL B O 1
ATOM 2617 N N . GLU B 1 92 ? 31.385 23.687 26.241 1.00 29.60 92 GLU B N 1
ATOM 2618 C CA . GLU B 1 92 ? 32.304 23.605 27.369 1.00 29.34 92 GLU B CA 1
ATOM 2619 C C . GLU B 1 92 ? 32.174 24.832 28.275 1.00 28.55 92 GLU B C 1
ATOM 2620 O O . GLU B 1 92 ? 32.160 24.702 29.502 1.00 26.77 92 GLU B O 1
ATOM 2626 N N . LEU B 1 93 ? 32.087 26.018 27.671 1.00 27.71 93 LEU B N 1
ATOM 2627 C CA . LEU B 1 93 ? 31.957 27.264 28.433 1.00 28.90 93 LEU B CA 1
ATOM 2628 C C . LEU B 1 93 ? 30.648 27.315 29.220 1.00 28.73 93 LEU B C 1
ATOM 2629 O O . LEU B 1 93 ? 30.638 27.687 30.396 1.00 30.80 93 LEU B O 1
ATOM 2634 N N . GLU B 1 94 ? 29.544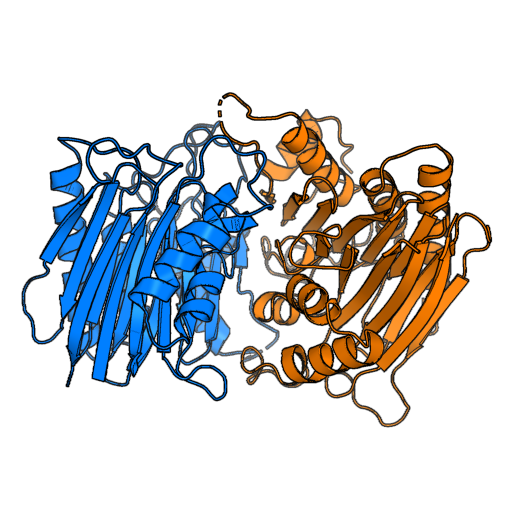 26.959 28.563 1.00 29.03 94 GLU B N 1
ATOM 2635 C CA . GLU B 1 94 ? 28.230 26.957 29.209 1.00 28.96 94 GLU B CA 1
ATOM 2636 C C . GLU B 1 94 ? 28.233 26.046 30.440 1.00 29.62 94 GLU B C 1
ATOM 2637 O O . GLU B 1 94 ? 27.754 26.436 31.509 1.00 28.31 94 GLU B O 1
ATOM 2643 N N . ASP B 1 95 ? 28.775 24.838 30.285 1.00 31.46 95 ASP B N 1
ATOM 2644 C CA . ASP B 1 95 ? 28.809 23.871 31.388 1.00 33.02 95 ASP B CA 1
ATOM 2645 C C . ASP B 1 95 ? 29.549 24.350 32.638 1.00 33.37 95 ASP B C 1
ATOM 2646 O O . ASP B 1 95 ? 29.322 23.835 33.728 1.00 33.61 95 ASP B O 1
ATOM 2651 N N . SER B 1 96 ? 30.434 25.330 32.492 1.00 33.98 96 SER B N 1
ATOM 2652 C CA . SER B 1 96 ? 31.150 25.846 33.653 1.00 34.00 96 SER B CA 1
ATOM 2653 C C . SER B 1 96 ? 30.159 26.528 34.590 1.00 34.96 96 SER B C 1
ATOM 2654 O O . SER B 1 96 ? 29.494 27.485 34.204 1.00 33.74 96 SER B O 1
ATOM 2657 N N . PRO B 1 97 ? 30.055 26.051 35.841 1.00 34.81 97 PRO B N 1
ATOM 2658 C CA . PRO B 1 97 ? 29.116 26.666 36.784 1.00 34.53 97 PRO B CA 1
ATOM 2659 C C . PRO B 1 97 ? 29.465 28.112 37.123 1.00 32.91 97 PRO B C 1
ATOM 2660 O O . PRO B 1 97 ? 28.692 28.803 37.783 1.00 32.02 97 PRO B O 1
ATOM 2664 N N . PHE B 1 98 ? 30.621 28.572 36.659 1.00 32.42 98 PHE B N 1
ATOM 2665 C CA . PHE B 1 98 ? 31.043 29.937 36.943 1.00 31.49 98 PHE B CA 1
ATOM 2666 C C . PHE B 1 98 ? 30.707 30.942 35.845 1.00 29.91 98 PHE B C 1
ATOM 2667 O O . PHE B 1 98 ? 30.902 32.137 36.028 1.00 28.27 98 PHE B O 1
ATOM 2675 N N . THR B 1 99 ? 30.194 30.469 34.713 1.00 27.73 99 THR B N 1
ATOM 2676 C CA . THR B 1 99 ? 29.841 31.385 33.626 1.00 27.22 99 THR B CA 1
ATOM 2677 C C . THR B 1 99 ? 28.339 31.697 33.586 1.00 27.19 99 THR B C 1
ATOM 2678 O O . THR B 1 99 ? 27.507 30.862 33.949 1.00 26.28 99 THR B O 1
ATOM 2682 N N . ASN B 1 100 ? 28.002 32.912 33.160 1.00 24.81 100 ASN B N 1
ATOM 2683 C CA . ASN B 1 100 ? 26.605 33.315 33.037 1.00 24.09 100 ASN B CA 1
ATOM 2684 C C . ASN B 1 100 ? 26.074 32.867 31.670 1.00 24.30 100 ASN B C 1
ATOM 2685 O O . ASN B 1 100 ? 25.837 33.682 30.777 1.00 25.03 100 ASN B O 1
ATOM 2690 N N . ALA B 1 101 ? 25.909 31.557 31.520 1.00 23.15 101 ALA B N 1
ATOM 2691 C CA . ALA B 1 101 ? 25.400 30.946 30.298 1.00 25.00 101 ALA B CA 1
ATOM 2692 C C . ALA B 1 101 ? 25.155 29.486 30.650 1.00 27.00 101 ALA B C 1
ATOM 2693 O O . ALA B 1 101 ? 25.892 28.928 31.448 1.00 26.88 101 ALA B O 1
ATOM 2695 N N . GLY B 1 102 ? 24.130 28.874 30.062 1.00 27.77 102 GLY B N 1
ATOM 2696 C CA . GLY B 1 102 ? 23.835 27.485 30.368 1.00 30.85 102 GLY B CA 1
ATOM 2697 C C . GLY B 1 102 ? 23.829 27.236 31.870 1.00 32.67 102 GLY B C 1
ATOM 2698 O O . GLY B 1 102 ? 23.348 28.068 32.644 1.00 32.08 102 GLY B O 1
ATOM 2699 N N . MET B 1 103 ? 24.366 26.090 32.280 1.00 35.21 103 MET B N 1
ATOM 2700 C CA . MET B 1 103 ? 24.438 25.717 33.692 1.00 35.90 103 MET B CA 1
ATOM 2701 C C . MET B 1 103 ? 25.044 26.846 34.513 1.00 34.35 103 MET B C 1
ATOM 2702 O O . MET B 1 103 ? 26.189 27.218 34.298 1.00 35.58 103 MET B O 1
ATOM 2707 N N . GLY B 1 104 ? 24.281 27.392 35.453 1.00 33.02 104 GLY B N 1
ATOM 2708 C CA . GLY B 1 104 ? 24.807 28.465 36.277 1.00 31.41 104 GLY B CA 1
ATOM 2709 C C . GLY B 1 104 ? 24.449 29.871 35.833 1.00 31.37 104 GLY B C 1
ATOM 2710 O O . GLY B 1 104 ? 25.004 30.846 36.343 1.00 31.62 104 GLY B O 1
ATOM 2711 N N . SER B 1 105 ? 23.531 29.990 34.882 1.00 30.94 105 SER B N 1
ATOM 2712 C CA . SER B 1 105 ? 23.112 31.305 34.409 1.00 30.02 105 SER B CA 1
ATOM 2713 C C . SER B 1 105 ? 22.435 32.075 35.542 1.00 29.65 105 SER B C 1
ATOM 2714 O O . SER B 1 105 ? 21.961 31.478 36.512 1.00 28.23 105 SER B O 1
ATOM 2717 N N . ASN B 1 106 ? 22.389 33.398 35.419 1.00 28.90 106 ASN B N 1
ATOM 2718 C CA . ASN B 1 106 ? 21.741 34.230 36.428 1.00 28.93 106 ASN B CA 1
ATOM 2719 C C . ASN B 1 106 ? 20.251 33.936 36.467 1.00 29.00 106 ASN B C 1
ATOM 2720 O O . ASN B 1 106 ? 19.605 33.870 35.425 1.00 28.63 106 ASN B O 1
ATOM 2725 N N . LEU B 1 107 ? 19.700 33.766 37.663 1.00 27.36 107 LEU B N 1
ATOM 2726 C CA . LEU B 1 107 ? 18.270 33.521 37.788 1.00 28.97 107 LEU B CA 1
ATOM 2727 C C . LEU B 1 107 ? 17.532 34.812 37.427 1.00 27.46 107 LEU B C 1
ATOM 2728 O O . LEU B 1 107 ? 17.992 35.908 37.761 1.00 29.14 107 LEU B O 1
ATOM 2733 N N . ASN B 1 108 ? 16.401 34.685 36.742 1.00 27.21 108 ASN B N 1
ATOM 2734 C CA . ASN B 1 108 ? 15.623 35.857 36.360 1.00 27.93 108 ASN B CA 1
ATOM 2735 C C . ASN B 1 108 ? 14.726 36.317 37.516 1.00 28.27 108 ASN B C 1
ATOM 2736 O O . ASN B 1 108 ? 14.852 35.827 38.642 1.00 27.71 108 ASN B O 1
ATOM 2741 N N . LEU B 1 109 ? 13.826 37.250 37.234 1.00 28.06 109 LEU B N 1
ATOM 2742 C CA . LEU B 1 109 ? 12.933 37.800 38.254 1.00 32.22 109 LEU B CA 1
ATOM 2743 C C . LEU B 1 109 ? 12.077 36.773 38.994 1.00 32.22 109 LEU B C 1
ATOM 2744 O O . LEU B 1 109 ? 11.660 37.008 40.129 1.00 32.61 109 LEU B O 1
ATOM 2749 N N . LEU B 1 110 ? 11.815 35.641 38.349 1.00 32.72 110 LEU B N 1
ATOM 2750 C CA . LEU B 1 110 ? 11.012 34.580 38.941 1.00 31.68 110 LEU B CA 1
ATOM 2751 C C . LEU B 1 110 ? 11.870 33.467 39.552 1.00 30.80 110 LEU B C 1
ATOM 2752 O O . LEU B 1 110 ? 11.342 32.481 40.064 1.00 30.01 110 LEU B O 1
ATOM 2757 N N . GLY B 1 111 ? 13.189 33.632 39.502 1.00 30.25 111 GLY B N 1
ATOM 2758 C CA . GLY B 1 111 ? 14.085 32.629 40.050 1.00 29.84 111 GLY B CA 1
ATOM 2759 C C . GLY B 1 111 ? 14.383 31.497 39.083 1.00 31.34 111 GLY B C 1
ATOM 2760 O O . GLY B 1 111 ? 14.832 30.420 39.483 1.00 30.27 111 GLY B O 1
ATOM 2761 N N . GLU B 1 112 ? 14.153 31.734 37.797 1.00 31.67 112 GLU B N 1
ATOM 2762 C CA . GLU B 1 112 ? 14.395 30.699 36.800 1.00 32.13 112 GLU B CA 1
ATOM 2763 C C . GLU B 1 112 ? 15.454 31.104 35.789 1.00 31.12 112 GLU B C 1
ATOM 2764 O O . GLU B 1 112 ? 15.812 32.273 35.680 1.00 30.68 112 GLU B O 1
ATOM 2770 N N . ILE B 1 113 ? 15.948 30.119 35.053 1.00 30.68 113 ILE B N 1
ATOM 2771 C CA . ILE B 1 113 ? 16.971 30.341 34.042 1.00 28.39 113 ILE B CA 1
ATOM 2772 C C . ILE B 1 113 ? 16.378 30.408 32.637 1.00 28.35 113 ILE B C 1
ATOM 2773 O O . ILE B 1 113 ? 15.680 29.493 32.195 1.00 26.81 113 ILE B O 1
ATOM 2778 N N . GLU B 1 114 ? 16.638 31.520 31.958 1.00 28.21 114 GLU B N 1
ATOM 2779 C CA . GLU B 1 114 ? 16.200 31.729 30.585 1.00 28.27 114 GLU B CA 1
ATOM 2780 C C . GLU B 1 114 ? 17.468 32.152 29.850 1.00 27.32 114 GLU B C 1
ATOM 2781 O O . GLU B 1 114 ? 18.135 33.103 30.254 1.00 28.82 114 GLU B O 1
ATOM 2787 N N . CYS B 1 115 ? 17.807 31.427 28.789 1.00 26.82 115 CYS B N 1
ATOM 2788 C CA . CYS B 1 115 ? 19.040 31.688 28.047 1.00 25.80 115 CYS B CA 1
ATOM 2789 C C . CYS B 1 115 ? 18.875 32.133 26.602 1.00 24.33 115 CYS B C 1
ATOM 2790 O O . CYS B 1 115 ? 17.899 31.786 25.935 1.00 23.04 115 CYS B O 1
ATOM 2793 N N . ASP B 1 116 ? 19.861 32.896 26.130 1.00 22.94 116 ASP B N 1
ATOM 2794 C CA . ASP B 1 116 ? 19.897 33.380 24.756 1.00 21.52 116 ASP B CA 1
ATOM 2795 C C . ASP B 1 116 ? 21.195 32.867 24.132 1.00 19.55 116 ASP B C 1
ATOM 2796 O O . ASP B 1 116 ? 22.224 32.784 24.805 1.00 18.12 116 ASP B O 1
ATOM 2801 N N . ALA B 1 117 ? 21.155 32.534 22.847 1.00 19.73 117 ALA B N 1
ATOM 2802 C CA . ALA B 1 117 ? 22.356 32.058 22.175 1.00 19.16 117 ALA B CA 1
ATOM 2803 C C . ALA B 1 117 ? 22.176 32.105 20.671 1.00 19.15 117 ALA B C 1
ATOM 2804 O O . ALA B 1 117 ? 21.065 31.937 20.169 1.00 18.57 117 ALA B O 1
ATOM 2806 N N . SER B 1 118 ? 23.271 32.350 19.957 1.00 19.41 118 SER B N 1
ATOM 2807 C CA . SER B 1 118 ? 23.240 32.379 18.498 1.00 19.28 118 SER B CA 1
ATOM 2808 C C . SER B 1 118 ? 24.574 31.911 17.915 1.00 20.62 118 SER B C 1
ATOM 2809 O O . SER B 1 118 ? 25.602 31.896 18.596 1.00 17.98 118 SER B O 1
ATOM 2812 N N . ILE B 1 119 ? 24.548 31.534 16.644 1.00 19.77 119 ILE B N 1
ATOM 2813 C CA . ILE B 1 119 ? 25.749 31.058 15.981 1.00 19.04 119 ILE B CA 1
ATOM 2814 C C . ILE B 1 119 ? 25.642 31.441 14.516 1.00 18.47 119 ILE B C 1
ATOM 2815 O O . ILE B 1 119 ? 24.544 31.500 13.967 1.00 19.96 119 ILE B O 1
ATOM 2820 N N . MET B 1 120 ? 26.775 31.726 13.885 1.00 18.44 120 MET B N 1
ATOM 2821 C CA . MET B 1 120 ? 26.763 32.100 12.479 1.00 18.25 120 MET B CA 1
ATOM 2822 C C . MET B 1 120 ? 27.900 31.417 11.710 1.00 19.94 120 MET B C 1
ATOM 2823 O O . MET B 1 120 ? 28.989 31.188 12.243 1.00 21.38 120 MET B O 1
ATOM 2828 N N . ASP B 1 121 ? 27.637 31.102 10.452 1.00 19.99 121 ASP B N 1
ATOM 2829 C CA . ASP B 1 121 ? 28.613 30.426 9.620 1.00 23.73 121 ASP B CA 1
ATOM 2830 C C . ASP B 1 121 ? 29.077 31.350 8.502 1.00 21.87 121 ASP B C 1
ATOM 2831 O O . ASP B 1 121 ? 28.271 31.861 7.728 1.00 24.65 121 ASP B O 1
ATOM 2836 N N . GLY B 1 122 ? 30.388 31.570 8.437 1.00 23.98 122 GLY B N 1
ATOM 2837 C CA . GLY B 1 122 ? 30.946 32.450 7.427 1.00 22.08 122 GLY B CA 1
ATOM 2838 C C . GLY B 1 122 ? 30.822 31.970 5.991 1.00 22.56 122 GLY B C 1
ATOM 2839 O O . GLY B 1 122 ? 30.674 32.784 5.072 1.00 20.16 122 GLY B O 1
ATOM 2840 N N . LYS B 1 123 ? 30.892 30.657 5.795 1.00 24.01 123 LYS B N 1
ATOM 2841 C CA . LYS B 1 123 ? 30.804 30.069 4.457 1.00 24.64 123 LYS B CA 1
ATOM 2842 C C . LYS B 1 123 ? 29.399 30.193 3.864 1.00 24.39 123 LYS B C 1
ATOM 2843 O O . LYS B 1 123 ? 29.212 30.830 2.825 1.00 25.09 123 LYS B O 1
ATOM 2849 N N . SER B 1 124 ? 28.414 29.594 4.525 1.00 25.58 124 SER B N 1
ATOM 2850 C CA . SER B 1 124 ? 27.034 29.649 4.044 1.00 25.77 124 SER B CA 1
ATOM 2851 C C . SER B 1 124 ? 26.350 30.964 4.415 1.00 26.40 124 SER B C 1
ATOM 2852 O O . SER B 1 124 ? 25.385 31.375 3.768 1.00 24.95 124 SER B O 1
ATOM 2855 N N . LEU B 1 125 ? 26.872 31.623 5.445 1.00 25.75 125 LEU B N 1
ATOM 2856 C CA . LEU B 1 125 ? 26.302 32.873 5.944 1.00 26.88 125 LEU B CA 1
ATOM 2857 C C . LEU B 1 125 ? 24.964 32.603 6.629 1.00 26.73 125 LEU B C 1
ATOM 2858 O O . LEU B 1 125 ? 24.187 33.524 6.868 1.00 28.77 125 LEU B O 1
ATOM 2863 N N . ASN B 1 126 ? 24.695 31.343 6.952 1.00 26.03 126 ASN B N 1
ATOM 2864 C CA . ASN B 1 126 ? 23.440 31.013 7.609 1.00 27.86 126 ASN B CA 1
ATOM 2865 C C . ASN B 1 126 ? 23.566 31.343 9.096 1.00 26.90 126 ASN B C 1
ATOM 2866 O O . ASN B 1 126 ? 24.674 31.506 9.625 1.00 27.37 126 ASN B O 1
ATOM 2871 N N . PHE B 1 127 ? 22.431 31.413 9.773 1.00 24.79 127 PHE B N 1
ATOM 2872 C CA . PHE B 1 127 ? 22.412 31.805 11.176 1.00 23.89 127 PHE B CA 1
ATOM 2873 C C . PHE B 1 127 ? 21.402 30.985 11.956 1.00 20.90 127 PHE B C 1
ATOM 2874 O O . PHE B 1 127 ? 20.428 30.491 11.388 1.00 23.85 127 PHE B O 1
ATOM 2882 N N . GLY B 1 128 ? 21.644 30.858 13.256 1.00 20.35 128 GLY B N 1
ATOM 2883 C CA . GLY B 1 128 ? 20.747 30.133 14.141 1.00 20.55 128 GLY B CA 1
ATOM 2884 C C . GLY B 1 128 ? 20.739 30.777 15.524 1.00 21.08 128 GLY B C 1
ATOM 2885 O O . GLY B 1 128 ? 21.796 31.154 16.032 1.00 19.82 128 GLY B O 1
ATOM 2886 N N . ALA B 1 129 ? 19.563 30.914 16.141 1.00 18.89 129 ALA B N 1
ATOM 2887 C CA . ALA B 1 129 ? 19.486 31.536 17.464 1.00 19.90 129 ALA B CA 1
ATOM 2888 C C . ALA B 1 129 ? 18.281 31.110 18.271 1.00 19.12 129 ALA B C 1
ATOM 2889 O O . ALA B 1 129 ? 17.251 30.714 17.719 1.00 19.63 129 ALA B O 1
ATOM 2891 N N . VAL B 1 130 ? 18.427 31.217 19.587 1.00 20.32 130 VAL B N 1
ATOM 2892 C CA . VAL B 1 130 ? 17.363 30.903 20.532 1.00 21.87 130 VAL B CA 1
ATOM 2893 C C . VAL B 1 130 ? 17.295 32.011 21.577 1.00 21.56 130 VAL B C 1
ATOM 2894 O O . VAL B 1 130 ? 18.320 32.524 22.011 1.00 21.81 130 VAL B O 1
ATOM 2898 N N . GLY B 1 131 ? 16.083 32.378 21.977 1.00 21.80 131 GLY B N 1
ATOM 2899 C CA . GLY B 1 131 ? 15.926 33.415 22.983 1.00 22.89 131 GLY B CA 1
ATOM 2900 C C . GLY B 1 131 ? 15.001 32.961 24.101 1.00 22.07 131 GLY B C 1
ATOM 2901 O O . GLY B 1 131 ? 14.079 32.177 23.863 1.00 20.58 131 GLY B O 1
ATOM 2902 N N . ALA B 1 132 ? 15.256 33.444 25.313 1.00 19.19 132 ALA B N 1
ATOM 2903 C CA . ALA B 1 132 ? 14.448 33.103 26.481 1.00 20.53 132 ALA B CA 1
ATOM 2904 C C . ALA B 1 132 ? 14.198 31.603 26.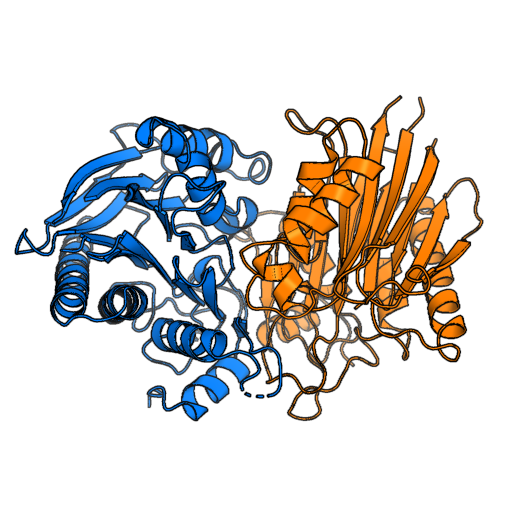556 1.00 22.09 132 ALA B C 1
ATOM 2905 O O . ALA B 1 132 ? 13.063 31.175 26.758 1.00 19.75 132 ALA B O 1
ATOM 2907 N N . LEU B 1 133 ? 15.258 30.817 26.389 1.00 21.01 133 LEU B N 1
ATOM 2908 C CA . LEU B 1 133 ? 15.155 29.365 26.432 1.00 24.01 133 LEU B CA 1
ATOM 2909 C C . LEU B 1 133 ? 15.500 28.795 27.809 1.00 24.81 133 LEU B C 1
ATOM 2910 O O . LEU B 1 133 ? 16.552 29.102 28.371 1.00 25.95 133 LEU B O 1
ATOM 2915 N N . SER B 1 134 ? 14.604 27.980 28.356 1.00 25.80 134 SER B N 1
ATOM 2916 C CA . SER B 1 134 ? 14.853 27.333 29.646 1.00 27.49 134 SER B CA 1
ATOM 2917 C C . SER B 1 134 ? 14.615 25.826 29.497 1.00 28.30 134 SER B C 1
ATOM 2918 O O . SER B 1 134 ? 14.024 25.383 28.511 1.00 28.14 134 SER B O 1
ATOM 2921 N N . GLY B 1 135 ? 15.099 25.044 30.457 1.00 29.04 135 GLY B N 1
ATOM 2922 C CA . GLY B 1 135 ? 14.910 23.604 30.396 1.00 31.63 135 GLY B CA 1
ATOM 2923 C C . GLY B 1 135 ? 15.909 22.845 29.536 1.00 32.68 135 GLY B C 1
ATOM 2924 O O . GLY B 1 135 ? 15.874 21.612 29.496 1.00 33.72 135 GLY B O 1
ATOM 2925 N N . ILE B 1 136 ? 16.788 23.568 28.842 1.00 31.70 136 ILE B N 1
ATOM 2926 C CA . ILE B 1 136 ? 17.805 22.951 27.987 1.00 31.77 136 ILE B CA 1
ATOM 2927 C C . ILE B 1 136 ? 19.201 23.178 28.587 1.00 31.67 136 ILE B C 1
ATOM 2928 O O . ILE B 1 136 ? 19.558 24.300 28.957 1.00 29.90 136 ILE B O 1
ATOM 2933 N N . LYS B 1 137 ? 19.992 22.113 28.671 1.00 31.42 137 LYS B N 1
ATOM 2934 C CA . LYS B 1 137 ? 21.327 22.206 29.255 1.00 31.43 137 LYS B CA 1
ATOM 2935 C C . LYS B 1 137 ? 22.267 23.124 28.480 1.00 30.09 137 LYS B C 1
ATOM 2936 O O . LYS B 1 137 ? 22.893 24.008 29.070 1.00 30.28 137 LYS B O 1
ATOM 2942 N N . ASN B 1 138 ? 22.367 22.909 27.171 1.00 29.57 138 ASN B N 1
ATOM 2943 C CA . ASN B 1 138 ? 23.234 23.720 26.319 1.00 29.31 138 ASN B CA 1
ATOM 2944 C C . ASN B 1 138 ? 22.459 24.475 25.242 1.00 28.01 138 ASN B C 1
ATOM 2945 O O . ASN B 1 138 ? 22.140 23.929 24.188 1.00 28.04 138 ASN B O 1
ATOM 2950 N N . PRO B 1 139 ? 22.151 25.753 25.496 1.00 26.92 139 PRO B N 1
ATOM 2951 C CA . PRO B 1 139 ? 21.410 26.562 24.523 1.00 26.22 139 PRO B CA 1
ATOM 2952 C C . PRO B 1 139 ? 22.110 26.685 23.164 1.00 25.37 139 PRO B C 1
ATOM 2953 O O . PRO B 1 139 ? 21.453 26.714 22.119 1.00 24.40 139 PRO B O 1
ATOM 2957 N N . VAL B 1 140 ? 23.439 26.761 23.165 1.00 22.93 140 VAL B N 1
ATOM 2958 C CA . VAL B 1 140 ? 24.157 26.892 21.903 1.00 22.49 140 VAL B CA 1
ATOM 2959 C C . VAL B 1 140 ? 23.916 25.678 21.000 1.00 24.81 140 VAL B C 1
ATOM 2960 O O . VAL B 1 140 ? 23.949 25.791 19.775 1.00 21.99 140 VAL B O 1
ATOM 2964 N N . SER B 1 141 ? 23.657 24.522 21.608 1.00 26.69 141 SER B N 1
ATOM 2965 C CA . SER B 1 141 ? 23.388 23.307 20.842 1.00 28.06 141 SER B CA 1
ATOM 2966 C C . SER B 1 141 ? 22.137 23.476 19.995 1.00 27.19 141 SER B C 1
ATOM 2967 O O . SER B 1 141 ? 22.074 23.000 18.864 1.00 27.90 141 SER B O 1
ATOM 2970 N N . VAL B 1 142 ? 21.135 24.140 20.558 1.00 24.58 142 VAL B N 1
ATOM 2971 C CA . VAL B 1 142 ? 19.885 24.361 19.849 1.00 23.98 142 VAL B CA 1
ATOM 2972 C C . VAL B 1 142 ? 20.112 25.335 18.705 1.00 22.49 142 VAL B C 1
ATOM 2973 O O . VAL B 1 142 ? 19.605 25.142 17.601 1.00 20.54 142 VAL B O 1
ATOM 2977 N N . ALA B 1 143 ? 20.888 26.383 18.967 1.00 22.94 143 ALA B N 1
ATOM 2978 C CA . ALA B 1 143 ? 21.178 27.376 17.933 1.00 21.96 143 ALA B CA 1
ATOM 2979 C C . ALA B 1 143 ? 21.901 26.701 16.769 1.00 20.96 143 ALA B C 1
ATOM 2980 O O . ALA B 1 143 ? 21.576 26.923 15.603 1.00 20.63 143 ALA B O 1
ATOM 2982 N N . ASN B 1 144 ? 22.882 25.867 17.093 1.00 24.03 144 ASN B N 1
ATOM 2983 C CA . ASN B 1 144 ? 23.655 25.153 16.078 1.00 25.40 144 ASN B CA 1
ATOM 2984 C C . ASN B 1 144 ? 22.761 24.233 15.251 1.00 25.44 144 ASN B C 1
ATOM 2985 O O . ASN B 1 144 ? 22.871 24.183 14.024 1.00 24.54 144 ASN B O 1
ATOM 2990 N N . ARG B 1 145 ? 21.864 23.515 15.920 1.00 26.06 145 ARG B N 1
ATOM 2991 C CA . ARG B 1 145 ? 20.953 22.622 15.216 1.00 28.50 145 ARG B CA 1
ATOM 2992 C C . ARG B 1 145 ? 20.019 23.397 14.299 1.00 27.30 145 ARG B C 1
ATOM 2993 O O . ARG B 1 145 ? 19.716 22.954 13.191 1.00 25.14 145 ARG B O 1
ATOM 3001 N N . LEU B 1 146 ? 19.551 24.552 14.763 1.00 27.16 146 LEU B N 1
ATOM 3002 C CA . LEU B 1 146 ? 18.660 25.368 13.951 1.00 26.71 146 LEU B CA 1
ATOM 3003 C C . LEU B 1 146 ? 19.391 25.776 12.681 1.00 26.06 146 LEU B C 1
ATOM 3004 O O . LEU B 1 146 ? 18.809 25.805 11.594 1.00 27.03 146 LEU B O 1
ATOM 3009 N N . LEU B 1 147 ? 20.675 26.082 12.823 1.00 25.48 147 LEU B N 1
ATOM 3010 C CA . LEU B 1 147 ? 21.488 26.485 11.682 1.00 27.71 147 LEU B CA 1
ATOM 3011 C C . LEU B 1 147 ? 21.697 25.313 10.720 1.00 28.09 147 LEU B C 1
ATOM 3012 O O . LEU B 1 147 ? 21.557 25.469 9.512 1.00 27.53 147 LEU B O 1
ATOM 3017 N N . CYS B 1 148 ? 22.031 24.146 11.261 1.00 31.00 148 CYS B N 1
ATOM 3018 C CA . CYS B 1 148 ?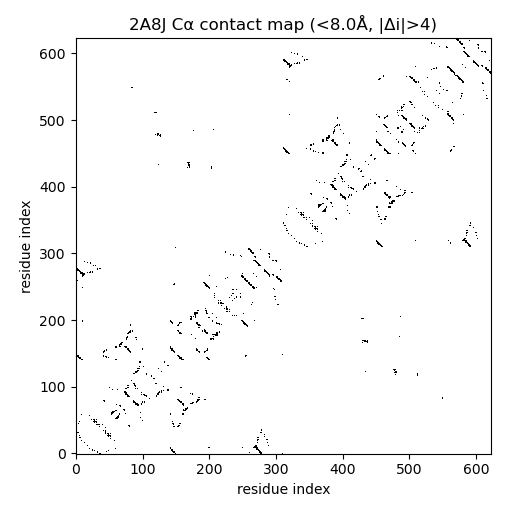 22.252 22.962 10.434 1.00 34.51 148 CYS B CA 1
ATOM 3019 C C . CYS B 1 148 ? 21.000 22.623 9.644 1.00 33.01 148 CYS B C 1
ATOM 3020 O O . CYS B 1 148 ? 21.052 22.420 8.435 1.00 31.99 148 CYS B O 1
ATOM 3023 N N . GLU B 1 149 ? 19.872 22.565 10.337 1.00 33.58 149 GLU B N 1
ATOM 3024 C CA . GLU B 1 149 ? 18.610 22.253 9.687 1.00 35.22 149 GLU B CA 1
ATOM 3025 C C . GLU B 1 149 ? 18.288 23.234 8.573 1.00 35.93 149 GLU B C 1
ATOM 3026 O O . GLU B 1 149 ? 17.799 22.839 7.518 1.00 35.21 149 GLU B O 1
ATOM 3032 N N . GLY B 1 150 ? 18.573 24.513 8.806 1.00 37.41 150 GLY B N 1
ATOM 3033 C CA . GLY B 1 150 ? 18.300 25.520 7.799 1.00 37.06 150 GLY B CA 1
ATOM 3034 C C . GLY B 1 150 ? 19.115 25.290 6.540 1.00 38.66 150 GLY B C 1
ATOM 3035 O O . GLY B 1 150 ? 18.628 25.484 5.427 1.00 39.18 150 GLY B O 1
ATOM 3036 N N . GLN B 1 151 ? 20.363 24.872 6.720 1.00 40.22 151 GLN B N 1
ATOM 3037 C CA . GLN B 1 151 ? 21.257 24.618 5.597 1.00 42.31 151 GLN B CA 1
ATOM 3038 C C . GLN B 1 151 ? 20.762 23.519 4.659 1.00 43.38 151 GLN B C 1
ATOM 3039 O O . GLN B 1 151 ? 21.136 23.492 3.486 1.00 43.85 151 GLN B O 1
ATOM 3045 N N . LYS B 1 152 ? 19.924 22.621 5.173 1.00 44.75 152 LYS B N 1
ATOM 3046 C CA . LYS B 1 152 ? 19.380 21.532 4.365 1.00 46.03 152 LYS B CA 1
ATOM 3047 C C . LYS B 1 152 ? 18.455 22.046 3.272 1.00 47.30 152 LYS B C 1
ATOM 3048 O O . LYS B 1 152 ? 18.409 21.485 2.175 1.00 49.84 152 LYS B O 1
ATOM 3054 N N . GLY B 1 153 ? 17.708 23.105 3.571 1.00 47.31 153 GLY B N 1
ATOM 3055 C CA . GLY B 1 153 ? 16.804 23.653 2.578 1.00 46.55 153 GLY B CA 1
ATOM 3056 C C . GLY B 1 153 ? 15.404 23.926 3.087 1.00 46.44 153 GLY B C 1
ATOM 3057 O O . GLY B 1 153 ? 15.075 23.637 4.237 1.00 46.35 153 GLY B O 1
ATOM 3058 N N . LYS B 1 154 ? 14.573 24.479 2.212 1.00 46.37 154 LYS B N 1
ATOM 3059 C CA . LYS B 1 154 ? 13.199 24.821 2.550 1.00 48.14 154 LYS B CA 1
ATOM 3060 C C . LYS B 1 154 ? 12.372 23.638 3.045 1.00 48.47 154 LYS B C 1
ATOM 3061 O O . LYS B 1 154 ? 12.511 22.516 2.558 1.00 48.38 154 LYS B O 1
ATOM 3067 N N . LEU B 1 155 ? 11.509 23.908 4.019 1.00 48.17 155 LEU B N 1
ATOM 3068 C CA . LEU B 1 155 ? 10.647 22.893 4.602 1.00 49.96 155 LEU B CA 1
ATOM 3069 C C . LEU B 1 155 ? 9.465 22.543 3.703 1.00 52.33 155 LEU B C 1
ATOM 3070 O O . LEU B 1 155 ? 8.819 21.508 3.894 1.00 53.35 155 LEU B O 1
ATOM 3075 N N . SER B 1 156 ? 9.176 23.403 2.730 1.00 53.15 156 SER B N 1
ATOM 3076 C CA . SER B 1 156 ? 8.055 23.166 1.823 1.00 54.78 156 SER B CA 1
ATOM 3077 C C . SER B 1 156 ? 8.253 23.823 0.462 1.00 54.92 156 SER B C 1
ATOM 3078 O O . SER B 1 156 ? 7.287 24.280 -0.155 1.00 54.86 156 SER B O 1
ATOM 3081 N N . ARG B 1 159 ? 9.218 26.883 1.963 1.00 45.20 159 ARG B N 1
ATOM 3082 C CA . ARG B 1 159 ? 9.339 27.777 3.111 1.00 44.96 159 ARG B CA 1
ATOM 3083 C C . ARG B 1 159 ? 10.678 27.628 3.814 1.00 44.32 159 ARG B C 1
ATOM 3084 O O . ARG B 1 159 ? 11.106 26.514 4.122 1.00 43.52 159 ARG B O 1
ATOM 3092 N N . ILE B 1 160 ? 11.330 28.755 4.083 1.00 42.49 160 ILE B N 1
ATOM 3093 C CA . ILE B 1 160 ? 12.617 28.726 4.759 1.00 40.13 160 ILE B CA 1
ATOM 3094 C C . ILE B 1 160 ? 12.418 28.258 6.195 1.00 38.32 160 ILE B C 1
ATOM 3095 O O . ILE B 1 160 ? 11.449 28.637 6.858 1.00 37.12 160 ILE B O 1
ATOM 3100 N N . PRO B 1 161 ? 13.322 27.396 6.683 1.00 36.14 161 PRO B N 1
ATOM 3101 C CA . PRO B 1 161 ? 13.205 26.902 8.052 1.00 35.06 161 PRO B CA 1
ATOM 3102 C C . PRO B 1 161 ? 13.389 28.090 8.985 1.00 32.80 161 PRO B C 1
ATOM 3103 O O . PRO B 1 161 ? 13.878 29.139 8.574 1.00 32.42 161 PRO B O 1
ATOM 3107 N N . PRO B 1 162 ? 12.993 27.941 10.251 1.00 30.73 162 PRO B N 1
ATOM 3108 C CA . PRO B 1 162 ? 13.144 29.050 11.191 1.00 29.15 162 PRO B CA 1
ATOM 3109 C C . PRO B 1 162 ? 14.589 29.195 11.671 1.00 28.48 162 PRO B C 1
ATOM 3110 O O . PRO B 1 162 ? 15.267 28.199 11.925 1.00 24.69 162 PRO B O 1
ATOM 3114 N N . CYS B 1 163 ? 15.067 30.432 11.781 1.00 26.83 163 CYS B N 1
ATOM 3115 C CA . CYS B 1 163 ? 16.425 30.637 12.262 1.00 25.81 163 CYS B CA 1
ATOM 3116 C C . CYS B 1 163 ? 16.432 31.137 13.701 1.00 23.34 163 CYS B C 1
ATOM 3117 O O . CYS B 1 163 ? 17.442 31.050 14.385 1.00 21.42 163 CYS B O 1
ATOM 3120 N N . PHE B 1 164 ? 15.288 31.624 14.170 1.00 23.60 164 PHE B N 1
ATOM 3121 C CA . PHE B 1 164 ? 15.195 32.164 15.524 1.00 21.08 164 PHE B CA 1
ATOM 3122 C C . PHE B 1 164 ? 13.922 31.717 16.225 1.00 20.44 164 PHE B C 1
ATOM 3123 O O . PHE B 1 164 ? 12.818 32.076 15.796 1.00 20.70 164 PHE B O 1
ATOM 3131 N N . LEU B 1 165 ? 14.085 30.926 17.290 1.00 20.59 165 LEU B N 1
ATOM 3132 C CA . LEU B 1 165 ? 12.970 30.426 18.102 1.00 20.56 165 LEU B CA 1
ATOM 3133 C C . LEU B 1 165 ? 13.122 30.916 19.549 1.00 21.15 165 LEU B C 1
ATOM 3134 O O . LEU B 1 165 ? 14.245 31.079 20.041 1.00 19.43 165 LEU B O 1
ATOM 3139 N N . VAL B 1 166 ? 12.002 31.140 20.231 1.00 21.67 166 VAL B N 1
ATOM 3140 C CA . VAL B 1 166 ? 12.050 31.587 21.625 1.00 21.61 166 VAL B CA 1
ATOM 3141 C C . VAL B 1 166 ? 11.094 30.815 22.536 1.00 22.62 166 VAL B C 1
ATOM 3142 O O . VAL B 1 166 ? 10.210 30.097 22.071 1.00 21.55 166 VAL B O 1
ATOM 3146 N N . GLY B 1 167 ? 11.288 30.988 23.839 1.00 25.58 167 GLY B N 1
ATOM 3147 C CA . GLY B 1 167 ? 10.440 30.360 24.838 1.00 28.56 167 GLY B CA 1
ATOM 3148 C C . GLY B 1 167 ? 10.114 28.885 24.696 1.00 29.66 167 GLY B C 1
ATOM 3149 O O . GLY B 1 167 ? 10.926 28.085 24.237 1.00 30.22 167 GLY B O 1
ATOM 3150 N N . GLU B 1 168 ? 8.906 28.532 25.122 1.00 31.46 168 GLU B N 1
ATOM 3151 C CA . GLU B 1 168 ? 8.404 27.162 25.077 1.00 32.07 168 GLU B CA 1
ATOM 3152 C C . GLU B 1 168 ? 8.557 26.561 23.683 1.00 30.73 168 GLU B C 1
ATOM 3153 O O . GLU B 1 168 ? 8.935 25.402 23.535 1.00 30.00 168 GLU B O 1
ATOM 3159 N N . GLY B 1 169 ? 8.258 27.354 22.662 1.00 29.49 169 GLY B N 1
ATOM 3160 C CA . GLY B 1 169 ? 8.385 26.872 21.300 1.00 29.04 169 GLY B CA 1
ATOM 3161 C C . GLY B 1 169 ? 9.805 26.421 20.997 1.00 30.76 169 GLY B C 1
ATOM 3162 O O . GLY B 1 169 ? 10.007 25.439 20.274 1.00 28.41 169 GLY B O 1
ATOM 3163 N N . ALA B 1 170 ? 10.784 27.146 21.543 1.00 30.72 170 ALA B N 1
ATOM 3164 C CA . ALA B 1 170 ? 12.200 26.830 21.345 1.00 30.38 170 ALA B CA 1
ATOM 3165 C C . ALA B 1 170 ? 12.517 25.527 22.074 1.00 31.25 170 ALA B C 1
ATOM 3166 O O . ALA B 1 170 ? 13.216 24.654 21.557 1.00 31.41 170 ALA B O 1
ATOM 3168 N N . TYR B 1 171 ? 11.991 25.409 23.286 1.00 32.78 171 TYR B N 1
ATOM 3169 C CA . TYR B 1 171 ? 12.187 24.220 24.094 1.00 33.83 171 TYR B CA 1
ATOM 3170 C C . TYR B 1 171 ? 11.614 22.992 23.373 1.00 34.33 171 TYR B C 1
ATOM 3171 O O . TYR B 1 171 ? 12.275 21.959 23.260 1.00 33.76 171 TYR B O 1
ATOM 3180 N N . ARG B 1 172 ? 10.383 23.117 22.886 1.00 35.53 172 ARG B N 1
ATOM 3181 C CA . ARG B 1 172 ? 9.719 22.020 22.180 1.00 36.23 172 ARG B CA 1
ATOM 3182 C C . ARG B 1 172 ? 10.519 21.591 20.953 1.00 35.57 172 ARG B C 1
ATOM 3183 O O . ARG B 1 172 ? 10.714 20.397 20.714 1.00 34.88 172 ARG B O 1
ATOM 3191 N N . TRP B 1 173 ? 10.975 22.569 20.172 1.00 34.15 173 TRP B N 1
ATOM 3192 C CA . TRP B 1 173 ? 11.746 22.279 18.968 1.00 33.08 173 TRP B CA 1
ATOM 3193 C C . TRP B 1 173 ? 13.020 21.524 19.360 1.00 33.33 173 TRP B C 1
ATOM 3194 O O . TRP B 1 173 ? 13.423 20.565 18.695 1.00 32.32 173 TRP B O 1
ATOM 3205 N N . ALA B 1 174 ? 13.632 21.952 20.458 1.00 34.18 174 ALA B N 1
ATOM 3206 C CA . ALA B 1 174 ? 14.856 21.331 20.954 1.00 36.10 174 ALA B CA 1
ATOM 3207 C C . ALA B 1 174 ? 14.653 19.843 21.249 1.00 38.21 174 ALA B C 1
ATOM 3208 O O . ALA B 1 174 ? 15.332 18.983 20.684 1.00 37.84 174 ALA B O 1
ATOM 3210 N N . VAL B 1 175 ? 13.712 19.554 22.141 1.00 40.95 175 VAL B N 1
ATOM 3211 C CA . VAL B 1 175 ? 13.404 18.185 22.532 1.00 41.81 175 VAL B CA 1
ATOM 3212 C C . VAL B 1 175 ? 13.015 17.309 21.347 1.00 43.65 175 VAL B C 1
ATOM 3213 O O . VAL B 1 175 ? 13.424 16.150 21.268 1.00 44.04 175 VAL B O 1
ATOM 3217 N N . ASP B 1 176 ? 12.229 17.858 20.425 1.00 45.07 176 ASP B N 1
ATOM 3218 C CA . ASP B 1 176 ? 11.799 17.098 19.256 1.00 46.02 176 ASP B CA 1
ATOM 3219 C C . ASP B 1 176 ? 12.928 16.873 18.263 1.00 45.71 176 ASP B C 1
ATOM 3220 O O . ASP B 1 176 ? 12.744 16.197 17.252 1.00 47.11 176 ASP B O 1
ATOM 3225 N N . HIS B 1 177 ? 14.094 17.445 18.544 1.00 44.94 177 HIS B N 1
ATOM 3226 C CA . HIS B 1 177 ? 15.243 17.275 17.666 1.00 43.58 177 HIS B CA 1
ATOM 3227 C C . HIS B 1 177 ? 16.404 16.589 18.374 1.00 43.79 177 HIS B C 1
ATOM 3228 O O . HIS B 1 177 ? 17.550 16.656 17.925 1.00 43.67 177 HIS B O 1
ATOM 3235 N N . GLY B 1 178 ? 16.091 15.933 19.489 1.00 43.94 178 GLY B N 1
ATOM 3236 C CA . GLY B 1 178 ? 17.096 15.200 20.236 1.00 45.29 178 GLY B CA 1
ATOM 3237 C C . GLY B 1 178 ? 18.030 15.955 21.162 1.00 45.65 178 GLY B C 1
ATOM 3238 O O . GLY B 1 178 ? 19.031 15.393 21.605 1.00 45.57 178 GLY B O 1
ATOM 3239 N N . ILE B 1 179 ? 17.730 17.211 21.467 1.00 45.62 179 ILE B N 1
ATOM 3240 C CA . ILE B 1 179 ? 18.597 17.965 22.364 1.00 46.47 179 ILE B CA 1
ATOM 3241 C C . ILE B 1 179 ? 18.193 17.693 23.813 1.00 47.69 179 ILE B C 1
ATOM 3242 O O . ILE B 1 179 ? 17.030 17.848 24.185 1.00 48.26 179 ILE B O 1
ATOM 3247 N N . PRO B 1 180 ? 19.159 17.275 24.648 1.00 48.81 180 PRO B N 1
ATOM 3248 C CA . PRO B 1 180 ? 18.950 16.963 26.066 1.00 49.90 180 PRO B CA 1
ATOM 3249 C C . PRO B 1 180 ? 18.520 18.116 26.974 1.00 51.04 180 PRO B C 1
ATOM 3250 O O . PRO B 1 180 ? 19.118 19.192 26.977 1.00 50.13 180 PRO B O 1
ATOM 3254 N N . SER B 1 181 ? 17.476 17.862 27.755 1.00 52.28 181 SER B N 1
ATOM 3255 C CA . SER B 1 181 ? 16.946 18.841 28.690 1.00 54.06 181 SER B CA 1
ATOM 3256 C C . SER B 1 181 ? 17.654 18.679 30.031 1.00 55.75 181 SER B C 1
ATOM 3257 O O . SER B 1 181 ? 18.431 17.742 30.216 1.00 56.57 181 SER B O 1
ATOM 3260 N N . CYS B 1 182 ? 17.390 19.592 30.960 1.00 56.80 182 CYS B N 1
ATOM 3261 C CA . CYS B 1 182 ? 18.015 19.540 32.277 1.00 58.22 182 CYS B CA 1
ATOM 3262 C C . CYS B 1 182 ? 16.975 19.412 33.389 1.00 58.68 182 CYS B C 1
ATOM 3263 O O . CYS B 1 182 ? 17.056 18.512 34.229 1.00 59.16 182 CYS B O 1
ATOM 3266 N N . THR B 1 234 ? 28.072 35.873 30.118 1.00 26.04 234 THR B N 1
ATOM 3267 C CA . THR B 1 234 ? 28.093 35.658 28.678 1.00 24.65 234 THR B CA 1
ATOM 3268 C C . THR B 1 234 ? 29.429 35.067 28.235 1.00 23.28 234 THR B C 1
ATOM 3269 O O . THR B 1 234 ? 30.486 35.479 28.710 1.00 24.25 234 THR B O 1
ATOM 3273 N N . VAL B 1 235 ? 29.369 34.102 27.322 1.00 21.16 235 VAL B N 1
ATOM 3274 C CA . VAL B 1 235 ? 30.565 33.448 26.799 1.00 20.54 235 VAL B CA 1
ATOM 3275 C C . VAL B 1 235 ? 30.496 33.457 25.271 1.00 19.13 235 VAL B C 1
ATOM 3276 O O . VAL B 1 235 ? 29.414 33.573 24.695 1.00 19.38 235 VAL B O 1
ATOM 3280 N N . GLY B 1 236 ? 31.646 33.332 24.619 1.00 20.02 236 GLY B N 1
ATOM 3281 C CA . GLY B 1 236 ? 31.653 33.333 23.168 1.00 21.41 236 GLY B CA 1
ATOM 3282 C C . GLY B 1 236 ? 32.898 32.725 22.561 1.00 23.39 236 GLY B C 1
ATOM 3283 O O . GLY B 1 236 ? 33.830 32.333 23.267 1.00 24.06 236 GLY B O 1
ATOM 3284 N N . ALA B 1 237 ? 32.915 32.652 21.237 1.00 24.26 237 ALA B N 1
ATOM 3285 C CA . ALA B 1 237 ? 34.044 32.081 20.531 1.00 24.04 237 ALA B CA 1
ATOM 3286 C C . ALA B 1 237 ? 34.000 32.388 19.050 1.00 23.23 237 ALA B C 1
ATOM 3287 O O . ALA B 1 237 ? 32.926 32.536 18.455 1.00 21.60 237 ALA B O 1
ATOM 3289 N N . VAL B 1 238 ? 35.188 32.488 18.470 1.00 23.22 238 VAL B N 1
ATOM 3290 C CA . VAL B 1 238 ? 35.353 32.725 17.048 1.00 22.45 238 VAL B CA 1
ATOM 3291 C C . VAL B 1 238 ? 36.369 31.690 16.591 1.00 23.48 238 VAL B C 1
ATOM 3292 O O . VAL B 1 238 ? 37.358 31.426 17.285 1.00 22.58 238 VAL B O 1
ATOM 3296 N N . VAL B 1 239 ? 36.111 31.095 15.433 1.00 24.26 239 VAL B N 1
ATOM 3297 C CA . VAL B 1 239 ? 36.986 30.069 14.895 1.00 26.33 239 VAL B CA 1
ATOM 3298 C C . VAL B 1 239 ? 37.226 30.235 13.405 1.00 25.71 239 VAL B C 1
ATOM 3299 O O . VAL B 1 239 ? 36.398 30.781 12.677 1.00 25.66 239 VAL B O 1
ATOM 3303 N N . VAL B 1 240 ? 38.387 29.766 12.967 1.00 26.24 240 VAL B N 1
ATOM 3304 C CA . VAL B 1 240 ? 38.746 29.781 11.559 1.00 26.24 240 VAL B CA 1
ATOM 3305 C C . VAL B 1 240 ? 39.417 28.431 11.309 1.00 26.37 240 VAL B C 1
ATOM 3306 O O . VAL B 1 240 ? 40.239 27.987 12.116 1.00 26.88 240 VAL B O 1
ATOM 3310 N N . ASP B 1 241 ? 39.034 27.748 10.233 1.00 27.70 241 ASP B N 1
ATOM 3311 C CA . ASP B 1 241 ? 39.648 26.457 9.938 1.00 31.37 241 ASP B CA 1
ATOM 3312 C C . ASP B 1 241 ? 40.812 26.674 8.977 1.00 33.10 241 ASP B C 1
ATOM 3313 O O . ASP B 1 241 ? 40.991 27.778 8.461 1.00 31.84 241 ASP B O 1
ATOM 3318 N N . HIS B 1 242 ? 41.602 25.629 8.746 1.00 36.20 242 HIS B N 1
ATOM 3319 C CA . HIS B 1 242 ? 42.767 25.724 7.869 1.00 38.37 242 HIS B CA 1
ATOM 3320 C C . HIS B 1 242 ? 42.432 26.247 6.481 1.00 39.38 242 HIS B C 1
ATOM 3321 O O . HIS B 1 242 ? 43.294 26.803 5.801 1.00 40.07 242 HIS B O 1
ATOM 3328 N N . GLU B 1 243 ? 41.181 26.084 6.060 1.00 38.53 243 GLU B N 1
ATOM 3329 C CA . GLU B 1 243 ? 40.781 26.549 4.739 1.00 38.78 243 GLU B CA 1
ATOM 3330 C C . GLU B 1 243 ? 40.350 28.016 4.707 1.00 36.54 243 GLU B C 1
ATOM 3331 O O . GLU B 1 243 ? 40.175 28.590 3.637 1.00 36.40 243 GLU B O 1
ATOM 3337 N N . GLY B 1 244 ? 40.182 28.628 5.876 1.00 35.14 244 GLY B N 1
ATOM 3338 C CA . GLY B 1 244 ? 39.779 30.026 5.906 1.00 32.70 244 GLY B CA 1
ATOM 3339 C C . GLY B 1 244 ? 38.300 30.290 6.159 1.00 29.31 244 GLY B C 1
ATOM 3340 O O . GLY B 1 244 ? 37.848 31.422 6.027 1.00 28.17 244 GLY B O 1
ATOM 3341 N N . ASN B 1 245 ? 37.541 29.250 6.493 1.00 28.61 245 ASN B N 1
ATOM 3342 C CA . ASN B 1 245 ? 36.119 29.409 6.790 1.00 26.76 245 ASN B CA 1
ATOM 3343 C C . ASN B 1 245 ? 36.050 29.824 8.251 1.00 24.97 245 ASN B C 1
ATOM 3344 O O . ASN B 1 245 ? 36.720 29.228 9.093 1.00 23.99 245 ASN B O 1
ATOM 3349 N N . VAL B 1 246 ? 35.241 30.833 8.552 1.00 22.83 246 VAL B N 1
ATOM 3350 C CA . VAL B 1 246 ? 35.116 31.307 9.924 1.00 19.57 246 VAL B CA 1
ATOM 3351 C C . VAL B 1 246 ? 33.723 31.036 10.471 1.00 19.98 246 VAL B C 1
ATOM 3352 O O . VAL B 1 246 ? 32.769 30.829 9.711 1.00 19.19 246 VAL B O 1
ATOM 3356 N N . ALA B 1 247 ? 33.625 31.005 11.800 1.00 19.64 247 ALA B N 1
ATOM 3357 C CA . ALA B 1 247 ? 32.360 30.801 12.489 1.00 19.26 247 ALA B CA 1
ATOM 3358 C C . ALA B 1 247 ? 32.404 31.561 13.807 1.00 18.32 247 ALA B C 1
ATOM 3359 O O . ALA B 1 247 ? 33.480 31.834 14.340 1.00 18.88 247 ALA B O 1
ATOM 3361 N N . ALA B 1 248 ? 31.230 31.885 14.338 1.00 18.34 248 ALA B N 1
ATOM 3362 C CA . ALA B 1 248 ? 31.152 32.624 15.585 1.00 19.64 248 ALA B CA 1
ATOM 3363 C C . ALA B 1 248 ? 29.899 32.270 16.371 1.00 19.61 248 ALA B C 1
ATOM 3364 O O . ALA B 1 248 ? 28.881 31.872 15.801 1.00 22.47 248 ALA B O 1
ATOM 3366 N N . ALA B 1 249 ? 29.971 32.425 17.688 1.00 18.89 249 ALA B N 1
ATOM 3367 C CA . ALA B 1 249 ? 28.833 32.107 18.525 1.00 19.51 249 ALA B CA 1
ATOM 3368 C C . ALA B 1 249 ? 28.931 32.798 19.870 1.00 17.38 249 ALA B C 1
ATOM 3369 O O . ALA B 1 249 ? 30.006 33.214 20.297 1.00 17.21 249 ALA B O 1
ATOM 3371 N N . VAL B 1 250 ? 27.791 32.876 20.542 1.00 17.14 250 VAL B N 1
ATOM 3372 C CA . VAL B 1 250 ? 27.709 33.510 21.842 1.00 18.81 250 VAL B CA 1
ATOM 3373 C C . VAL B 1 250 ? 26.562 32.835 22.599 1.00 18.28 250 VAL B C 1
ATOM 3374 O O . VAL B 1 250 ? 25.618 32.353 21.985 1.00 19.03 250 VAL B O 1
ATOM 3378 N N . SER B 1 251 ? 26.664 32.784 23.926 1.00 20.60 251 SER B N 1
ATOM 3379 C CA . SER B 1 251 ? 25.634 32.177 24.782 1.00 21.21 251 SER B CA 1
ATOM 3380 C C . SER B 1 251 ? 25.590 32.965 26.092 1.00 20.57 251 SER B C 1
ATOM 3381 O O . SER B 1 251 ? 26.635 33.338 26.614 1.00 19.86 251 SER B O 1
ATOM 3384 N N . SER B 1 252 ? 24.392 33.210 26.627 1.00 20.32 252 SER B N 1
ATOM 3385 C CA . SER B 1 252 ? 24.270 33.998 27.855 1.00 21.02 252 SER B CA 1
ATOM 3386 C C . SER B 1 252 ? 23.016 33.700 28.684 1.00 21.12 252 SER B C 1
ATOM 3387 O O . SER B 1 252 ? 22.006 33.214 28.166 1.00 23.47 252 SER B O 1
ATOM 3390 N N . GLY B 1 253 ? 23.095 34.007 29.977 1.00 21.57 253 GLY B N 1
ATOM 3391 C CA . GLY B 1 253 ? 21.966 33.819 30.869 1.00 20.47 253 GLY B CA 1
ATOM 3392 C C . GLY B 1 253 ? 21.249 35.150 30.990 1.00 22.29 253 GLY B C 1
ATOM 3393 O O . GLY B 1 253 ? 20.162 35.246 31.555 1.00 23.06 253 GLY B O 1
ATOM 3394 N N . GLY B 1 254 ? 21.861 36.188 30.431 1.00 22.17 254 GLY B N 1
ATOM 3395 C CA . GLY B 1 254 ? 21.263 37.510 30.480 1.00 23.75 254 GLY B CA 1
ATOM 3396 C C . GLY B 1 254 ? 21.390 38.215 31.820 1.00 24.34 254 GLY B C 1
ATOM 3397 O O . GLY B 1 254 ? 22.038 37.733 32.748 1.00 18.56 254 GLY B O 1
ATOM 3398 N N . LEU B 1 255 ? 20.758 39.380 31.893 1.00 25.93 255 LEU B N 1
ATOM 3399 C CA . LEU B 1 255 ? 20.751 40.227 33.075 1.00 28.74 255 LEU B CA 1
ATOM 3400 C C . LEU B 1 255 ? 20.190 39.528 34.317 1.00 27.73 255 LEU B C 1
ATOM 3401 O O . LEU B 1 255 ? 19.146 38.889 34.264 1.00 26.59 255 LEU B O 1
ATOM 3406 N N . ALA B 1 256 ? 20.896 39.653 35.434 1.00 27.00 256 ALA B N 1
ATOM 3407 C CA . ALA B 1 256 ? 20.441 39.047 36.682 1.00 26.26 256 ALA B CA 1
ATOM 3408 C C . ALA B 1 256 ? 19.061 39.608 37.044 1.00 24.03 256 ALA B C 1
ATOM 3409 O O . ALA B 1 256 ? 18.809 40.802 36.893 1.00 23.82 256 ALA B O 1
ATOM 3411 N N . LEU B 1 257 ? 18.169 38.736 37.499 1.00 23.64 257 LEU B N 1
ATOM 3412 C CA . LEU B 1 257 ? 16.811 39.130 37.888 1.00 24.00 257 LEU B CA 1
ATOM 3413 C C . LEU B 1 257 ? 16.021 39.831 36.778 1.00 25.43 257 LEU B C 1
ATOM 3414 O O . LEU B 1 257 ? 15.159 40.658 37.057 1.00 25.09 257 LEU B O 1
ATOM 3419 N N . LYS B 1 258 ? 16.308 39.486 35.523 1.00 25.03 258 LYS B N 1
ATOM 3420 C CA . LYS B 1 258 ? 15.612 40.086 34.384 1.00 25.14 258 LYS B CA 1
ATOM 3421 C C . LYS B 1 258 ? 14.148 39.660 34.370 1.00 24.96 258 LYS B C 1
ATOM 3422 O O . LYS B 1 258 ? 13.797 38.601 34.885 1.00 23.70 258 LYS B O 1
ATOM 3428 N N . HIS B 1 259 ? 13.295 40.497 33.789 1.00 24.99 259 HIS B N 1
ATOM 3429 C CA . HIS B 1 259 ? 11.886 40.166 33.685 1.00 26.31 259 HIS B CA 1
ATOM 3430 C C . HIS B 1 259 ? 11.848 38.942 32.776 1.00 28.32 259 HIS B C 1
ATOM 3431 O O . HIS B 1 259 ? 12.659 38.834 31.854 1.00 26.02 259 HIS B O 1
ATOM 3438 N N . PRO B 1 260 ? 10.936 37.993 33.044 1.00 27.21 260 PRO B N 1
ATOM 3439 C CA . PRO B 1 260 ? 10.838 36.794 32.211 1.00 27.28 260 PRO B CA 1
ATOM 3440 C C . PRO B 1 260 ? 10.618 37.213 30.763 1.00 26.12 260 PRO B C 1
ATOM 3441 O O . PRO B 1 260 ? 9.919 38.201 30.494 1.00 25.18 260 PRO B O 1
ATOM 3445 N N . GLY B 1 261 ? 11.240 36.484 29.842 1.00 24.78 261 GLY B N 1
ATOM 3446 C CA . GLY B 1 261 ? 11.086 36.779 28.430 1.00 23.65 261 GLY B CA 1
ATOM 3447 C C . GLY B 1 261 ? 11.933 37.918 27.898 1.00 23.57 261 GLY B C 1
ATOM 3448 O O . GLY B 1 261 ? 11.809 38.285 26.723 1.00 21.62 261 GLY B O 1
ATOM 3449 N N . ARG B 1 262 ? 12.774 38.500 28.749 1.00 22.81 262 ARG B N 1
ATOM 3450 C CA . ARG B 1 262 ? 13.634 39.586 28.300 1.00 23.77 262 ARG B CA 1
ATOM 3451 C C . ARG B 1 262 ? 14.745 38.934 27.483 1.00 22.65 262 ARG B C 1
ATOM 3452 O O . ARG B 1 262 ? 15.459 38.058 27.972 1.00 23.17 262 ARG B O 1
ATOM 3460 N N . VAL B 1 263 ? 14.859 39.350 26.228 1.00 22.30 263 VAL B N 1
ATOM 3461 C CA . VAL B 1 263 ? 15.850 38.799 25.319 1.00 21.14 263 VAL B CA 1
ATOM 3462 C C . VAL B 1 263 ? 16.899 39.848 25.040 1.00 22.60 263 VAL B C 1
ATOM 3463 O O . VAL B 1 263 ? 16.577 41.006 24.737 1.00 21.92 263 VAL B O 1
ATOM 3467 N N . GLY B 1 264 ? 18.155 39.432 25.149 1.00 21.86 264 GLY B N 1
ATOM 3468 C CA . GLY B 1 264 ? 19.266 40.333 24.922 1.00 21.94 264 GLY B CA 1
ATOM 3469 C C . GLY B 1 264 ? 20.052 40.084 23.642 1.00 21.61 264 GLY B C 1
ATOM 3470 O O . GLY B 1 264 ? 19.608 39.392 22.723 1.00 19.75 264 GLY B O 1
ATOM 3471 N N . GLN B 1 265 ? 21.248 40.651 23.610 1.00 21.23 265 GLN B N 1
ATOM 3472 C CA . GLN B 1 265 ? 22.146 40.570 22.470 1.00 21.87 265 GLN B CA 1
ATOM 3473 C C . GLN B 1 265 ? 22.581 39.176 22.002 1.00 18.13 265 GLN B C 1
ATOM 3474 O O . GLN B 1 265 ? 22.783 38.978 20.806 1.00 20.22 265 GLN B O 1
ATOM 3480 N N . ALA B 1 266 ? 22.727 38.213 22.911 1.00 16.95 266 ALA B N 1
ATOM 3481 C CA . ALA B 1 266 ? 23.179 36.878 22.503 1.00 18.49 266 ALA B CA 1
ATOM 3482 C C . ALA B 1 266 ? 22.230 36.145 21.552 1.00 18.75 266 ALA B C 1
ATOM 3483 O O . ALA B 1 266 ? 22.611 35.154 20.927 1.00 17.73 266 ALA B O 1
ATOM 3485 N N . ALA B 1 267 ? 21.002 36.631 21.436 1.00 17.66 267 ALA B N 1
ATOM 3486 C CA . ALA B 1 267 ? 20.008 35.989 20.578 1.00 18.53 267 ALA B CA 1
ATOM 3487 C C . ALA B 1 267 ? 19.744 36.750 19.294 1.00 19.44 267 ALA B C 1
ATOM 3488 O O . ALA B 1 267 ? 19.079 36.244 18.392 1.00 21.75 267 ALA B O 1
ATOM 3490 N N . LEU B 1 268 ? 20.264 37.962 19.203 1.00 20.16 268 LEU B N 1
ATOM 3491 C CA . LEU B 1 268 ? 19.969 38.785 18.046 1.00 20.13 268 LEU B CA 1
ATOM 3492 C C . LEU B 1 268 ? 20.989 38.852 16.927 1.00 19.70 268 LEU B C 1
ATOM 3493 O O . LEU B 1 268 ? 22.170 39.122 17.144 1.00 19.07 268 LEU B O 1
ATOM 3498 N N . TYR B 1 269 ? 20.488 38.614 15.719 1.00 18.66 269 TYR B N 1
ATOM 3499 C CA . TYR B 1 269 ? 21.282 38.644 14.500 1.00 18.33 269 TYR B CA 1
ATOM 3500 C C . TYR B 1 269 ? 22.009 39.976 14.379 1.00 19.13 269 TYR B C 1
ATOM 3501 O O . TYR B 1 269 ? 21.410 41.039 14.564 1.00 20.05 269 TYR B O 1
ATOM 3510 N N . GLY B 1 270 ? 23.301 39.909 14.073 1.00 16.92 270 GLY B N 1
ATOM 3511 C CA . GLY B 1 270 ? 24.100 41.112 13.917 1.00 19.57 270 GLY B CA 1
ATOM 3512 C C . GLY B 1 270 ? 24.604 41.739 15.206 1.00 18.64 270 GLY B C 1
ATOM 3513 O O . GLY B 1 270 ? 25.533 42.529 15.180 1.00 19.11 270 GLY B O 1
ATOM 3514 N N . CYS B 1 271 ? 24.010 41.373 16.334 1.00 18.69 271 CYS B N 1
ATOM 3515 C CA . CYS B 1 271 ? 24.393 41.948 17.619 1.00 19.40 271 CYS B CA 1
ATOM 3516 C C . CYS B 1 271 ? 25.337 41.110 18.477 1.00 17.37 271 CYS B C 1
ATOM 3517 O O . CYS B 1 271 ? 26.376 41.602 18.921 1.00 19.18 271 CYS B O 1
ATOM 3520 N N . GLY B 1 272 ? 24.973 39.853 18.706 1.00 16.57 272 GLY B N 1
ATOM 3521 C CA . GLY B 1 272 ? 25.774 38.969 19.533 1.00 17.80 272 GLY B CA 1
ATOM 3522 C C . GLY B 1 272 ? 27.011 38.391 18.860 1.00 18.21 272 GLY B C 1
ATOM 3523 O O . GLY B 1 272 ? 28.065 38.317 19.485 1.00 18.88 272 GLY B O 1
ATOM 3524 N N . CYS B 1 273 ? 26.882 37.942 17.610 1.00 18.07 273 CYS B N 1
ATOM 3525 C CA . CYS B 1 273 ? 28.024 37.403 16.879 1.00 15.64 273 CYS B CA 1
ATOM 3526 C C . CYS B 1 273 ? 27.860 37.643 15.386 1.00 17.60 273 CYS B C 1
ATOM 3527 O O . CYS B 1 273 ? 26.772 37.976 14.918 1.00 17.13 273 CYS B O 1
ATOM 3530 N N . TRP B 1 274 ? 28.951 37.462 14.645 1.00 15.66 274 TRP B N 1
ATOM 3531 C CA . TRP B 1 274 ? 28.939 37.640 13.208 1.00 17.91 274 TRP B CA 1
ATOM 3532 C C . TRP B 1 274 ? 30.038 36.756 12.613 1.00 19.23 274 TRP B C 1
ATOM 3533 O O . TRP B 1 274 ? 31.072 36.521 13.243 1.00 16.62 274 TRP B O 1
ATOM 3544 N N . ALA B 1 275 ? 29.798 36.231 11.419 1.00 19.13 275 ALA B N 1
ATOM 3545 C CA . ALA B 1 275 ? 30.798 35.399 10.755 1.00 21.11 275 ALA B CA 1
ATOM 3546 C C . ALA B 1 275 ? 30.534 35.555 9.274 1.00 20.42 275 ALA B C 1
ATOM 3547 O O . ALA B 1 275 ? 29.411 35.341 8.806 1.00 18.96 275 ALA B O 1
ATOM 3549 N N . GLU B 1 276 ? 31.573 35.931 8.538 1.00 20.48 276 GLU B N 1
ATOM 3550 C CA . GLU B 1 276 ? 31.434 36.182 7.115 1.00 20.45 276 GLU B CA 1
ATOM 3551 C C . GLU B 1 276 ? 32.758 35.926 6.394 1.00 20.32 276 GLU B C 1
ATOM 3552 O O . GLU B 1 276 ? 33.750 36.608 6.657 1.00 19.82 276 GLU B O 1
ATOM 3558 N N . ASN B 1 277 ? 32.779 34.932 5.507 1.00 21.87 277 ASN B N 1
ATOM 3559 C CA . ASN B 1 277 ? 33.989 34.613 4.739 1.00 23.06 277 ASN B CA 1
ATOM 3560 C C . ASN B 1 277 ? 34.294 35.742 3.759 1.00 25.21 277 ASN B C 1
ATOM 3561 O O . ASN B 1 277 ? 33.410 36.538 3.417 1.00 23.34 277 ASN B O 1
ATOM 3566 N N . THR B 1 278 ? 35.536 35.796 3.280 1.00 27.92 278 THR B N 1
ATOM 3567 C CA . THR B 1 278 ? 35.913 36.830 2.319 1.00 32.61 278 THR B CA 1
ATOM 3568 C C . THR B 1 278 ? 34.946 36.757 1.139 1.00 33.38 278 THR B C 1
ATOM 3569 O O . THR B 1 278 ? 34.436 35.685 0.809 1.00 31.15 278 THR B O 1
ATOM 3573 N N . GLY B 1 279 ? 34.689 37.905 0.521 1.00 33.46 279 GLY B N 1
ATOM 3574 C CA . GLY B 1 279 ? 33.788 37.952 -0.612 1.00 38.63 279 GLY B CA 1
ATOM 3575 C C . GLY B 1 279 ? 34.116 39.120 -1.521 1.00 42.20 279 GLY B C 1
ATOM 3576 O O . GLY B 1 279 ? 35.089 39.842 -1.292 1.00 42.54 279 GLY B O 1
ATOM 3577 N N . ALA B 1 280 ? 33.296 39.312 -2.548 1.00 44.88 280 ALA B N 1
ATOM 3578 C CA . ALA B 1 280 ? 33.498 40.392 -3.504 1.00 47.86 280 ALA B CA 1
ATOM 3579 C C . ALA B 1 280 ? 33.807 41.734 -2.847 1.00 50.07 280 ALA B C 1
ATOM 3580 O O . ALA B 1 280 ? 34.704 42.451 -3.284 1.00 51.13 280 ALA B O 1
ATOM 3582 N N . HIS B 1 281 ? 33.073 42.071 -1.793 1.00 52.85 281 HIS B N 1
ATOM 3583 C CA . HIS B 1 281 ? 33.276 43.349 -1.117 1.00 55.01 281 HIS B CA 1
ATOM 3584 C C . HIS B 1 281 ? 34.186 43.305 0.112 1.00 54.69 281 HIS B C 1
ATOM 3585 O O . HIS B 1 281 ? 34.912 44.268 0.378 1.00 55.87 281 HIS B O 1
ATOM 3592 N N . ASN B 1 282 ? 34.155 42.202 0.857 1.00 52.53 282 ASN B N 1
ATOM 3593 C CA . ASN B 1 282 ? 34.995 42.070 2.046 1.00 49.30 282 ASN B CA 1
ATOM 3594 C C . ASN B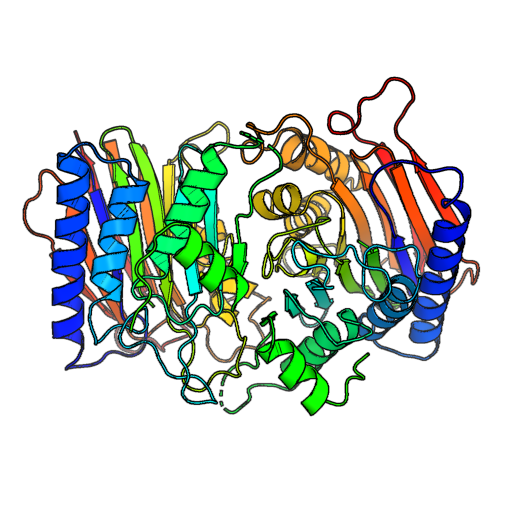 1 282 ? 36.182 41.131 1.800 1.00 46.90 282 ASN B C 1
ATOM 3595 O O . ASN B 1 282 ? 36.024 39.911 1.755 1.00 47.11 282 ASN B O 1
ATOM 3600 N N . PRO B 1 283 ? 37.391 41.702 1.637 1.00 45.03 283 PRO B N 1
ATOM 3601 C CA . PRO B 1 283 ? 38.666 41.011 1.386 1.00 43.24 283 PRO B CA 1
ATOM 3602 C C . PRO B 1 283 ? 39.108 40.077 2.509 1.00 40.70 283 PRO B C 1
ATOM 3603 O O . PRO B 1 283 ? 39.969 39.214 2.320 1.00 38.71 283 PRO B O 1
ATOM 3607 N N . TYR B 1 284 ? 38.521 40.271 3.681 1.00 38.17 284 TYR B N 1
ATOM 3608 C CA . TYR B 1 284 ? 38.861 39.480 4.849 1.00 34.87 284 TYR B CA 1
ATOM 3609 C C . TYR B 1 284 ? 37.702 38.644 5.356 1.00 33.30 284 TYR B C 1
ATOM 3610 O O . TYR B 1 284 ? 36.547 39.064 5.283 1.00 35.83 284 TYR B O 1
ATOM 3619 N N . SER B 1 285 ? 38.014 37.453 5.858 1.00 30.08 285 SER B N 1
ATOM 3620 C CA . SER B 1 285 ? 36.999 36.602 6.465 1.00 27.92 285 SER B CA 1
ATOM 3621 C C . SER B 1 285 ? 37.038 37.089 7.921 1.00 26.51 285 SER B C 1
ATOM 3622 O O . SER B 1 285 ? 38.102 37.119 8.534 1.00 25.25 285 SER B O 1
ATOM 3625 N N . THR B 1 286 ? 35.899 37.481 8.473 1.00 23.61 286 THR B N 1
ATOM 3626 C CA . THR B 1 286 ? 35.883 37.996 9.832 1.00 22.38 286 THR B CA 1
ATOM 3627 C C . THR B 1 286 ? 34.858 37.302 10.696 1.00 19.98 286 THR B C 1
ATOM 3628 O O . THR B 1 286 ? 33.807 36.902 10.211 1.00 20.13 286 THR B O 1
ATOM 3632 N N . ALA B 1 287 ? 35.164 37.180 11.986 1.00 19.09 287 ALA B N 1
ATOM 3633 C CA . ALA B 1 287 ? 34.271 36.540 12.948 1.00 17.25 287 ALA B CA 1
ATOM 3634 C C . ALA B 1 287 ? 34.316 37.373 14.217 1.00 17.20 287 ALA B C 1
ATOM 3635 O O . ALA B 1 287 ? 35.391 37.796 14.636 1.00 18.57 287 ALA B O 1
ATOM 3637 N N . VAL B 1 288 ? 33.150 37.589 14.820 1.00 16.55 288 VAL B N 1
ATOM 3638 C CA . VAL B 1 288 ? 33.027 38.395 16.028 1.00 17.31 288 VAL B CA 1
ATOM 3639 C C . VAL B 1 288 ? 32.031 37.791 17.014 1.00 15.55 288 VAL B C 1
ATOM 3640 O O . VAL B 1 288 ? 30.994 37.273 16.605 1.00 16.43 288 VAL B O 1
ATOM 3644 N N . SER B 1 289 ? 32.342 37.880 18.305 1.00 17.58 289 SER B N 1
ATOM 3645 C CA . SER B 1 289 ? 31.443 37.417 19.372 1.00 18.44 289 SER B CA 1
ATOM 3646 C C . SER B 1 289 ? 31.525 38.500 20.458 1.00 20.41 289 SER B C 1
ATOM 3647 O O . SER B 1 289 ? 32.620 38.904 20.833 1.00 18.94 289 SER B O 1
ATOM 3650 N N . THR B 1 290 ? 30.376 38.962 20.949 1.00 21.46 290 THR B N 1
ATOM 3651 C CA . THR B 1 290 ? 30.344 40.036 21.944 1.00 23.43 290 THR B CA 1
ATOM 3652 C C . THR B 1 290 ? 29.894 39.624 23.343 1.00 24.98 290 THR B C 1
ATOM 3653 O O . THR B 1 290 ? 29.434 38.498 23.569 1.00 24.14 290 THR B O 1
ATOM 3657 N N . SER B 1 291 ? 30.037 40.560 24.277 1.00 24.90 291 SER B N 1
ATOM 3658 C CA . SER B 1 291 ? 29.688 40.341 25.671 1.00 23.21 291 SER B CA 1
ATOM 3659 C C . SER B 1 291 ? 29.467 41.695 26.346 1.00 22.91 291 SER B C 1
ATOM 3660 O O . SER B 1 291 ? 29.909 42.727 25.842 1.00 19.94 291 SER B O 1
ATOM 3663 N N . GLY B 1 292 ? 28.801 41.676 27.495 1.00 25.91 292 GLY B N 1
ATOM 3664 C CA . GLY B 1 292 ? 28.543 42.906 28.223 1.00 28.38 292 GLY B CA 1
ATOM 3665 C C . GLY B 1 292 ? 27.073 43.252 28.336 1.00 29.15 292 GLY B C 1
ATOM 3666 O O . GLY B 1 292 ? 26.215 42.371 28.309 1.00 27.04 292 GLY B O 1
ATOM 3667 N N . CYS B 1 293 ? 26.781 44.543 28.472 1.00 32.05 293 CYS B N 1
ATOM 3668 C CA . CYS B 1 293 ? 25.401 44.997 28.592 1.00 33.91 293 CYS B CA 1
ATOM 3669 C C . CYS B 1 293 ? 24.612 44.756 27.308 1.00 32.43 293 CYS B C 1
ATOM 3670 O O . CYS B 1 293 ? 24.795 45.457 26.313 1.00 31.40 293 CYS B O 1
ATOM 3673 N N . GLY B 1 294 ? 23.728 43.763 27.354 1.00 31.90 294 GLY B N 1
ATOM 3674 C CA . GLY B 1 294 ? 22.918 43.411 26.204 1.00 31.80 294 GLY B CA 1
ATOM 3675 C C . GLY B 1 294 ? 22.377 44.572 25.398 1.00 31.83 294 GLY B C 1
ATOM 3676 O O . GLY B 1 294 ? 22.592 44.632 24.190 1.00 33.17 294 GLY B O 1
ATOM 3677 N N . GLU B 1 295 ? 21.681 45.494 26.060 1.00 31.30 295 GLU B N 1
ATOM 3678 C CA . GLU B 1 295 ? 21.084 46.648 25.387 1.00 32.59 295 GLU B CA 1
ATOM 3679 C C . GLU B 1 295 ? 22.064 47.531 24.615 1.00 29.11 295 GLU B C 1
ATOM 3680 O O . GLU B 1 295 ? 21.756 48.000 23.525 1.00 27.65 295 GLU B O 1
ATOM 3686 N N . HIS B 1 296 ? 23.243 47.756 25.178 1.00 27.38 296 HIS B N 1
ATOM 3687 C CA . HIS B 1 296 ? 24.243 48.593 24.520 1.00 25.81 296 HIS B CA 1
ATOM 3688 C C . HIS B 1 296 ? 24.751 47.900 23.260 1.00 24.48 296 HIS B C 1
ATOM 3689 O O . HIS B 1 296 ? 24.995 48.538 22.239 1.00 22.57 296 HIS B O 1
ATOM 3696 N N . LEU B 1 297 ? 24.896 46.583 23.341 1.00 23.49 297 LEU B N 1
ATOM 3697 C CA . LEU B 1 297 ? 25.370 45.798 22.211 1.00 25.13 297 LEU B CA 1
ATOM 3698 C C . LEU B 1 297 ? 24.311 45.768 21.104 1.00 25.20 297 LEU B C 1
ATOM 3699 O O . LEU B 1 297 ? 24.631 45.838 19.912 1.00 23.85 297 LEU B O 1
ATOM 3704 N N . VAL B 1 298 ? 23.047 45.669 21.504 1.00 24.35 298 VAL B N 1
ATOM 3705 C CA . VAL B 1 298 ? 21.956 45.627 20.536 1.00 23.55 298 VAL B CA 1
ATOM 3706 C C . VAL B 1 298 ? 21.755 46.940 19.777 1.00 23.39 298 VAL B C 1
ATOM 3707 O O . VAL B 1 298 ? 21.743 46.954 18.551 1.00 19.55 298 VAL B O 1
ATOM 3711 N N . ARG B 1 299 ? 21.608 48.039 20.511 1.00 22.77 299 ARG B N 1
ATOM 3712 C CA . ARG B 1 299 ? 21.363 49.332 19.893 1.00 25.02 299 ARG B CA 1
ATOM 3713 C C . ARG B 1 299 ? 22.456 49.753 18.934 1.00 23.41 299 ARG B C 1
ATOM 3714 O O . ARG B 1 299 ? 22.216 50.536 18.012 1.00 24.11 299 ARG B O 1
ATOM 3722 N N . THR B 1 300 ? 23.661 49.241 19.150 1.00 23.13 300 THR B N 1
ATOM 3723 C CA . THR B 1 300 ? 24.771 49.580 18.280 1.00 23.16 300 THR B CA 1
ATOM 3724 C C . THR B 1 300 ? 25.076 48.482 17.254 1.00 21.39 300 THR B C 1
ATOM 3725 O O . THR B 1 300 ? 25.996 48.640 16.449 1.00 21.36 300 THR B O 1
ATOM 3729 N N . ILE B 1 301 ? 24.312 47.384 17.292 1.00 21.90 301 ILE B N 1
ATOM 3730 C CA . ILE B 1 301 ? 24.500 46.246 16.377 1.00 20.69 301 ILE B CA 1
ATOM 3731 C C . ILE B 1 301 ? 26.010 46.040 16.249 1.00 21.17 301 ILE B C 1
ATOM 3732 O O . ILE B 1 301 ? 26.568 45.988 15.152 1.00 19.49 301 ILE B O 1
ATOM 3737 N N . LEU B 1 302 ? 26.653 45.914 17.403 1.00 19.57 302 LEU B N 1
ATOM 3738 C CA . LEU B 1 302 ? 28.102 45.810 17.500 1.00 19.48 302 LEU B CA 1
ATOM 3739 C C . LEU B 1 302 ? 28.864 44.711 16.776 1.00 18.23 302 LEU B C 1
ATOM 3740 O O . LEU B 1 302 ? 29.923 44.979 16.210 1.00 20.00 302 LEU B O 1
ATOM 3745 N N . ALA B 1 303 ? 28.376 43.480 16.800 1.00 18.68 303 ALA B N 1
ATOM 3746 C CA . ALA B 1 303 ? 29.115 42.417 16.122 1.00 19.20 303 ALA B CA 1
ATOM 3747 C C . ALA B 1 303 ? 29.274 42.765 14.644 1.00 18.40 303 ALA B C 1
ATOM 3748 O O . ALA B 1 303 ? 30.387 42.787 14.127 1.00 16.97 303 ALA B O 1
ATOM 3750 N N . ARG B 1 304 ? 28.161 43.056 13.979 1.00 20.40 304 ARG B N 1
ATOM 3751 C CA . ARG B 1 304 ? 28.186 43.406 12.563 1.00 22.51 304 ARG B CA 1
ATOM 3752 C C . ARG B 1 304 ? 29.029 44.664 12.336 1.00 23.00 304 ARG B C 1
ATOM 3753 O O . ARG B 1 304 ? 29.807 44.735 11.385 1.00 20.10 304 ARG B O 1
ATOM 3761 N N . GLU B 1 305 ? 28.881 45.656 13.210 1.00 22.44 305 GLU B N 1
ATOM 3762 C CA . GLU B 1 305 ? 29.663 46.882 13.060 1.00 24.37 305 GLU B CA 1
ATOM 3763 C C . GLU B 1 305 ? 31.171 46.611 13.113 1.00 23.26 305 GLU B C 1
ATOM 3764 O O . GLU B 1 305 ? 31.927 47.178 12.324 1.00 22.90 305 GLU B O 1
ATOM 3770 N N . CYS B 1 306 ? 31.607 45.742 14.030 1.00 22.15 306 CYS B N 1
ATOM 3771 C CA . CYS B 1 306 ? 33.030 45.411 14.147 1.00 22.63 306 CYS B CA 1
ATOM 3772 C C . CYS B 1 306 ? 33.514 44.719 12.875 1.00 23.56 306 CYS B C 1
ATOM 3773 O O . CYS B 1 306 ? 34.587 45.029 12.358 1.00 22.77 306 CYS B O 1
ATOM 3776 N N . SER B 1 307 ? 32.722 43.775 12.380 1.00 25.92 307 SER B N 1
ATOM 3777 C CA . SER B 1 307 ? 33.080 43.046 11.167 1.00 27.60 307 SER B CA 1
ATOM 3778 C C . SER B 1 307 ? 33.281 43.994 9.985 1.00 28.00 307 SER B C 1
ATOM 3779 O O . SER B 1 307 ? 34.253 43.873 9.246 1.00 28.42 307 SER B O 1
ATOM 3782 N N . HIS B 1 308 ? 32.369 44.942 9.804 1.00 30.28 308 HIS B N 1
ATOM 3783 C CA . HIS B 1 308 ? 32.497 45.884 8.695 1.00 31.59 308 HIS B CA 1
ATOM 3784 C C . HIS B 1 308 ? 33.711 46.797 8.854 1.00 31.57 308 HIS B C 1
ATOM 3785 O O . HIS B 1 308 ? 34.335 47.190 7.863 1.00 28.52 308 HIS B O 1
ATOM 3792 N N . ALA B 1 309 ? 34.050 47.125 10.097 1.00 29.16 309 ALA B N 1
ATOM 3793 C CA . ALA B 1 309 ? 35.196 47.986 10.368 1.00 28.97 309 ALA B CA 1
ATOM 3794 C C . ALA B 1 309 ? 36.503 47.235 10.130 1.00 29.24 309 ALA B C 1
ATOM 3795 O O . ALA B 1 309 ? 37.512 47.829 9.763 1.00 29.51 309 ALA B O 1
ATOM 3797 N N . LEU B 1 310 ? 36.480 45.925 10.340 1.00 28.58 310 LEU B N 1
ATOM 3798 C CA . LEU B 1 310 ? 37.673 45.114 10.153 1.00 28.33 310 LEU B CA 1
ATOM 3799 C C . LEU B 1 310 ? 38.051 44.931 8.688 1.00 28.92 310 LEU B C 1
ATOM 3800 O O . LEU B 1 310 ? 38.975 44.189 8.373 1.00 28.51 310 LEU B O 1
ATOM 3805 N N . GLN B 1 311 ? 37.340 45.603 7.789 1.00 31.02 311 GLN B N 1
ATOM 3806 C CA . GLN B 1 311 ? 37.668 45.501 6.371 1.00 33.31 311 GLN B CA 1
ATOM 3807 C C . GLN B 1 311 ? 38.740 46.539 6.062 1.00 35.55 311 GLN B C 1
ATOM 3808 O O . GLN B 1 311 ? 39.320 46.549 4.976 1.00 36.91 311 GLN B O 1
ATOM 3814 N N . ALA B 1 312 ? 39.005 47.402 7.039 1.00 35.77 312 ALA B N 1
ATOM 3815 C CA . ALA B 1 312 ? 40.013 48.446 6.904 1.00 37.48 312 ALA B CA 1
ATOM 3816 C C 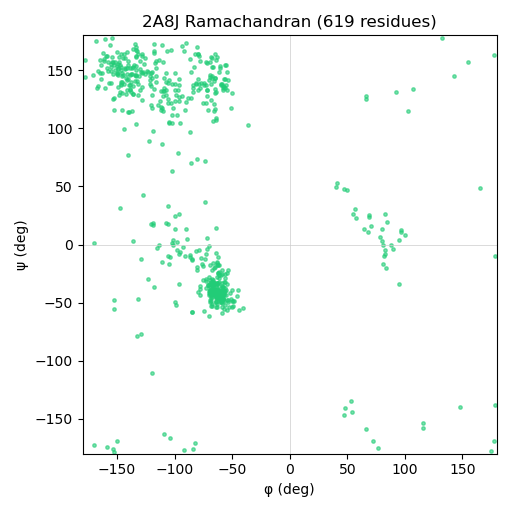. ALA B 1 312 ? 41.410 47.821 6.966 1.00 37.90 312 ALA B C 1
ATOM 3817 O O . ALA B 1 312 ? 41.590 46.735 7.522 1.00 37.21 312 ALA B O 1
ATOM 3819 N N . GLU B 1 313 ? 42.394 48.517 6.404 1.00 38.72 313 GLU B N 1
ATOM 3820 C CA . GLU B 1 313 ? 43.766 48.024 6.368 1.00 39.95 313 GLU B CA 1
ATOM 3821 C C . GLU B 1 313 ? 44.365 47.696 7.738 1.00 39.04 313 GLU B C 1
ATOM 3822 O O . GLU B 1 313 ? 45.031 46.672 7.886 1.00 39.48 313 GLU B O 1
A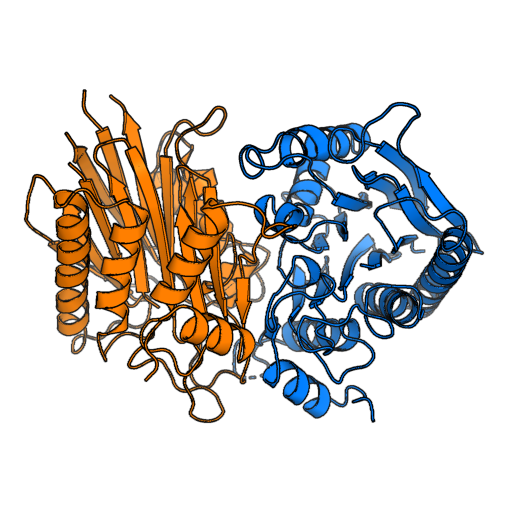TOM 3828 N N . ASP B 1 314 ? 44.138 48.550 8.733 1.00 36.87 314 ASP B N 1
ATOM 3829 C CA . ASP B 1 314 ? 44.676 48.299 10.072 1.00 36.80 314 ASP B CA 1
ATOM 3830 C C . ASP B 1 314 ? 43.590 47.825 11.045 1.00 34.51 314 ASP B C 1
ATOM 3831 O O . ASP B 1 314 ? 42.766 48.614 11.500 1.00 33.01 314 ASP B O 1
ATOM 3836 N N . ALA B 1 315 ? 43.610 46.533 11.363 1.00 32.30 315 ALA B N 1
ATOM 3837 C CA . ALA B 1 315 ? 42.625 45.926 12.256 1.00 29.41 315 ALA B CA 1
ATOM 3838 C C . ALA B 1 315 ? 42.619 46.477 13.677 1.00 29.97 315 ALA B C 1
ATOM 3839 O O . ALA B 1 315 ? 41.551 46.752 14.228 1.00 27.96 315 ALA B O 1
ATOM 3841 N N . HIS B 1 316 ? 43.802 46.619 14.277 1.00 28.34 316 HIS B N 1
ATOM 3842 C CA . HIS B 1 316 ? 43.897 47.124 15.644 1.00 28.29 316 HIS B CA 1
ATOM 3843 C C . HIS B 1 316 ? 43.263 48.507 15.708 1.00 28.88 316 HIS B C 1
ATOM 3844 O O . HIS B 1 316 ? 42.417 48.767 16.557 1.00 27.35 316 HIS B O 1
ATOM 3851 N N . GLN B 1 317 ? 43.659 49.387 14.795 1.00 29.25 317 GLN B N 1
ATOM 3852 C CA . GLN B 1 317 ? 43.100 50.729 14.776 1.00 30.93 317 GLN B CA 1
ATOM 3853 C C . GLN B 1 317 ? 41.612 50.718 14.433 1.00 31.05 317 GLN B C 1
ATOM 3854 O O . GLN B 1 317 ? 40.836 51.477 15.018 1.00 29.54 317 GLN B O 1
ATOM 3860 N N . ALA B 1 318 ? 41.213 49.858 13.494 1.00 30.63 318 ALA B N 1
ATOM 3861 C CA . ALA B 1 318 ? 39.809 49.773 13.090 1.00 29.97 318 ALA B CA 1
ATOM 3862 C C . ALA B 1 318 ? 38.917 49.429 14.277 1.00 28.36 318 ALA B C 1
ATOM 3863 O O . ALA B 1 318 ? 37.898 50.074 14.506 1.00 29.75 318 ALA B O 1
ATOM 3865 N N . LEU B 1 319 ? 39.311 48.410 15.031 1.00 28.39 319 LEU B N 1
ATOM 3866 C CA . LEU B 1 319 ? 38.550 47.971 16.189 1.00 27.47 319 LEU B CA 1
ATOM 3867 C C . LEU B 1 319 ? 38.483 49.044 17.280 1.00 27.15 319 LEU B C 1
ATOM 3868 O O . LEU B 1 319 ? 37.429 49.274 17.864 1.00 24.64 319 LEU B O 1
ATOM 3873 N N . LEU B 1 320 ? 39.603 49.705 17.548 1.00 29.14 320 LEU B N 1
ATOM 3874 C CA . LEU B 1 320 ? 39.624 50.750 18.571 1.00 28.92 320 LEU B CA 1
ATOM 3875 C C . LEU B 1 320 ? 38.634 51.857 18.228 1.00 29.77 320 LEU B C 1
ATOM 3876 O O . LEU B 1 320 ? 37.832 52.258 19.067 1.00 31.04 320 LEU B O 1
ATOM 3881 N N . GLU B 1 321 ? 38.688 52.350 16.994 1.00 29.93 321 GLU B N 1
ATOM 3882 C CA . GLU B 1 321 ? 37.782 53.412 16.568 1.00 31.13 321 GLU B CA 1
ATOM 3883 C C . GLU B 1 321 ? 36.315 53.002 16.732 1.00 30.01 321 GLU B C 1
ATOM 3884 O O . GLU B 1 321 ? 35.469 53.828 17.083 1.00 28.26 321 GLU B O 1
ATOM 3890 N N . THR B 1 322 ? 36.015 51.730 16.475 1.00 26.54 322 THR B N 1
ATOM 3891 C CA . THR B 1 322 ? 34.643 51.244 16.604 1.00 25.47 322 THR B CA 1
ATOM 3892 C C . THR B 1 322 ? 34.213 51.242 18.067 1.00 24.98 322 THR B C 1
ATOM 3893 O O . THR B 1 322 ? 33.138 51.742 18.410 1.00 26.22 322 THR B O 1
ATOM 3897 N N . MET B 1 323 ? 35.059 50.690 18.928 1.00 22.95 323 MET B N 1
ATOM 3898 C CA . MET B 1 323 ? 34.748 50.619 20.345 1.00 25.84 323 MET B CA 1
ATOM 3899 C C . MET B 1 323 ? 34.591 52.016 20.938 1.00 28.66 323 MET B C 1
ATOM 3900 O O . MET B 1 323 ? 33.800 52.218 21.855 1.00 28.30 323 MET B O 1
ATOM 3905 N N . GLN B 1 324 ? 35.338 52.980 20.407 1.00 30.67 324 GLN B N 1
ATOM 3906 C CA . GLN B 1 324 ? 35.249 54.351 20.895 1.00 33.94 324 GLN B CA 1
ATOM 3907 C C . GLN B 1 324 ? 34.121 55.146 20.233 1.00 34.83 324 GLN B C 1
ATOM 3908 O O . GLN B 1 324 ? 33.233 55.650 20.920 1.00 36.40 324 GLN B O 1
ATOM 3914 N N . ASN B 1 325 ? 34.156 55.248 18.905 1.00 33.66 325 ASN B N 1
ATOM 3915 C CA . ASN B 1 325 ? 33.162 56.017 18.152 1.00 34.60 325 ASN B CA 1
ATOM 3916 C C . ASN B 1 325 ? 31.792 55.379 17.919 1.00 34.38 325 ASN B C 1
ATOM 3917 O O . ASN B 1 325 ? 30.779 56.081 17.906 1.00 33.45 325 ASN B O 1
ATOM 3922 N N . LYS B 1 326 ? 31.758 54.062 17.726 1.00 33.41 326 LYS B N 1
ATOM 3923 C CA . LYS B 1 326 ? 30.500 53.362 17.455 1.00 31.84 326 LYS B CA 1
ATOM 3924 C C . LYS B 1 326 ? 29.906 52.639 18.658 1.00 30.29 326 LYS B C 1
ATOM 3925 O O . LYS B 1 326 ? 28.894 51.952 18.532 1.00 28.53 326 LYS B O 1
ATOM 3931 N N . PHE B 1 327 ? 30.535 52.780 19.819 1.00 27.62 327 PHE B N 1
ATOM 3932 C CA . PHE B 1 327 ? 30.050 52.113 21.018 1.00 28.12 327 PHE B CA 1
ATOM 3933 C C . PHE B 1 327 ? 30.003 53.092 22.192 1.00 29.03 327 PHE B C 1
ATOM 3934 O O . PHE B 1 327 ? 28.937 53.608 22.529 1.00 29.61 327 PHE B O 1
ATOM 3942 N N . ILE B 1 328 ? 31.151 53.363 22.808 1.00 28.69 328 ILE B N 1
ATOM 3943 C CA . ILE B 1 328 ? 31.178 54.291 23.936 1.00 28.21 328 ILE B CA 1
ATOM 3944 C C . ILE B 1 328 ? 30.541 55.635 23.574 1.00 28.09 328 ILE B C 1
ATOM 3945 O O . ILE B 1 328 ? 29.705 56.139 24.313 1.00 26.74 328 ILE B O 1
ATOM 3950 N N . SER B 1 329 ? 30.922 56.195 22.427 1.00 29.26 329 SER B N 1
ATOM 3951 C CA . SER B 1 329 ? 30.389 57.482 21.977 1.00 30.66 329 SER B CA 1
ATOM 3952 C C . SER B 1 329 ? 29.273 57.359 20.939 1.00 30.74 329 SER B C 1
ATOM 3953 O O . SER B 1 329 ? 29.040 58.276 20.147 1.00 31.27 329 SER B O 1
ATOM 3956 N N . SER B 1 330 ? 28.583 56.225 20.934 1.00 30.83 330 SER B N 1
ATOM 3957 C CA . SER B 1 330 ? 27.490 56.026 19.991 1.00 31.97 330 SER B CA 1
ATOM 3958 C C . SER B 1 330 ? 26.296 56.897 20.381 1.00 32.53 330 SER B C 1
ATOM 3959 O O . SER B 1 330 ? 25.849 56.875 21.524 1.00 34.03 330 SER B O 1
ATOM 3962 N N . PRO B 1 331 ? 25.775 57.686 19.437 1.00 33.08 331 PRO B N 1
ATOM 3963 C CA . PRO B 1 331 ? 24.624 58.543 19.735 1.00 34.18 331 PRO B CA 1
ATOM 3964 C C . PRO B 1 331 ? 23.460 57.716 20.273 1.00 34.13 331 PRO B C 1
ATOM 3965 O O . PRO B 1 331 ? 22.680 58.184 21.107 1.00 34.04 331 PRO B O 1
ATOM 3969 N N . PHE B 1 332 ? 23.353 56.474 19.805 1.00 33.42 332 PHE B N 1
ATOM 3970 C C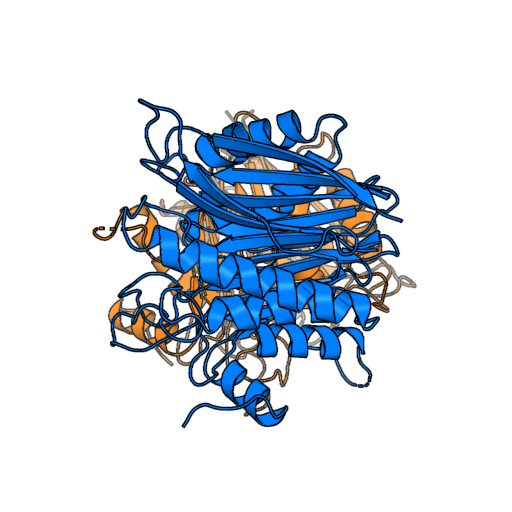A . PHE B 1 332 ? 22.282 55.592 20.254 1.00 33.17 332 PHE B CA 1
ATOM 3971 C C . PHE B 1 332 ? 22.381 55.286 21.743 1.00 32.04 332 PHE B C 1
ATOM 3972 O O . PHE B 1 332 ? 21.407 54.859 22.356 1.00 33.67 332 PHE B O 1
ATOM 3980 N N . LEU B 1 333 ? 23.553 55.525 22.326 1.00 33.22 333 LEU B N 1
ATOM 3981 C CA . LEU B 1 333 ? 23.767 55.268 23.751 1.00 33.42 333 LEU B CA 1
ATOM 3982 C C . LEU B 1 333 ? 24.120 56.552 24.509 1.00 35.68 333 LEU B C 1
ATOM 3983 O O . LEU B 1 333 ? 24.627 56.498 25.626 1.00 34.04 333 LEU B O 1
ATOM 3988 N N . ALA B 1 334 ? 23.851 57.699 23.892 1.00 37.29 334 ALA B N 1
ATOM 3989 C CA . ALA B 1 334 ? 24.160 58.999 24.488 1.00 39.55 334 ALA B CA 1
ATOM 3990 C C . ALA B 1 334 ? 23.568 59.203 25.882 1.00 40.71 334 ALA B C 1
ATOM 3991 O O . ALA B 1 334 ? 24.180 59.847 26.733 1.00 41.17 334 ALA B O 1
ATOM 3993 N N . SER B 1 335 ? 22.386 58.647 26.121 1.00 41.92 335 SER B N 1
ATOM 3994 C CA . SER B 1 335 ? 21.728 58.800 27.414 1.00 42.25 335 SER B CA 1
ATOM 3995 C C . SER B 1 335 ? 22.295 57.880 28.483 1.00 42.24 335 SER B C 1
ATOM 3996 O O . SER B 1 335 ? 21.904 57.956 29.647 1.00 41.13 335 SER B O 1
ATOM 3999 N N . GLU B 1 336 ? 23.217 57.008 28.093 1.00 41.68 336 GLU B N 1
ATOM 4000 C CA . GLU B 1 336 ? 23.811 56.082 29.047 1.00 42.63 336 GLU B CA 1
ATOM 4001 C C . GLU B 1 336 ? 24.991 56.721 29.763 1.00 42.75 336 GLU B C 1
ATOM 4002 O O . GLU B 1 336 ? 25.684 57.572 29.203 1.00 43.40 336 GLU B O 1
ATOM 4008 N N . ASP B 1 337 ? 25.203 56.323 31.012 1.00 43.03 337 ASP B N 1
ATOM 4009 C CA . ASP B 1 337 ? 26.334 56.821 31.777 1.00 43.33 337 ASP B CA 1
ATOM 4010 C C . ASP B 1 337 ? 27.246 55.605 31.925 1.00 41.95 337 ASP B C 1
ATOM 4011 O O . ASP B 1 337 ? 27.168 54.854 32.894 1.00 41.99 337 ASP B O 1
ATOM 4016 N N . GLY B 1 338 ? 28.094 55.407 30.922 1.00 40.85 338 GLY B N 1
ATOM 4017 C CA . GLY B 1 338 ? 28.992 54.270 30.924 1.00 38.73 338 GLY B CA 1
ATOM 4018 C C . GLY B 1 338 ? 28.472 53.186 29.997 1.00 36.09 338 GLY B C 1
ATOM 4019 O O . GLY B 1 338 ? 27.406 52.616 30.226 1.00 37.11 338 GLY B O 1
ATOM 4020 N N . VAL B 1 339 ? 29.221 52.916 28.936 1.00 34.43 339 VAL B N 1
ATOM 4021 C CA . VAL B 1 339 ? 28.855 51.892 27.961 1.00 32.26 339 VAL B CA 1
ATOM 4022 C C . VAL B 1 339 ? 29.710 50.672 28.274 1.00 30.13 339 VAL B C 1
ATOM 4023 O O . VAL B 1 339 ? 30.932 50.726 28.203 1.00 30.10 339 VAL B O 1
ATOM 4027 N N . LEU B 1 340 ? 29.066 49.574 28.638 1.00 30.00 340 LEU B N 1
ATOM 4028 C CA . LEU B 1 340 ? 29.789 48.371 29.002 1.00 29.67 340 LEU B CA 1
ATOM 4029 C C . LEU B 1 340 ? 29.657 47.225 28.004 1.00 29.89 340 LEU B C 1
ATOM 4030 O O . LEU B 1 340 ? 28.555 46.828 27.629 1.00 30.69 340 LEU B O 1
ATOM 4035 N N . GLY B 1 341 ? 30.796 46.692 27.584 1.00 28.80 341 GLY B N 1
ATOM 4036 C CA . GLY B 1 341 ? 30.779 45.594 26.642 1.00 27.79 341 GLY B CA 1
ATOM 4037 C C . GLY B 1 341 ? 32.170 45.169 26.237 1.00 28.16 341 GLY B C 1
ATOM 4038 O O . GLY B 1 341 ? 33.141 45.900 26.441 1.00 27.19 341 GLY B O 1
ATOM 4039 N N . GLY B 1 342 ? 32.258 43.974 25.663 1.00 26.91 342 GLY B N 1
ATOM 4040 C CA . GLY B 1 342 ? 33.530 43.449 25.212 1.00 24.66 342 GLY B CA 1
ATOM 4041 C C . GLY B 1 342 ? 33.329 42.659 23.935 1.00 24.17 342 GLY B C 1
ATOM 4042 O O . GLY B 1 342 ? 32.199 42.301 23.592 1.00 23.52 342 GLY B O 1
ATOM 4043 N N . VAL B 1 343 ? 34.419 42.398 23.219 1.00 24.08 343 VAL B N 1
ATOM 4044 C CA . VAL B 1 343 ? 34.346 41.644 21.973 1.00 22.35 343 VAL B CA 1
ATOM 4045 C C . VAL B 1 343 ? 35.659 40.955 21.651 1.00 21.20 343 VAL B C 1
ATOM 4046 O O . VAL B 1 343 ? 36.737 41.443 22.010 1.00 18.83 343 VAL B O 1
ATOM 4050 N N . ILE B 1 344 ? 35.556 39.807 20.984 1.00 19.88 344 ILE B N 1
ATOM 4051 C CA . ILE B 1 344 ? 36.727 39.086 20.523 1.00 17.69 344 ILE B CA 1
ATOM 4052 C C . ILE B 1 344 ? 36.474 39.017 19.021 1.00 19.88 344 ILE B C 1
ATOM 4053 O O . ILE B 1 344 ? 35.324 38.847 18.579 1.00 16.19 344 ILE B O 1
ATOM 4058 N N . VAL B 1 345 ? 37.536 39.173 18.237 1.00 19.16 345 VAL B N 1
ATOM 4059 C CA . VAL B 1 345 ? 37.427 39.146 16.781 1.00 21.12 345 VAL B CA 1
ATOM 4060 C C . VAL B 1 345 ? 38.610 38.393 16.174 1.00 22.55 345 VAL B C 1
ATOM 4061 O O . VAL B 1 345 ? 39.659 38.244 16.798 1.00 24.37 345 VAL B O 1
ATOM 4065 N N . LEU B 1 346 ? 38.423 37.903 14.959 1.00 23.66 346 LEU B N 1
ATOM 4066 C CA . LEU B 1 346 ? 39.504 37.261 14.230 1.00 22.60 346 LEU B CA 1
ATOM 4067 C C . LEU B 1 346 ? 39.224 37.660 12.788 1.00 23.28 346 LEU B C 1
ATOM 4068 O O . LEU B 1 346 ? 38.063 37.826 12.387 1.00 20.31 346 LEU B O 1
ATOM 4073 N N . ARG B 1 347 ? 40.295 37.842 12.029 1.00 21.78 347 ARG B N 1
ATOM 4074 C CA . ARG B 1 347 ? 40.215 38.237 10.634 1.00 24.30 347 ARG B CA 1
ATOM 4075 C C . ARG B 1 347 ? 41.315 37.448 9.930 1.00 24.79 347 ARG B C 1
ATOM 4076 O O . ARG B 1 347 ? 42.444 37.399 10.413 1.00 26.31 347 ARG B O 1
ATOM 4084 N N . SER B 1 348 ? 40.997 36.825 8.802 1.00 26.61 348 SER B N 1
ATOM 4085 C CA . SER B 1 348 ? 42.004 36.047 8.086 1.00 28.11 348 SER B CA 1
ATOM 4086 C C . SER B 1 348 ? 42.000 36.342 6.606 1.00 28.67 348 SER B C 1
ATOM 4087 O O . SER B 1 348 ? 40.981 36.742 6.045 1.00 26.82 348 SER B O 1
ATOM 4090 N N . CYS B 1 349 ? 43.154 36.148 5.981 1.00 29.43 349 CYS B N 1
ATOM 4091 C CA . CYS B 1 349 ? 43.298 36.367 4.549 1.00 32.78 349 CYS B CA 1
ATOM 4092 C C . CYS B 1 349 ? 44.356 35.385 4.050 1.00 34.08 349 CYS B C 1
ATOM 4093 O O . CYS B 1 349 ? 45.391 35.202 4.688 1.00 33.63 349 CYS B O 1
ATOM 4096 N N . ARG B 1 350 ? 44.084 34.741 2.921 1.00 37.60 350 ARG B N 1
ATOM 4097 C CA . ARG B 1 350 ? 45.013 33.766 2.361 1.00 40.31 350 ARG B CA 1
ATOM 4098 C C . ARG B 1 350 ? 46.271 34.448 1.839 1.00 41.96 350 ARG B C 1
ATOM 4099 O O . ARG B 1 350 ? 46.219 35.577 1.350 1.00 42.21 350 ARG B O 1
ATOM 4101 N N . CYS B 1 351 ? 47.401 33.758 1.966 1.00 45.09 351 CYS B N 1
ATOM 4102 C CA . CYS B 1 351 ? 48.690 34.273 1.508 1.00 47.77 351 CYS B CA 1
ATOM 4103 C C . CYS B 1 351 ? 49.416 33.220 0.677 1.00 48.88 351 CYS B C 1
ATOM 4104 O O . CYS B 1 351 ? 50.555 33.425 0.250 1.00 51.91 351 CYS B O 1
ATOM 4107 N N . GLN B 1 362 ? 50.915 27.499 0.663 1.00 45.91 362 GLN B N 1
ATOM 4108 C CA . GLN B 1 362 ? 49.958 28.563 0.949 1.00 46.04 362 GLN B CA 1
ATOM 4109 C C . GLN B 1 362 ? 49.658 28.632 2.440 1.00 43.83 362 GLN B C 1
ATOM 4110 O O . GLN B 1 362 ? 49.417 27.605 3.078 1.00 43.68 362 GLN B O 1
ATOM 4116 N N . THR B 1 363 ? 49.672 29.843 2.990 1.00 41.53 363 THR B N 1
ATOM 4117 C CA . THR B 1 363 ? 49.389 30.032 4.411 1.00 39.53 363 THR B CA 1
ATOM 4118 C C . THR B 1 363 ? 48.151 30.891 4.621 1.00 37.79 363 THR B C 1
ATOM 4119 O O . THR B 1 363 ? 47.654 31.531 3.696 1.00 37.16 363 THR B O 1
ATOM 4123 N N . LEU B 1 364 ? 47.657 30.898 5.851 1.00 36.38 364 LEU B N 1
ATOM 4124 C CA . LEU B 1 364 ? 46.489 31.688 6.199 1.00 34.75 364 LEU B CA 1
ATOM 4125 C C . LEU B 1 364 ? 46.939 32.643 7.294 1.00 30.95 364 LEU B C 1
ATOM 4126 O O . LEU B 1 364 ? 47.403 32.209 8.344 1.00 30.55 364 LEU B O 1
ATOM 4131 N N . LEU B 1 365 ? 46.828 33.941 7.036 1.00 28.97 365 LEU B N 1
ATOM 4132 C CA . LEU B 1 365 ? 47.233 34.947 8.010 1.00 27.94 365 LEU B CA 1
ATOM 4133 C C . LEU B 1 365 ? 46.035 35.294 8.886 1.00 26.82 365 LEU B C 1
ATOM 4134 O O . LEU B 1 365 ? 45.043 35.833 8.403 1.00 26.44 365 LEU B O 1
ATOM 4139 N N . VAL B 1 366 ? 46.138 34.988 10.174 1.00 26.40 366 VAL B N 1
ATOM 4140 C CA . VAL B 1 366 ? 45.055 35.258 11.114 1.00 25.72 366 VAL B CA 1
ATOM 4141 C C . VAL B 1 366 ? 45.425 36.307 12.165 1.00 26.21 366 VAL B C 1
ATOM 4142 O O . VAL B 1 366 ? 46.381 36.126 12.920 1.00 26.63 366 VAL B O 1
ATOM 4146 N N . GLU B 1 367 ? 44.677 37.408 12.194 1.00 24.96 367 GLU B N 1
ATOM 4147 C CA . GLU B 1 367 ? 44.887 38.447 13.189 1.00 25.09 367 GLU B CA 1
ATOM 4148 C C . GLU B 1 367 ? 43.701 38.320 14.128 1.00 24.15 367 GLU B C 1
ATOM 4149 O O . GLU B 1 367 ? 42.558 38.214 13.678 1.00 25.60 367 GLU B O 1
ATOM 4155 N N . PHE B 1 368 ? 43.962 38.325 15.425 1.00 23.32 368 PHE B N 1
ATOM 4156 C CA . PHE B 1 368 ? 42.889 38.199 16.397 1.00 23.41 368 PHE B CA 1
ATOM 4157 C C . PHE B 1 368 ? 43.064 39.250 17.485 1.00 23.79 368 PHE B C 1
ATOM 4158 O O . PHE B 1 368 ? 44.188 39.597 17.848 1.00 22.56 368 PHE B O 1
ATOM 4166 N N . LEU B 1 369 ? 41.947 39.767 17.981 1.00 21.93 369 LEU B N 1
ATOM 4167 C CA . LEU B 1 369 ? 41.973 40.793 19.014 1.00 22.82 369 LEU B CA 1
ATOM 4168 C C . LEU B 1 369 ? 40.797 40.667 19.964 1.00 22.81 369 LEU B C 1
ATOM 4169 O O . LEU B 1 369 ? 39.805 39.986 19.673 1.00 20.66 369 LEU B O 1
ATOM 4174 N N . TRP B 1 370 ? 40.928 41.333 21.105 1.00 22.31 370 TRP B N 1
ATOM 4175 C CA . TRP B 1 370 ? 39.877 41.394 22.103 1.00 22.79 370 TRP B CA 1
ATOM 4176 C C . TRP B 1 370 ? 39.925 42.813 22.655 1.00 23.92 370 TRP B C 1
ATOM 4177 O O . TRP B 1 370 ? 40.994 43.421 22.755 1.00 22.61 370 TRP B O 1
ATOM 4188 N N . SER B 1 371 ? 38.751 43.353 22.958 1.00 24.50 371 SER B N 1
ATOM 4189 C CA . SER B 1 371 ? 38.638 44.707 23.464 1.00 24.42 371 SER B CA 1
ATOM 4190 C C . SER B 1 371 ? 37.421 44.740 24.372 1.00 25.66 371 SER B C 1
ATOM 4191 O O . SER B 1 371 ? 36.468 43.975 24.182 1.00 24.13 371 SER B O 1
ATOM 4194 N N . HIS B 1 372 ? 37.458 45.620 25.364 1.00 22.92 372 HIS B N 1
ATOM 4195 C CA . HIS B 1 372 ? 36.348 45.739 26.293 1.00 24.31 372 HIS B CA 1
ATOM 4196 C C . HIS B 1 372 ? 36.401 47.080 27.020 1.00 26.23 372 HIS B C 1
ATOM 4197 O O . HIS B 1 372 ? 37.446 47.742 27.061 1.00 25.54 372 HIS B O 1
ATOM 4204 N N . THR B 1 373 ? 35.257 47.481 27.565 1.00 26.01 373 THR B N 1
ATOM 4205 C CA . THR B 1 373 ? 35.152 48.723 28.310 1.00 26.61 373 THR B CA 1
ATOM 4206 C C . THR B 1 373 ? 34.821 48.352 29.740 1.00 27.29 373 THR B C 1
ATOM 4207 O O . THR B 1 373 ? 34.721 49.208 30.616 1.00 28.24 373 THR B O 1
ATOM 4211 N N . THR B 1 374 ? 34.645 47.054 29.964 1.00 27.22 374 THR B N 1
ATOM 4212 C CA . THR B 1 374 ? 34.353 46.532 31.287 1.00 29.13 374 THR B CA 1
ATOM 4213 C C . THR B 1 374 ? 35.668 46.463 32.056 1.00 31.16 374 THR B C 1
ATOM 4214 O O . THR B 1 374 ? 36.747 46.513 31.461 1.00 31.64 374 THR B O 1
ATOM 4218 N N . GLU B 1 375 ? 35.573 46.335 33.375 1.00 32.95 375 GLU B N 1
ATOM 4219 C CA . GLU B 1 375 ? 36.764 46.223 34.206 1.00 34.20 375 GLU B CA 1
ATOM 4220 C C . GLU B 1 375 ? 37.707 45.175 33.608 1.00 34.32 375 GLU B C 1
ATOM 4221 O O . GLU B 1 375 ? 38.903 45.419 33.427 1.00 35.28 375 GLU B O 1
ATOM 4227 N N . SER B 1 376 ? 37.163 44.008 33.286 1.00 33.40 376 SER B N 1
ATOM 4228 C CA . SER B 1 376 ? 37.985 42.952 32.719 1.00 33.15 376 SER B CA 1
ATOM 4229 C C . SER B 1 376 ? 37.215 41.982 31.826 1.00 31.45 376 SER B C 1
ATOM 4230 O O . SER B 1 376 ? 36.004 42.123 31.611 1.00 29.33 376 SER B O 1
ATOM 4233 N N . MET B 1 377 ? 37.947 40.997 31.317 1.00 28.93 377 MET B N 1
ATOM 4234 C CA . MET B 1 377 ? 37.405 39.967 30.443 1.00 27.68 377 MET B CA 1
ATOM 4235 C C . MET B 1 377 ? 38.458 38.876 30.337 1.00 27.92 377 MET B C 1
ATOM 4236 O O . MET B 1 377 ? 39.643 39.162 30.172 1.00 27.85 377 MET B O 1
ATOM 4241 N N . CYS B 1 378 ? 38.040 37.624 30.453 1.00 26.71 378 CYS B N 1
ATOM 4242 C CA . CYS B 1 378 ? 38.986 36.535 30.343 1.00 29.46 378 CYS B CA 1
ATOM 4243 C C . CYS B 1 378 ? 38.887 35.962 28.933 1.00 29.89 378 CYS B C 1
ATOM 4244 O O . CYS B 1 378 ? 37.793 35.823 28.385 1.00 27.53 378 CYS B O 1
ATOM 4247 N N . VAL B 1 379 ? 40.033 35.656 28.337 1.00 29.19 379 VAL B N 1
ATOM 4248 C CA . VAL B 1 379 ? 40.053 35.092 26.997 1.00 28.07 379 VAL B CA 1
ATOM 4249 C C . VAL B 1 379 ? 40.981 33.896 26.921 1.00 29.38 379 VAL B C 1
ATOM 4250 O O . VAL B 1 379 ? 41.838 33.688 27.786 1.00 31.47 379 VAL B O 1
ATOM 4254 N N . GLY B 1 380 ? 40.791 33.110 25.872 1.00 29.73 380 GLY B N 1
ATOM 4255 C CA . GLY B 1 380 ? 41.609 31.940 25.649 1.00 29.88 380 GLY B CA 1
ATOM 4256 C C . GLY B 1 380 ? 41.774 31.802 24.154 1.00 30.20 380 GLY B C 1
ATOM 4257 O O . GLY B 1 380 ? 40.863 32.135 23.401 1.00 28.37 380 GLY B O 1
ATOM 4258 N N . TYR B 1 381 ? 42.940 31.344 23.715 1.00 31.23 381 TYR B N 1
ATOM 4259 C CA . TYR B 1 381 ? 43.183 31.149 22.297 1.00 32.75 381 TYR B CA 1
ATOM 4260 C C . TYR B 1 381 ? 44.151 30.002 22.062 1.00 33.39 381 TYR B C 1
ATOM 4261 O O . TYR B 1 381 ? 44.955 29.660 22.929 1.00 33.98 381 TYR B O 1
ATOM 4270 N N . MET B 1 382 ? 44.066 29.404 20.883 1.00 35.54 382 MET B N 1
ATOM 4271 C CA . MET B 1 382 ? 44.914 28.270 20.564 1.00 38.81 382 MET B CA 1
ATOM 4272 C C . MET B 1 382 ? 44.964 27.977 19.074 1.00 39.70 382 MET B C 1
ATOM 4273 O O . MET B 1 382 ? 43.967 28.108 18.364 1.00 38.16 382 MET B O 1
ATOM 4278 N N . SER B 1 383 ? 46.145 27.581 18.611 1.00 41.00 383 SER B N 1
ATOM 4279 C CA . SER B 1 383 ? 46.353 27.224 17.218 1.00 42.64 383 SER B CA 1
ATOM 4280 C C . SER B 1 383 ? 46.450 25.707 17.155 1.00 43.36 383 SER B C 1
ATOM 4281 O O . SER B 1 383 ? 47.027 25.083 18.046 1.00 44.12 383 SER B O 1
ATOM 4284 N N . ALA B 1 384 ? 45.881 25.113 16.116 1.00 44.15 384 ALA B N 1
ATOM 4285 C CA . ALA B 1 384 ? 45.931 23.665 15.961 1.00 47.13 384 ALA B CA 1
ATOM 4286 C C . ALA B 1 384 ? 47.383 23.191 15.908 1.00 49.91 384 ALA B C 1
ATOM 4287 O O . ALA B 1 384 ? 47.748 22.193 16.536 1.00 50.39 384 ALA B O 1
ATOM 4289 N N . GLN B 1 385 ? 48.205 23.919 15.157 1.00 52.30 385 GLN B N 1
ATOM 4290 C CA . GLN B 1 385 ? 49.619 23.593 15.007 1.00 55.01 385 GLN B CA 1
ATOM 4291 C C . GLN B 1 385 ? 50.388 23.710 16.320 1.00 56.34 385 GLN B C 1
ATOM 4292 O O . GLN B 1 385 ? 51.133 22.801 16.687 1.00 57.48 385 GLN B O 1
ATOM 4298 N N . ASP B 1 386 ? 50.213 24.823 17.028 1.00 58.28 386 ASP B N 1
ATOM 4299 C CA . ASP B 1 386 ? 50.903 25.021 18.302 1.00 59.50 386 ASP B CA 1
ATOM 4300 C C . ASP B 1 386 ? 50.489 23.975 19.326 1.00 59.41 386 ASP B C 1
ATOM 4301 O O . ASP B 1 386 ? 51.291 23.566 20.166 1.00 60.27 386 ASP B O 1
ATOM 4306 N N . GLY B 1 387 ? 49.234 23.548 19.257 1.00 58.74 387 GLY B N 1
ATOM 4307 C CA . GLY B 1 387 ? 48.747 22.546 20.187 1.00 58.63 387 GLY B CA 1
ATOM 4308 C C . GLY B 1 387 ? 48.893 22.954 21.643 1.00 59.34 387 GLY B C 1
ATOM 4309 O O . GLY B 1 387 ? 48.921 22.099 22.534 1.00 59.24 387 GLY B O 1
ATOM 4310 N N . LYS B 1 388 ? 48.982 24.260 21.887 1.00 58.16 388 LYS B N 1
ATOM 4311 C CA . LYS B 1 388 ? 49.118 24.781 23.243 1.00 57.02 388 LYS B CA 1
ATOM 4312 C C . LYS B 1 388 ? 48.160 25.949 23.506 1.00 55.78 388 LYS B C 1
ATOM 4313 O O . LYS B 1 388 ? 48.403 27.074 23.067 1.00 56.06 388 LYS B O 1
ATOM 4319 N N . ALA B 1 389 ? 47.077 25.678 24.232 1.00 53.33 389 ALA B N 1
ATOM 4320 C CA . ALA B 1 389 ? 46.084 26.705 24.544 1.00 51.01 389 ALA B CA 1
ATOM 4321 C C . ALA B 1 389 ? 46.609 27.696 25.576 1.00 49.16 389 ALA B C 1
ATOM 4322 O O . ALA B 1 389 ? 47.228 27.303 26.563 1.00 49.62 389 ALA B O 1
ATOM 4324 N N . LYS B 1 390 ? 46.351 28.980 25.342 1.00 46.72 390 LYS B N 1
ATOM 4325 C CA . LYS B 1 390 ? 46.795 30.045 26.238 1.00 44.93 390 LYS B CA 1
ATOM 4326 C C . LYS B 1 390 ? 45.601 30.841 26.776 1.00 43.37 390 LYS B C 1
ATOM 4327 O O . LYS B 1 390 ? 44.592 30.994 26.088 1.00 43.23 390 LYS B O 1
ATOM 4333 N N . THR B 1 391 ? 45.716 31.343 28.002 1.00 39.88 391 THR B N 1
ATOM 4334 C CA . THR B 1 391 ? 44.638 32.124 28.604 1.00 39.00 391 THR B CA 1
ATOM 4335 C C . THR B 1 391 ? 45.165 33.469 29.098 1.00 37.89 391 THR B C 1
ATOM 4336 O O . THR B 1 391 ? 46.353 33.614 29.383 1.00 38.90 391 THR B O 1
ATOM 4340 N N . HIS B 1 392 ? 44.282 34.454 29.202 1.00 35.74 392 HIS B N 1
ATOM 4341 C CA . HIS B 1 392 ? 44.687 35.781 29.648 1.00 33.44 392 HIS B CA 1
ATOM 4342 C C . HIS B 1 392 ? 43.518 36.568 30.213 1.00 33.29 392 HIS B C 1
ATOM 4343 O O . HIS B 1 392 ? 42.412 36.522 29.675 1.00 31.45 392 HIS B O 1
ATOM 4350 N N . ILE B 1 393 ? 43.768 37.282 31.309 1.00 32.07 393 ILE B N 1
ATOM 4351 C CA . ILE B 1 393 ? 42.747 38.116 31.924 1.00 31.85 393 ILE B CA 1
ATOM 4352 C C . ILE B 1 393 ? 43.048 39.551 31.511 1.00 31.21 393 ILE B C 1
ATOM 4353 O O . ILE B 1 393 ? 43.993 40.165 32.012 1.00 29.69 393 ILE B O 1
ATOM 4358 N N . SER B 1 394 ? 42.264 40.073 30.578 1.00 29.52 394 SER B N 1
ATOM 4359 C CA . SER B 1 394 ? 42.462 41.433 30.114 1.00 29.29 394 SER B CA 1
ATOM 4360 C C . SER B 1 394 ? 41.879 42.381 31.159 1.00 31.71 394 SER B C 1
ATOM 4361 O O . SER B 1 394 ? 40.774 42.167 31.671 1.00 29.35 394 SER B O 1
ATOM 4364 N N . ARG B 1 395 ? 42.636 43.424 31.478 1.00 34.90 395 ARG B N 1
ATOM 4365 C CA . ARG B 1 395 ? 42.224 44.392 32.483 1.00 38.64 395 ARG B CA 1
ATOM 4366 C C . ARG B 1 395 ? 42.440 45.807 31.950 1.00 39.83 395 ARG B C 1
ATOM 4367 O O . ARG B 1 395 ? 43.327 46.042 31.125 1.00 41.93 395 ARG B O 1
ATOM 4375 N N . LEU B 1 396 ? 41.615 46.745 32.400 1.00 40.37 396 LEU B N 1
ATOM 4376 C CA . LEU B 1 396 ? 41.739 48.132 31.967 1.00 42.32 396 LEU B CA 1
ATOM 4377 C C . LEU B 1 396 ? 42.978 48.759 32.602 1.00 44.48 396 LEU B C 1
ATOM 4378 O O . LEU B 1 396 ? 43.448 48.300 33.646 1.00 44.84 396 LEU B O 1
ATOM 4383 N N . PRO B 1 397 ? 43.528 49.813 31.977 1.00 46.21 397 PRO B N 1
ATOM 4384 C CA . PRO B 1 397 ? 44.716 50.484 32.519 1.00 47.68 397 PRO B CA 1
ATOM 4385 C C . PRO B 1 397 ? 44.364 51.127 33.862 1.00 49.43 397 PRO B C 1
ATOM 4386 O O . PRO B 1 397 ? 43.252 51.624 34.045 1.00 49.04 397 PRO B O 1
ATOM 4390 N N . PRO B 1 398 ? 45.300 51.117 34.825 1.00 51.79 398 PRO B N 1
ATOM 4391 C CA . PRO B 1 398 ? 45.008 51.726 36.128 1.00 52.02 398 PRO B CA 1
ATOM 4392 C C . PRO B 1 398 ? 44.611 53.188 35.949 1.00 51.98 398 PRO B C 1
ATOM 4393 O O . PRO B 1 398 ? 45.239 53.920 35.186 1.00 52.20 398 PRO B O 1
ATOM 4397 N N . GLY B 1 399 ? 43.562 53.606 36.647 1.00 52.15 399 GLY B N 1
ATOM 4398 C CA . GLY B 1 399 ? 43.106 54.976 36.521 1.00 51.47 399 GLY B CA 1
ATOM 4399 C C . GLY B 1 399 ? 41.985 55.086 35.503 1.00 51.63 399 GLY B C 1
ATOM 4400 O O . GLY B 1 399 ? 41.078 55.907 35.660 1.00 52.67 399 GLY B O 1
ATOM 4401 N N . ALA B 1 400 ? 42.041 54.262 34.457 1.00 49.71 400 ALA B N 1
ATOM 4402 C CA . ALA B 1 400 ? 41.010 54.267 33.421 1.00 47.44 400 ALA B CA 1
ATOM 4403 C C . ALA B 1 400 ? 39.666 53.925 34.054 1.00 45.25 400 ALA B C 1
ATOM 4404 O O . ALA B 1 400 ? 39.607 53.221 35.061 1.00 44.99 400 ALA B O 1
ATOM 4406 N N . VAL B 1 401 ? 38.585 54.414 33.460 1.00 43.57 401 VAL B N 1
ATOM 4407 C CA . VAL B 1 401 ? 37.256 54.165 34.003 1.00 42.05 401 VAL B CA 1
ATOM 4408 C C . VAL B 1 401 ? 36.423 53.180 33.188 1.00 39.84 401 VAL B C 1
ATOM 4409 O O . VAL B 1 401 ? 36.269 53.333 31.975 1.00 38.31 401 VAL B O 1
ATOM 4413 N N . ALA B 1 402 ? 35.886 52.172 33.867 1.00 38.46 402 ALA B N 1
ATOM 4414 C CA . ALA B 1 402 ? 35.052 51.174 33.217 1.00 38.09 402 ALA B CA 1
ATOM 4415 C C . ALA B 1 402 ? 33.853 51.892 32.600 1.00 37.57 402 ALA B C 1
ATOM 4416 O O . ALA B 1 402 ? 33.263 52.788 33.217 1.00 36.20 402 ALA B O 1
ATOM 4418 N N . GLY B 1 403 ? 33.499 51.509 31.377 1.00 36.01 403 GLY B N 1
ATOM 4419 C CA . GLY B 1 403 ? 32.374 52.145 30.717 1.00 34.77 403 GLY B CA 1
ATOM 4420 C C . GLY B 1 403 ? 32.767 53.447 30.048 1.00 35.04 403 GLY B C 1
ATOM 4421 O O . GLY B 1 403 ? 31.977 54.035 29.311 1.00 33.83 403 GLY B O 1
ATOM 4422 N N . GLN B 1 404 ? 33.993 53.900 30.299 1.00 36.52 404 GLN B N 1
ATOM 4423 C CA . GLN B 1 404 ? 34.490 55.141 29.711 1.00 39.14 404 GLN B CA 1
ATOM 4424 C C . GLN B 1 404 ? 35.773 54.900 28.917 1.00 39.77 404 GLN B C 1
ATOM 4425 O O . GLN B 1 404 ? 36.061 55.617 27.956 1.00 40.77 404 GLN B O 1
ATOM 4431 N N . SER B 1 405 ? 36.543 53.895 29.333 1.00 39.63 405 SER B N 1
ATOM 4432 C CA . SER B 1 405 ? 37.813 53.570 28.689 1.00 39.87 405 SER B CA 1
ATOM 4433 C C . SER B 1 405 ? 37.745 52.292 27.851 1.00 38.82 405 SER B C 1
ATOM 4434 O O . SER B 1 405 ? 36.806 51.506 27.965 1.00 38.60 405 SER B O 1
ATOM 4437 N N . VAL B 1 406 ? 38.767 52.086 27.027 1.00 37.52 406 VAL B N 1
ATOM 4438 C CA . VAL B 1 406 ? 38.838 50.919 26.163 1.00 35.05 406 VAL B CA 1
ATOM 4439 C C . VAL B 1 406 ? 40.188 50.220 26.230 1.00 33.62 406 VAL B C 1
ATOM 4440 O O . VAL B 1 406 ? 41.234 50.850 26.079 1.00 34.70 406 VAL B O 1
ATOM 4444 N N . ALA B 1 407 ? 40.152 48.911 26.457 1.00 31.78 407 ALA B N 1
ATOM 4445 C CA . ALA B 1 407 ? 41.357 48.101 26.491 1.00 30.88 407 ALA B CA 1
ATOM 4446 C C . ALA B 1 407 ? 41.330 47.279 25.200 1.00 30.43 407 ALA B C 1
ATOM 4447 O O . ALA B 1 407 ? 40.267 46.813 24.778 1.00 26.99 407 ALA B O 1
ATOM 4449 N N . ILE B 1 408 ? 42.486 47.120 24.566 1.00 28.94 408 ILE B N 1
ATOM 4450 C CA . ILE B 1 408 ? 42.561 46.350 23.333 1.00 29.21 408 ILE B CA 1
ATOM 4451 C C . ILE B 1 408 ? 43.919 45.654 23.212 1.00 30.16 408 ILE B C 1
ATOM 4452 O O . ILE B 1 408 ? 44.972 46.275 23.388 1.00 30.92 408 ILE B O 1
ATOM 4457 N N . GLU B 1 409 ? 43.873 44.351 22.951 1.00 28.63 409 GLU B N 1
ATOM 4458 C CA . GLU B 1 409 ? 45.065 43.521 22.799 1.00 30.17 409 GLU B CA 1
ATOM 4459 C C . GLU B 1 409 ? 44.803 42.522 21.674 1.00 30.71 409 GLU B C 1
ATOM 4460 O O . GLU B 1 409 ? 43.659 42.326 21.257 1.00 26.66 409 GLU B O 1
ATOM 4466 N N . GLY B 1 410 ? 45.863 41.885 21.192 1.00 29.96 410 GLY B N 1
ATOM 4467 C CA . GLY B 1 410 ? 45.705 40.911 20.132 1.00 31.03 410 GLY B CA 1
ATOM 4468 C C . GLY B 1 410 ? 47.034 40.385 19.643 1.00 30.57 410 GLY B C 1
ATOM 4469 O O . GLY B 1 410 ? 48.091 40.745 20.162 1.00 30.37 410 GLY B O 1
ATOM 4470 N N . GLY B 1 411 ? 46.985 39.529 18.634 1.00 28.48 411 GLY B N 1
ATOM 4471 C CA . GLY B 1 411 ? 48.209 38.974 18.101 1.00 28.16 411 GLY B CA 1
ATOM 4472 C C . GLY B 1 411 ? 47.992 38.476 16.691 1.00 28.24 411 GLY B C 1
ATOM 4473 O O . GLY B 1 411 ? 46.914 38.654 16.115 1.00 25.71 411 GLY B O 1
ATOM 4474 N N . VAL B 1 412 ? 49.021 37.843 16.143 1.00 28.37 412 VAL B N 1
ATOM 4475 C CA . VAL B 1 412 ? 48.977 37.317 14.793 1.00 29.47 412 VAL B CA 1
ATOM 4476 C C . VAL B 1 412 ? 49.330 35.836 14.792 1.00 31.07 412 VAL B C 1
ATOM 4477 O O . VAL B 1 412 ? 50.148 35.375 15.590 1.00 30.25 412 VAL B O 1
ATOM 4481 N N . CYS B 1 413 ? 48.717 35.097 13.876 1.00 33.21 413 CYS B N 1
ATOM 4482 C CA . CYS B 1 413 ? 48.947 33.667 13.772 1.00 36.22 413 CYS B CA 1
ATOM 4483 C C . CYS B 1 413 ? 48.878 33.216 12.317 1.00 36.40 413 CYS B C 1
ATOM 4484 O O . CYS B 1 413 ? 47.940 33.566 11.602 1.00 33.91 413 CYS B O 1
ATOM 4487 N N . ARG B 1 414 ? 49.883 32.458 11.883 1.00 38.72 414 ARG B N 1
ATOM 4488 C CA . ARG B 1 414 ? 49.938 31.938 10.518 1.00 40.68 414 ARG B CA 1
ATOM 4489 C C . ARG B 1 414 ? 49.622 30.450 10.534 1.00 42.13 414 ARG B C 1
ATOM 4490 O O . ARG B 1 414 ? 50.309 29.677 11.200 1.00 43.65 414 ARG B O 1
ATOM 4498 N N . LEU B 1 415 ? 48.591 30.056 9.793 1.00 42.58 415 LEU B N 1
ATOM 4499 C CA . LEU B 1 415 ? 48.161 28.662 9.740 1.00 44.30 415 LEU B CA 1
ATOM 4500 C C . LEU B 1 415 ? 48.563 27.913 8.477 1.00 45.61 415 LEU B C 1
ATOM 4501 O O . LEU B 1 415 ? 48.974 28.510 7.488 1.00 44.18 415 LEU B O 1
ATOM 4506 N N . GLU B 1 416 ? 48.401 26.592 8.532 1.00 48.73 416 GLU B N 1
ATOM 4507 C CA . GLU B 1 416 ? 48.707 25.695 7.426 1.00 51.15 416 GLU B CA 1
ATOM 4508 C C . GLU B 1 416 ? 50.159 25.822 6.988 1.00 52.47 416 GLU B C 1
ATOM 4509 O O . GLU B 1 416 ? 50.908 26.564 7.656 1.00 55.08 416 GLU B O 1
#

Organism: Homo sapiens (NCBI:txid9606)

Nearest PDB structures (foldseek):
  2a8j-assembly1_A  TM=1.003E+00  e=4.517E-72  Homo sapiens
  2a8l-assembly1_B  TM=1.001E+00  e=2.127E-68  Homo sapiens
  2a8m-assembly1_A  TM=1.001E+00  e=3.493E-67  Homo sapiens
  2a8l-assembly1_A  TM=9.945E-01  e=7.458E-64  Homo sapiens
  4o47-assembly1_A  TM=8.612E-01  e=1.349E-26  Cavia porcellus

Foldseek 3Di:
DKKKKKWFDFFADDPPCQVVRLVLLQVLQVQLLVCQVVVHDQQVSFLSSQLSRQPRCSTCFQHVNAQALVRFFFKKKKKAWAPLRFIAIETGDDQARRRSVLQSVQRVVQSVAPCPHRGDRYYYDPRSVVVCVVVVGDGPCQMKMKMAHQVGIIMIMGMGRDDHRHDRPDGFQNGDDLQAKGWHPADPLALKTKIKGKDWHRVQSVLLSLRNQLSNLCSDDDNQVSNQCCCVVSHLVNPSCVVPPFTWMKMWMWIPNVKIKIKIKILHQWMKMWMDDSVGPGIDIDIFGDPPPRDRRNDMDMDIGMDDDD/DKKKKKWFDFFDDDPPCQVVRQVLQLVLQLQLLVCLVVVHDNQVSFLSSQLSNLPRCSGCFFNVNAQAQVRFFFKKKKKAWAPVRFIAIEGRDAQARHRSVLRSVQRVVQVVDQPVHGGDRYYYDPRSVVVCVVVPGHTDQMWMKMAHFVGIIMIMGMGRADHRHDRRDGFQNGDDLQAKGWHGADPPQQKTKIKGKDWHRVLSVLLSPRNCLSVLCSDPDNQVSNVCCCQVSGLVNPSCVVPDATWMKMKMWIWHCPPKIKIKIKIKTLHQWIKMKMDDSVVSGIDIDIFGDDPPRHRSNDMDMDIDMDIHD

Solvent-accessible surface area: 22156 Å² total; per-residue (Å²): 34,0,3,0,0,0,0,0,19,20,18,156,53,34,164,78,101,20,137,64,31,51,74,1,0,73,68,0,0,70,84,0,10,90,89,10,118,87,64,28,113,5,4,46,0,0,13,16,0,0,42,34,0,0,37,4,95,94,2,35,0,4,84,46,3,48,102,2,87,101,44,102,69,22,3,2,0,0,0,0,13,1,120,48,19,24,5,0,0,0,0,7,1,55,38,10,83,18,0,0,32,0,0,17,83,1,0,38,44,15,79,118,27,98,176,99,86,33,30,22,12,2,0,2,19,91,4,0,54,108,16,0,54,105,52,61,14,100,53,55,182,23,0,0,0,0,0,0,10,92,115,11,17,0,0,0,0,0,0,5,0,19,65,44,111,3,34,12,2,13,2,17,6,1,1,9,10,0,2,0,1,0,0,23,29,73,38,100,149,6,79,40,7,0,0,0,0,0,1,24,24,16,6,9,0,1,15,14,7,0,0,16,25,0,0,74,25,0,38,52,142,67,6,80,78,6,0,42,94,2,0,74,83,96,0,29,76,7,84,41,7,80,106,39,123,13,5,66,0,0,0,0,0,0,4,2,75,65,59,0,30,13,10,12,0,0,0,3,57,5,1,3,0,0,57,6,13,15,105,69,48,163,14,90,32,69,37,0,138,22,68,141,80,35,95,22,1,101,28,23,7,34,56,43,28,104,24,164,3,151,42,0,4,0,0,0,0,1,19,15,21,191,71,47,166,68,76,18,169,61,31,80,94,0,0,94,87,0,0,49,85,0,5,81,88,16,120,86,70,30,121,4,7,39,0,0,13,15,0,0,41,34,0,0,48,4,94,87,1,34,0,3,59,42,4,53,92,2,101,112,40,99,55,28,2,2,0,0,0,0,16,1,146,50,18,21,4,0,0,0,0,4,1,49,34,8,74,13,0,0,26,0,0,17,75,2,1,38,34,17,82,158,33,102,116,125,87,26,7,9,4,4,0,3,19,138,7,0,87,87,16,0,69,95,57,68,11,88,64,110,20,0,0,0,0,0,0,18,94,128,10,21,0,0,0,0,0,0,7,0,20,68,47,105,2,27,15,2,17,3,18,6,2,1,8,10,0,2,0,0,6,0,23,30,65,39,108,165,18,86,40,5,0,0,0,0,0,2,24,27,20,12,2,0,1,24,5,2,0,0,22,32,0,1,81,25,0,48,50,167,81,2,84,77,6,0,38,82,5,0,76,88,101,0,36,75,7,77,25,3,82,115,53,111,15,4,70,0,0,0,0,0,0,4,1,32,84,90,190,47,10,23,0,37,14,9,12,0,0,0,6,59,6,1,4,0,0,43,15,8,11,102,87,50,118,16,87,38,60,40,1,109,13,73,141,78,38,86,36,1,101,25,25,9,32,67,42,29,98,18,144,0,120

Secondary structure (DSSP, 8-state):
-EEEEEEEEEES--TTHHHHHHHHHHHHHHHHHHHHHTT--HHHHHHHHHHHHHHSTTSSSSTTPPP-TTS---EEEEEEETTT--EEEEEEE-SBS-HHHHHHHHHHHHHTTT---PPPSEEEHHHHHHHHHHTT--B---EEEEEEETT--EEEEEEE--STTPPTTB--GGGSTTTSEEEE--BTTBSSEEEEEEEE-HHHHHHTTHHHHHHHHTTSS-HHHHHHHHHIIIIIT-GGGTT-SS--EEEEEEEE--EEEEEEEESSSEEEEEEEETTT-S-EEEEEEPPTTPPTTTS-EEEEEEEE--/-EEEEEE---BS--TTTHHHHHHHHHHHHHHHHHHHHTT--HHHHHHHHHHHHHH-TTSSSSTTPPP-TTS---EEEEEEETTT--EEEEEEE-SBS-HHHHHHHHHHHHHH-----PPPSEEEHHHHHHHHHTTTPPB--EEEEEEETTS-EEEEEEE--STTPPTTB--GGGSTTTSEEEE---SS-SSEEEEEEEE-HHHHHHTTHHHHHHHHTTSS-HHHHHHHHHIIIIIT-GGGTT-SS--EEEEEEEEEE---EEEEEEEEESSSEEEEEEEETTT---EEEEEEPPTT--TTT--EEEEEEEEE-

GO terms:
  GO:0006508 proteolysis (P, IMP)
  GO:0045893 positive regulation of DNA-templated transcription (P, IMP)
  GO:0004298 threonine-type endopeptidase activity (F, IMP)
  GO:0005829 cytosol (C, TAS)
  GO:0004298 threonine-type endopeptidase activity (F, TAS)
  GO:0042802 identical protein binding (F, IPI)